Protein AF-A0A496RXS3-F1 (afdb_monomer_lite)

Radius of gyration: 27.85 Å; chains: 1; bounding box: 68×59×80 Å

Secondary structure (DSSP, 8-state):
---EEPP-EEEEEESSS--TTHHHHHHHHHHTT---EEEEES-HHHHHHHHHHHHHHT---EEEEE--PPTTTTS--TTS-HHHHHHHHHHHHHTSTTS-TT--TTTEEEE------S---SS---GGG--HHHHHHHHHHHHHHHHHHHT--EEEEEEPTT-S-GGGGGSHHHHHHHHHHHH-TTTEEEEEEEE-TTGGGT---GGGGTTTTS-THHHHHHHHHHTT--S--EEEEEEEES-SSGGGSPPHHHHHHHHHHHHHHHTT-TTEEEEEES-SSS-STTHHHHHGGGHHHHHHHHHH--EE--PPPS---TT--TT-PPPP------S-------S--------STT-EEEPP--TT---SEEETT----PPPTTPBPS---TTT-PPPB--S--------GGGS-TTTSTTSTT----SS---

pLDDT: mean 84.83, std 16.01, range [35.84, 98.81]

Structure (mmCIF, N/CA/C/O backbone):
data_AF-A0A496RXS3-F1
#
_entry.id   AF-A0A496RXS3-F1
#
loop_
_atom_site.group_PDB
_atom_site.id
_atom_site.type_symbol
_atom_site.label_atom_id
_atom_site.label_alt_id
_atom_site.label_comp_id
_atom_site.label_asym_id
_atom_site.label_entity_id
_atom_site.label_seq_id
_atom_site.pdbx_PDB_ins_code
_atom_site.Cartn_x
_atom_site.Cartn_y
_atom_site.Cartn_z
_atom_site.occupancy
_atom_site.B_iso_or_equiv
_atom_site.auth_seq_id
_atom_site.auth_comp_id
_atom_site.auth_asym_id
_atom_site.auth_atom_id
_atom_site.pdbx_PDB_model_num
ATOM 1 N N . MET A 1 1 ? -28.072 6.408 2.758 1.00 49.28 1 MET A N 1
ATOM 2 C CA . MET A 1 1 ? -26.792 5.966 3.341 1.00 49.28 1 MET A CA 1
ATOM 3 C C . MET A 1 1 ? -26.038 7.228 3.676 1.00 49.28 1 MET A C 1
ATOM 5 O O . MET A 1 1 ? -26.151 8.162 2.888 1.00 49.28 1 MET A O 1
ATOM 9 N N . ASP A 1 2 ? -25.392 7.298 4.837 1.00 53.09 2 ASP A N 1
ATOM 10 C CA . ASP A 1 2 ? -24.528 8.440 5.138 1.00 53.09 2 ASP A CA 1
ATOM 11 C C . ASP A 1 2 ? -23.474 8.538 4.035 1.00 53.09 2 ASP A C 1
ATOM 13 O O . ASP A 1 2 ? -22.791 7.561 3.740 1.00 53.09 2 ASP A O 1
ATOM 17 N N . MET A 1 3 ? -23.416 9.692 3.368 1.00 76.25 3 MET A N 1
ATOM 18 C CA . MET A 1 3 ? -22.476 9.950 2.270 1.00 76.25 3 MET A CA 1
ATOM 19 C C . MET A 1 3 ? -21.099 10.382 2.790 1.00 76.25 3 MET A C 1
ATOM 21 O O . MET A 1 3 ? -20.291 10.922 2.041 1.00 76.25 3 MET A O 1
ATOM 25 N N . ASN A 1 4 ? -20.845 10.152 4.078 1.00 88.19 4 ASN A N 1
ATOM 26 C CA . ASN A 1 4 ? -19.675 10.647 4.771 1.00 88.19 4 ASN A CA 1
ATOM 27 C C . ASN A 1 4 ? -18.678 9.510 5.011 1.00 88.19 4 ASN A C 1
ATOM 29 O O . ASN A 1 4 ? -19.021 8.487 5.606 1.00 88.19 4 ASN A O 1
ATOM 33 N N . ALA A 1 5 ? -17.433 9.713 4.597 1.00 92.38 5 ALA A N 1
ATOM 34 C CA . ALA A 1 5 ? -16.300 8.878 4.960 1.00 92.38 5 ALA A CA 1
ATOM 35 C C . ALA A 1 5 ? -15.636 9.385 6.249 1.00 92.38 5 ALA A C 1
ATOM 37 O O . ALA A 1 5 ? -15.671 10.573 6.578 1.00 92.38 5 ALA A O 1
ATOM 38 N N . LYS A 1 6 ? -14.989 8.469 6.971 1.00 95.75 6 LYS A N 1
ATOM 39 C CA . LYS A 1 6 ? -13.997 8.805 7.998 1.00 95.75 6 LYS A CA 1
ATOM 40 C C . LYS A 1 6 ? -12.613 8.905 7.360 1.00 95.75 6 LYS A C 1
ATOM 42 O O . LYS A 1 6 ? -12.419 8.467 6.227 1.00 95.75 6 LYS A O 1
ATOM 47 N N . SER A 1 7 ? -11.674 9.488 8.101 1.00 97.06 7 SER A N 1
ATOM 48 C CA . SER A 1 7 ? -10.267 9.539 7.699 1.00 97.06 7 SER A CA 1
ATOM 49 C C . SER A 1 7 ? -9.751 8.142 7.368 1.00 97.06 7 SER A C 1
ATOM 51 O O . SER A 1 7 ? -10.059 7.178 8.071 1.00 97.06 7 SER A O 1
ATOM 53 N N . LYS A 1 8 ? -8.958 8.047 6.304 1.00 96.69 8 LYS A N 1
ATOM 54 C CA . LYS A 1 8 ? -8.335 6.797 5.844 1.00 96.69 8 LYS A CA 1
ATOM 55 C C . LYS A 1 8 ? -6.870 6.705 6.256 1.00 96.69 8 LYS A C 1
ATOM 57 O O . LYS A 1 8 ? -6.216 5.691 6.017 1.00 96.69 8 LYS A O 1
ATOM 62 N N . ILE A 1 9 ? -6.349 7.758 6.875 1.00 98.38 9 ILE A N 1
ATOM 63 C CA . ILE A 1 9 ? -4.952 7.842 7.270 1.00 98.38 9 ILE A CA 1
ATOM 64 C C . ILE A 1 9 ? -4.706 6.995 8.519 1.00 98.38 9 ILE A C 1
ATOM 66 O O . ILE A 1 9 ? -5.440 7.018 9.503 1.00 98.38 9 ILE A O 1
ATOM 70 N N . GLY A 1 10 ? -3.633 6.234 8.467 1.00 98.56 10 GLY A N 1
ATOM 71 C CA . GLY A 1 10 ? -3.154 5.353 9.508 1.00 98.56 10 GLY A CA 1
ATOM 72 C C . GLY A 1 10 ? -1.657 5.505 9.702 1.00 98.56 10 GLY A C 1
ATOM 73 O O . GLY A 1 10 ? -1.052 6.466 9.228 1.00 98.56 10 GLY A O 1
ATOM 74 N N . PHE A 1 11 ? -1.040 4.525 10.353 1.00 98.69 11 PHE A N 1
ATOM 75 C CA . PHE A 1 11 ? 0.404 4.521 10.578 1.00 98.69 11 PHE A CA 1
ATOM 76 C C . PHE A 1 11 ? 1.065 3.285 9.990 1.00 98.69 11 PHE A C 1
ATOM 78 O O . PHE A 1 11 ? 0.548 2.170 10.085 1.00 98.69 11 PHE A O 1
ATOM 85 N N . HIS A 1 12 ? 2.250 3.495 9.426 1.00 98.44 12 HIS A N 1
ATOM 86 C CA . HIS A 1 12 ? 3.188 2.417 9.196 1.00 98.44 12 HIS A CA 1
ATOM 87 C C . HIS A 1 12 ? 3.977 2.149 10.479 1.00 98.44 12 HIS A C 1
ATOM 89 O O . HIS A 1 12 ? 4.556 3.066 11.070 1.00 98.44 12 HIS A O 1
ATOM 95 N N . ALA A 1 13 ? 4.067 0.889 10.885 1.00 97.19 13 ALA A N 1
ATOM 96 C CA . ALA A 1 13 ? 4.868 0.456 12.017 1.00 97.19 13 ALA A CA 1
ATOM 97 C C . ALA A 1 13 ? 5.723 -0.770 11.671 1.00 97.19 13 ALA A C 1
ATOM 99 O O . ALA A 1 13 ? 5.550 -1.425 10.648 1.00 97.19 13 ALA A O 1
ATOM 100 N N . ALA A 1 14 ? 6.697 -1.054 12.524 1.00 94.56 14 ALA A N 1
ATOM 101 C CA . ALA A 1 14 ? 7.502 -2.266 12.488 1.00 94.56 14 ALA A CA 1
ATOM 102 C C . ALA A 1 14 ? 8.325 -2.346 13.773 1.00 94.56 14 ALA A C 1
ATOM 104 O O . ALA A 1 14 ? 8.328 -1.406 14.581 1.00 94.56 14 ALA A O 1
ATOM 105 N N . SER A 1 15 ? 9.113 -3.418 13.886 1.00 91.00 15 SER A N 1
ATOM 106 C CA . SER A 1 15 ? 10.031 -3.641 15.002 1.00 91.00 15 SER A CA 1
ATOM 107 C C . SER A 1 15 ? 10.879 -2.401 15.347 1.00 91.00 15 SER A C 1
ATOM 109 O O . SER A 1 15 ? 11.486 -1.744 14.491 1.00 91.00 15 SER A O 1
ATOM 111 N N . GLY A 1 16 ? 10.952 -2.091 16.646 1.00 92.38 16 GLY A N 1
ATOM 112 C CA . GLY A 1 16 ? 11.659 -0.922 17.185 1.00 92.38 16 GLY A CA 1
ATOM 113 C C . GLY A 1 16 ? 10.954 0.418 16.919 1.00 92.38 16 GLY A C 1
ATOM 114 O O . GLY A 1 16 ? 9.739 0.473 16.766 1.00 92.38 16 GLY A O 1
ATOM 115 N N . GLY A 1 17 ? 11.718 1.512 16.907 1.00 94.69 17 GLY A N 1
ATOM 116 C CA . GLY A 1 17 ? 11.233 2.856 16.584 1.00 94.69 17 GLY A CA 1
ATOM 117 C C . GLY A 1 17 ? 10.509 3.526 17.748 1.00 94.69 17 GLY A C 1
ATOM 118 O O . GLY A 1 17 ? 10.679 3.132 18.904 1.00 94.69 17 GLY A O 1
ATOM 119 N N . ASN A 1 18 ? 9.717 4.553 17.450 1.00 97.38 18 ASN A N 1
ATOM 120 C CA . ASN A 1 18 ? 8.957 5.307 18.442 1.00 97.38 18 ASN A CA 1
ATOM 121 C C . ASN A 1 18 ? 7.458 5.227 18.141 1.00 97.38 18 ASN A C 1
ATOM 123 O O . ASN A 1 18 ? 6.937 5.963 17.314 1.00 97.38 18 ASN A O 1
ATOM 127 N N . LYS A 1 19 ? 6.769 4.336 18.855 1.00 97.25 19 LYS A N 1
ATOM 128 C CA . LYS A 1 19 ? 5.325 4.079 18.721 1.00 97.25 19 LYS A CA 1
ATOM 129 C C . LYS A 1 19 ? 4.509 4.647 19.887 1.00 97.25 19 LYS A C 1
ATOM 131 O O . LYS A 1 19 ? 3.379 4.231 20.131 1.00 97.25 19 LYS A O 1
ATOM 136 N N . ASN A 1 20 ? 5.092 5.555 20.670 1.00 98.19 20 ASN A N 1
ATOM 137 C CA . ASN A 1 20 ? 4.442 6.070 21.871 1.00 98.19 20 ASN A CA 1
ATOM 138 C C . ASN A 1 20 ? 3.112 6.750 21.524 1.00 98.19 20 ASN A C 1
ATOM 140 O O . ASN A 1 20 ? 3.078 7.697 20.744 1.00 98.19 20 ASN A O 1
ATOM 144 N N . GLY A 1 21 ? 2.028 6.285 22.144 1.00 98.06 21 GLY A N 1
ATOM 145 C CA . GLY A 1 21 ? 0.674 6.786 21.904 1.00 98.06 21 GLY A CA 1
ATOM 146 C C . GLY A 1 21 ? -0.122 6.021 20.844 1.00 98.06 21 GLY A C 1
ATOM 147 O O . GLY A 1 21 ? -1.319 6.272 20.748 1.00 98.06 21 GLY A O 1
ATOM 148 N N . LEU A 1 22 ? 0.482 5.075 20.110 1.00 98.44 22 LEU A N 1
ATOM 149 C CA . LEU A 1 22 ? -0.212 4.318 19.061 1.00 98.44 22 LEU A CA 1
ATOM 150 C C . LEU A 1 22 ? -1.402 3.516 19.619 1.00 98.44 22 LEU A C 1
ATOM 152 O O . LEU A 1 22 ? -2.521 3.737 19.179 1.00 98.44 22 LEU A O 1
ATOM 156 N N . GLY A 1 23 ? -1.213 2.706 20.667 1.00 98.31 23 GLY A N 1
ATOM 157 C CA . GLY A 1 23 ? -2.320 1.940 21.267 1.00 98.31 23 GLY A CA 1
ATOM 158 C C . GLY A 1 23 ? -3.445 2.811 21.854 1.00 98.31 23 GLY A C 1
ATOM 159 O O . GLY A 1 23 ? -4.614 2.442 21.814 1.00 98.31 23 GLY A O 1
ATOM 160 N N . GLU A 1 24 ? -3.135 4.019 22.343 1.00 98.62 24 GLU A N 1
ATOM 161 C CA . GLU A 1 24 ? -4.173 4.965 22.788 1.00 98.62 24 GLU A CA 1
ATOM 162 C C . GLU A 1 24 ? -4.938 5.570 21.602 1.00 98.62 24 GLU A C 1
ATOM 164 O O . GLU A 1 24 ? -6.149 5.772 21.697 1.00 98.62 24 GLU A O 1
ATOM 169 N N . TRP A 1 25 ? -4.260 5.833 20.481 1.00 98.75 25 TRP A N 1
ATOM 170 C CA . TRP A 1 25 ? -4.904 6.211 19.223 1.00 98.75 25 TRP A CA 1
ATOM 171 C C . TRP A 1 25 ? -5.839 5.096 18.731 1.00 98.75 25 TRP A C 1
ATOM 173 O O . TRP A 1 25 ? -7.020 5.369 18.514 1.00 98.75 25 TRP A O 1
ATOM 183 N N . GLU A 1 26 ? -5.375 3.842 18.688 1.00 98.75 26 GLU A N 1
ATOM 184 C CA . GLU A 1 26 ? -6.186 2.682 18.289 1.00 98.75 26 GLU A CA 1
ATOM 185 C C . GLU A 1 26 ? -7.440 2.531 19.161 1.00 98.75 26 GLU A C 1
ATOM 187 O O . GLU A 1 26 ? -8.568 2.408 18.670 1.00 98.75 26 GLU A O 1
ATOM 192 N N . ARG A 1 27 ? -7.258 2.573 20.484 1.00 98.75 27 ARG A N 1
ATOM 193 C CA . ARG A 1 27 ? -8.344 2.425 21.451 1.00 98.75 27 ARG A CA 1
ATOM 194 C C . ARG A 1 27 ? -9.394 3.521 21.291 1.00 98.75 27 ARG A C 1
ATOM 196 O O . ARG A 1 27 ? -10.584 3.218 21.294 1.00 98.75 27 ARG A O 1
ATOM 203 N N . ARG A 1 28 ? -8.970 4.785 21.171 1.00 98.81 28 ARG A N 1
ATOM 204 C CA . ARG A 1 28 ? -9.885 5.936 21.089 1.00 98.81 28 ARG A CA 1
ATOM 205 C C . ARG A 1 28 ? -10.706 5.941 19.806 1.00 98.81 28 ARG A C 1
ATOM 207 O O . ARG A 1 28 ? -11.883 6.287 19.866 1.00 98.81 28 ARG A O 1
ATOM 214 N N . LEU A 1 29 ? -10.112 5.574 18.671 1.00 98.81 29 LEU A N 1
ATOM 215 C CA . LEU A 1 29 ? -10.851 5.496 17.411 1.00 98.81 29 LEU A CA 1
ATOM 216 C C . LEU A 1 29 ? -11.874 4.358 17.429 1.00 98.81 29 LEU A C 1
ATOM 218 O O . LEU A 1 29 ? -13.045 4.606 17.143 1.00 98.81 29 LEU A O 1
ATOM 222 N N . ASN A 1 30 ? -11.486 3.155 17.870 1.00 98.75 30 ASN A N 1
ATOM 223 C CA . ASN A 1 30 ? -12.432 2.044 18.008 1.00 98.75 30 ASN A CA 1
ATOM 224 C C . ASN A 1 30 ? -13.555 2.359 19.015 1.00 98.75 30 ASN A C 1
ATOM 226 O O . ASN A 1 30 ? -14.716 2.082 18.734 1.00 98.75 30 ASN A O 1
ATOM 230 N N . GLU A 1 31 ? -13.247 2.986 20.160 1.00 98.69 31 GLU A N 1
ATOM 231 C CA . GLU A 1 31 ? -14.255 3.423 21.145 1.00 98.69 31 GLU A CA 1
ATOM 232 C C . GLU A 1 31 ? -15.271 4.408 20.539 1.00 98.69 31 GLU A C 1
ATOM 234 O O . GLU A 1 31 ? -16.445 4.402 20.913 1.00 98.69 31 GLU A O 1
ATOM 239 N N . ALA A 1 32 ? -14.841 5.218 19.567 1.00 98.44 32 ALA A N 1
ATOM 240 C CA . ALA A 1 32 ? -15.697 6.120 18.801 1.00 98.44 32 ALA A CA 1
ATOM 241 C C . ALA A 1 32 ? -16.397 5.453 17.598 1.00 98.4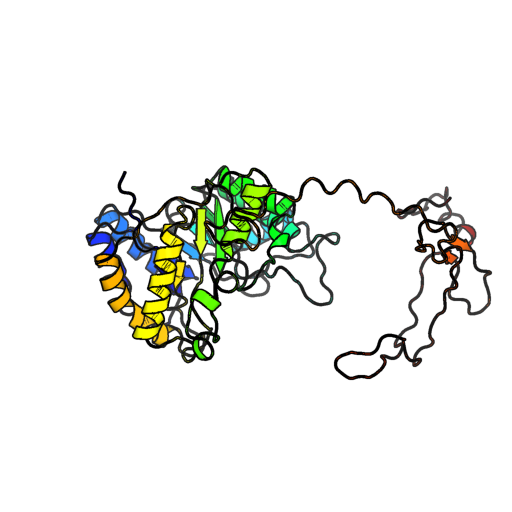4 32 ALA A C 1
ATOM 243 O O . ALA A 1 32 ? -17.127 6.131 16.874 1.00 98.44 32 ALA A O 1
ATOM 244 N N . GLY A 1 33 ? -16.192 4.153 17.365 1.00 98.00 33 GLY A N 1
ATOM 245 C CA . GLY A 1 33 ? -16.748 3.431 16.219 1.00 98.00 33 GLY A CA 1
ATOM 246 C C . GLY A 1 33 ? -16.063 3.750 14.885 1.00 98.00 33 GLY A C 1
ATOM 247 O O . GLY A 1 33 ? -16.663 3.542 13.833 1.00 98.00 33 GLY A O 1
ATOM 248 N N . ILE A 1 34 ? -14.847 4.304 14.912 1.00 98.19 34 ILE A N 1
ATOM 249 C CA . ILE A 1 34 ? -14.108 4.736 13.723 1.00 98.19 34 ILE A CA 1
ATOM 250 C C . ILE A 1 34 ? -13.057 3.673 13.378 1.00 98.19 34 ILE A C 1
ATOM 252 O O . ILE A 1 34 ? -12.137 3.472 14.175 1.00 98.19 34 ILE A O 1
ATOM 256 N N . PRO A 1 35 ? -13.155 3.011 12.210 1.00 97.94 35 PRO A N 1
ATOM 257 C CA . PRO A 1 35 ? -12.110 2.107 11.756 1.00 97.94 35 PRO A CA 1
ATOM 258 C C . PRO A 1 35 ? -10.861 2.899 11.367 1.00 97.94 35 PRO A C 1
ATOM 260 O O . PRO A 1 35 ? -10.954 4.030 10.887 1.00 97.94 35 PRO A O 1
ATOM 263 N N . PHE A 1 36 ? -9.692 2.290 11.523 1.00 98.38 36 PHE A N 1
ATOM 264 C CA . PHE A 1 36 ? -8.421 2.883 11.105 1.00 98.38 36 PHE A CA 1
ATOM 265 C C . PHE A 1 36 ? -7.591 1.925 10.262 1.00 98.38 36 PHE A C 1
ATOM 267 O O . PHE A 1 36 ? -7.950 0.762 10.073 1.00 98.38 36 PHE A O 1
ATOM 274 N N . HIS A 1 37 ? -6.454 2.420 9.776 1.00 98.56 37 HIS A N 1
ATOM 275 C CA . HIS A 1 37 ? -5.488 1.637 9.023 1.00 98.56 37 HIS A CA 1
ATOM 276 C C . HIS A 1 37 ? -4.153 1.487 9.765 1.00 98.56 37 HIS A C 1
ATOM 278 O O . HIS A 1 37 ? -3.633 2.450 10.322 1.00 98.56 37 HIS A O 1
ATOM 284 N N . ILE A 1 38 ? -3.576 0.286 9.757 1.00 98.56 38 ILE A N 1
ATOM 285 C CA . ILE A 1 38 ? -2.184 0.056 10.166 1.00 98.56 38 ILE A CA 1
ATOM 286 C C . ILE A 1 38 ? -1.556 -0.905 9.168 1.00 98.56 38 ILE A C 1
ATOM 288 O O . ILE A 1 38 ? -2.119 -1.969 8.903 1.00 98.56 38 ILE A O 1
ATOM 292 N N . LYS A 1 39 ? -0.359 -0.567 8.685 1.00 98.38 39 LYS A N 1
ATOM 293 C CA . LYS A 1 39 ? 0.540 -1.535 8.049 1.00 98.38 39 LYS A CA 1
ATOM 294 C C . LYS A 1 39 ? 1.713 -1.799 8.985 1.00 98.38 39 LYS A C 1
ATOM 296 O O . LYS A 1 39 ? 2.370 -0.858 9.424 1.00 98.38 39 LYS A O 1
ATOM 301 N N . SER A 1 40 ? 1.956 -3.064 9.323 1.00 97.56 40 SER A N 1
ATOM 302 C CA . SER A 1 40 ? 3.064 -3.470 10.192 1.00 97.56 40 SER A CA 1
ATOM 303 C C . SER A 1 40 ? 4.011 -4.428 9.481 1.00 97.56 40 SER A C 1
ATOM 305 O O . SER A 1 40 ? 3.566 -5.431 8.923 1.00 97.56 40 SER A O 1
ATOM 307 N N . SER A 1 41 ? 5.314 -4.152 9.538 1.00 95.25 41 SER A N 1
ATOM 308 C CA . SER A 1 41 ? 6.356 -5.039 9.004 1.00 95.25 41 SER A CA 1
ATOM 309 C C . SER A 1 41 ? 7.055 -5.811 10.131 1.00 95.25 41 SER A C 1
ATOM 311 O O . SER A 1 41 ? 7.572 -5.206 11.071 1.00 95.25 41 SER A O 1
ATOM 313 N N . ASP A 1 42 ? 7.069 -7.145 10.060 1.00 92.81 42 ASP A N 1
ATOM 314 C CA . ASP A 1 42 ? 7.687 -8.080 11.024 1.00 92.81 42 ASP A CA 1
ATOM 315 C C . ASP A 1 42 ? 7.240 -7.961 12.502 1.00 92.81 42 ASP A C 1
ATOM 317 O O . ASP A 1 42 ? 7.746 -8.682 13.361 1.00 92.81 42 ASP A O 1
ATOM 321 N N . GLU A 1 43 ? 6.291 -7.085 12.843 1.00 93.75 43 GLU A N 1
ATOM 322 C CA . GLU A 1 43 ? 5.788 -6.907 14.212 1.00 93.75 43 GLU A CA 1
ATOM 323 C C . GLU A 1 43 ? 4.266 -7.083 14.265 1.00 93.75 43 GLU A C 1
ATOM 325 O O . GLU A 1 43 ? 3.495 -6.121 14.250 1.00 93.75 43 GLU A O 1
ATOM 330 N N . TYR A 1 44 ? 3.816 -8.339 14.338 1.00 95.50 44 TYR A N 1
ATOM 331 C CA . TYR A 1 44 ? 2.383 -8.657 14.362 1.00 95.50 44 TYR A CA 1
ATOM 332 C C . TYR A 1 44 ? 1.675 -8.190 15.643 1.00 95.50 44 TYR A C 1
ATOM 334 O O . TYR A 1 44 ? 0.473 -7.948 15.623 1.00 95.50 44 TYR A O 1
ATOM 342 N N . GLY A 1 45 ? 2.405 -8.010 16.752 1.00 95.50 45 GLY A N 1
ATOM 343 C CA . GLY A 1 45 ? 1.823 -7.634 18.047 1.00 95.50 45 GLY A CA 1
ATOM 344 C C . GLY A 1 45 ? 0.983 -6.351 18.012 1.00 95.50 45 GLY A C 1
ATOM 345 O O . GLY A 1 45 ? -0.021 -6.270 18.709 1.00 95.50 45 GLY A O 1
ATOM 346 N N . ILE A 1 46 ? 1.345 -5.392 17.154 1.00 95.69 46 ILE A N 1
ATOM 347 C CA . ILE A 1 46 ? 0.587 -4.146 16.951 1.00 95.69 46 ILE A CA 1
ATOM 348 C C . ILE A 1 46 ? -0.767 -4.442 16.299 1.00 95.69 46 ILE A C 1
ATOM 350 O O . ILE A 1 46 ? -1.805 -3.963 16.740 1.00 95.69 46 ILE A O 1
ATOM 354 N N . LEU A 1 47 ? -0.776 -5.290 15.269 1.00 97.88 47 LEU A N 1
ATOM 355 C CA . LEU A 1 47 ? -2.014 -5.677 14.592 1.00 97.88 47 LEU A CA 1
ATOM 356 C C . LEU A 1 47 ? -2.893 -6.539 15.500 1.00 97.88 47 LEU A C 1
ATOM 358 O O . LEU A 1 47 ? -4.113 -6.428 15.457 1.00 97.88 47 LEU A O 1
ATOM 362 N N . TRP A 1 48 ? -2.284 -7.366 16.350 1.00 97.38 48 TRP A N 1
ATOM 363 C CA . TRP A 1 48 ? -3.002 -8.131 17.364 1.00 97.38 48 TRP A CA 1
ATOM 364 C C . TRP A 1 48 ? -3.721 -7.230 18.379 1.00 97.38 48 TRP A C 1
ATOM 366 O O . TRP A 1 48 ? -4.875 -7.491 18.718 1.00 97.38 48 TRP A O 1
ATOM 376 N N . GLU A 1 49 ? -3.078 -6.153 18.838 1.00 97.31 49 GLU A N 1
ATOM 377 C CA . GLU A 1 49 ? -3.711 -5.149 19.703 1.00 97.31 49 GLU A CA 1
ATOM 378 C C . GLU A 1 49 ? -4.877 -4.446 18.983 1.00 97.31 49 GLU A C 1
ATOM 380 O O . GLU A 1 49 ? -5.989 -4.385 19.520 1.00 97.31 49 GLU A O 1
ATOM 385 N N . ALA A 1 50 ? -4.680 -4.047 17.724 1.00 98.25 50 ALA A N 1
ATOM 386 C CA . ALA A 1 50 ? -5.728 -3.452 16.899 1.00 98.25 50 ALA A CA 1
ATOM 387 C C . ALA A 1 50 ? -6.931 -4.390 16.659 1.00 98.25 50 ALA A C 1
ATOM 389 O O . ALA A 1 50 ? -8.079 -3.936 16.670 1.00 98.25 50 ALA A O 1
ATOM 390 N N . LEU A 1 51 ? -6.694 -5.697 16.475 1.00 98.44 51 LEU A N 1
ATOM 391 C CA . LEU A 1 51 ? -7.750 -6.717 16.403 1.00 98.44 51 LEU A CA 1
ATOM 392 C C . LEU A 1 51 ? -8.511 -6.816 17.728 1.00 98.44 51 LEU A C 1
ATOM 394 O O . LEU A 1 51 ? -9.739 -6.850 17.724 1.00 98.44 51 LEU A O 1
ATOM 398 N N . ALA A 1 52 ? -7.801 -6.818 18.860 1.00 98.31 52 ALA A N 1
ATOM 399 C CA . ALA A 1 52 ? -8.420 -6.897 20.179 1.00 98.31 52 ALA A CA 1
ATOM 400 C C . ALA A 1 52 ? -9.314 -5.680 20.472 1.00 98.31 52 ALA A C 1
ATOM 402 O O . ALA A 1 52 ? -10.418 -5.843 20.998 1.00 98.31 52 ALA A O 1
ATOM 403 N N . PHE A 1 53 ? -8.886 -4.469 20.098 1.00 98.50 53 PHE A N 1
ATOM 404 C CA . PHE A 1 53 ? -9.741 -3.285 20.194 1.00 98.50 53 PHE A CA 1
ATOM 405 C C . PHE A 1 53 ? -10.925 -3.346 19.224 1.00 98.50 53 PHE A C 1
ATOM 407 O O . PHE A 1 53 ? -12.046 -3.036 19.630 1.00 98.50 53 PHE A O 1
ATOM 414 N N . GLY A 1 54 ? -10.711 -3.797 17.986 1.00 98.44 54 GLY A N 1
ATOM 415 C CA . GLY A 1 54 ? -11.794 -4.016 17.027 1.00 98.44 54 GLY A CA 1
ATOM 416 C C . GLY A 1 54 ? -12.870 -4.961 17.571 1.00 98.44 54 GLY A C 1
ATOM 417 O O . GLY A 1 54 ? -14.052 -4.622 17.568 1.00 98.44 54 GLY A O 1
ATOM 418 N N . ASP A 1 55 ? -12.466 -6.092 18.156 1.00 98.44 55 ASP A N 1
ATOM 419 C CA . ASP A 1 55 ? -13.373 -7.057 18.791 1.00 98.44 55 ASP A CA 1
ATOM 420 C C . ASP A 1 55 ? -14.093 -6.474 20.013 1.00 98.44 55 ASP A C 1
ATOM 422 O O . ASP A 1 55 ? -15.285 -6.716 20.216 1.00 98.44 55 ASP A O 1
ATOM 426 N N . GLN A 1 56 ? -13.388 -5.686 20.829 1.00 98.56 56 GLN A N 1
ATOM 427 C CA . GLN A 1 56 ? -13.958 -5.062 22.020 1.00 98.56 56 GLN A CA 1
ATOM 428 C C . GLN A 1 56 ? -15.073 -4.061 21.682 1.00 98.56 56 GLN A C 1
ATOM 430 O O . GLN A 1 56 ? -16.065 -3.993 22.413 1.00 98.56 56 GLN A O 1
ATOM 435 N N . TYR A 1 57 ? -14.907 -3.276 20.616 1.00 98.44 57 TYR A N 1
ATOM 436 C CA . TYR A 1 57 ? -15.829 -2.190 20.262 1.00 98.44 57 TYR A CA 1
ATOM 437 C C . TYR A 1 57 ? -16.710 -2.491 19.039 1.00 98.44 57 TYR A C 1
ATOM 439 O O . TYR A 1 57 ? -17.588 -1.694 18.714 1.00 98.44 57 TYR A O 1
ATOM 447 N N . GLY A 1 58 ? -16.538 -3.650 18.398 1.00 98.19 58 GLY A N 1
ATOM 448 C CA . GLY A 1 58 ? -17.314 -4.065 17.228 1.00 98.19 58 GLY A CA 1
ATOM 449 C C . GLY A 1 58 ? -16.962 -3.288 15.958 1.00 98.19 58 GLY A C 1
ATOM 450 O O . GLY A 1 58 ? -17.856 -2.963 15.179 1.00 98.19 58 GLY A O 1
ATOM 451 N N . VAL A 1 59 ? -15.681 -2.969 15.768 1.00 98.38 59 VAL A N 1
ATOM 452 C CA . VAL A 1 59 ? -15.164 -2.179 14.642 1.00 98.38 59 VAL A CA 1
ATOM 453 C C . VAL A 1 59 ? -14.189 -3.027 13.826 1.00 98.38 59 VAL A C 1
ATOM 455 O O . VAL A 1 59 ? -13.261 -3.626 14.365 1.00 98.38 59 VAL A O 1
ATOM 458 N N . GLU A 1 60 ? -14.393 -3.075 12.511 1.00 97.75 60 GLU A N 1
ATOM 459 C CA . GLU A 1 60 ? -13.492 -3.762 11.584 1.00 97.75 60 GLU A CA 1
ATOM 460 C C . GLU A 1 60 ? -12.400 -2.799 11.101 1.00 97.75 60 GLU A C 1
ATOM 462 O O . GLU A 1 60 ? -12.674 -1.852 10.366 1.00 97.75 60 GLU A O 1
ATOM 467 N N . ASN A 1 61 ? -11.160 -3.033 11.537 1.00 98.38 61 ASN A N 1
ATOM 468 C CA . ASN A 1 61 ? -10.002 -2.215 11.172 1.00 98.38 61 ASN A CA 1
ATOM 469 C C . ASN A 1 61 ? -9.328 -2.719 9.887 1.00 98.38 61 ASN A C 1
ATOM 471 O O . ASN A 1 61 ? -9.335 -3.909 9.580 1.00 98.38 61 ASN A O 1
ATOM 475 N N . ASN A 1 62 ? -8.679 -1.809 9.163 1.00 98.31 62 ASN A N 1
ATOM 476 C CA . ASN A 1 62 ? -7.950 -2.095 7.931 1.00 98.31 62 ASN A CA 1
ATOM 477 C C . ASN A 1 62 ? -6.491 -2.448 8.250 1.00 98.31 62 ASN A C 1
ATOM 479 O O . ASN A 1 62 ? -5.635 -1.566 8.318 1.00 98.31 62 ASN A O 1
ATOM 483 N N . LEU A 1 63 ? -6.198 -3.728 8.463 1.00 98.75 63 LEU A N 1
ATOM 484 C CA . LEU A 1 63 ? -4.893 -4.179 8.954 1.00 98.75 63 LEU A CA 1
ATOM 485 C C . LEU A 1 63 ? -4.092 -4.887 7.861 1.00 98.75 63 LEU A C 1
ATOM 487 O O . LEU A 1 63 ? -4.585 -5.829 7.239 1.00 98.75 63 LEU A O 1
ATOM 491 N N . VAL A 1 64 ? -2.848 -4.457 7.666 1.00 98.69 64 VAL A N 1
ATOM 492 C CA . VAL A 1 64 ? -1.911 -5.033 6.697 1.00 98.69 64 VAL A CA 1
ATOM 493 C C . VAL A 1 64 ? -0.650 -5.494 7.422 1.00 98.69 64 VAL A C 1
ATOM 495 O O . VAL A 1 64 ? -0.048 -4.746 8.192 1.00 98.69 64 VAL A O 1
ATOM 498 N N . PHE A 1 65 ? -0.230 -6.727 7.173 1.00 97.81 65 PHE A N 1
ATOM 499 C CA . PHE A 1 65 ? 1.002 -7.299 7.694 1.00 97.81 65 PHE A CA 1
ATOM 500 C C . PHE A 1 65 ? 1.966 -7.604 6.559 1.00 97.81 65 PHE A C 1
ATOM 502 O O . PHE A 1 65 ? 1.567 -8.175 5.549 1.00 97.81 65 PHE A O 1
ATOM 509 N N . ARG A 1 66 ? 3.244 -7.296 6.758 1.00 95.50 66 ARG A N 1
ATOM 510 C CA . ARG A 1 66 ? 4.323 -7.697 5.861 1.00 95.50 66 ARG A CA 1
ATOM 511 C C . ARG A 1 66 ? 5.366 -8.507 6.620 1.00 95.50 66 ARG A C 1
ATOM 513 O O . ARG A 1 66 ? 5.766 -8.129 7.720 1.00 95.50 66 ARG A O 1
ATOM 520 N N . ILE A 1 67 ? 5.872 -9.564 5.992 1.00 93.44 67 ILE A N 1
ATOM 521 C CA . ILE A 1 67 ? 7.124 -10.211 6.398 1.00 93.44 67 ILE A CA 1
ATOM 522 C C . ILE A 1 67 ? 8.259 -9.626 5.561 1.00 93.44 67 ILE A C 1
ATOM 524 O O . ILE A 1 67 ? 8.172 -9.617 4.335 1.00 93.44 67 ILE A O 1
ATOM 528 N N . VAL A 1 68 ? 9.324 -9.151 6.210 1.00 91.06 68 VAL A N 1
ATOM 529 C CA . VAL A 1 68 ? 10.523 -8.682 5.498 1.00 91.06 68 VAL A CA 1
ATOM 530 C C . VAL A 1 68 ? 11.468 -9.859 5.301 1.00 91.06 68 VAL A C 1
ATOM 532 O O . VAL A 1 68 ? 11.985 -10.426 6.270 1.00 91.06 68 VAL A O 1
ATOM 535 N N . LEU A 1 69 ? 11.704 -10.239 4.049 1.00 87.38 69 LEU A N 1
ATOM 536 C CA . LEU A 1 69 ? 12.606 -11.335 3.730 1.00 87.38 69 LEU A CA 1
ATOM 537 C C . LEU A 1 69 ? 14.056 -10.842 3.753 1.00 87.38 69 LEU A C 1
ATOM 539 O O . LEU A 1 69 ? 14.366 -9.686 3.465 1.00 87.38 69 LEU A O 1
ATOM 543 N N . GLU A 1 70 ? 14.986 -11.723 4.114 1.00 84.12 70 GLU A N 1
ATOM 544 C CA . GLU A 1 70 ? 16.406 -11.405 3.977 1.00 84.12 70 GLU A CA 1
ATOM 545 C C . GLU A 1 70 ? 16.805 -11.447 2.500 1.00 84.12 70 GLU A C 1
ATOM 547 O O . GLU A 1 70 ? 16.378 -12.326 1.749 1.00 84.12 70 GLU A O 1
ATOM 552 N N . LYS A 1 71 ? 17.671 -10.524 2.067 1.00 78.19 71 LYS A N 1
ATOM 553 C CA . LYS A 1 71 ? 18.234 -10.579 0.711 1.00 78.19 71 LYS A CA 1
ATOM 554 C C . LYS A 1 71 ? 18.992 -11.903 0.506 1.00 78.19 71 LYS A C 1
ATOM 556 O O . LYS A 1 71 ? 19.727 -12.313 1.405 1.00 78.19 71 LYS A O 1
ATOM 561 N N . PRO A 1 72 ? 18.877 -12.544 -0.672 1.00 75.56 72 PRO A N 1
ATOM 562 C CA . PRO A 1 72 ? 18.289 -12.024 -1.913 1.00 75.56 72 PRO A CA 1
ATOM 563 C C . PRO A 1 72 ? 16.767 -12.206 -2.052 1.00 75.56 72 PRO A C 1
ATOM 565 O O . PRO A 1 72 ? 16.216 -11.739 -3.037 1.00 75.56 72 PRO A O 1
ATOM 568 N N . TYR A 1 73 ? 16.088 -12.832 -1.089 1.00 78.31 73 TYR A N 1
ATOM 569 C CA . TYR A 1 73 ? 14.696 -13.271 -1.239 1.00 78.31 73 TYR A CA 1
ATOM 570 C C . TYR A 1 73 ? 13.653 -12.154 -1.178 1.00 78.31 73 TYR A C 1
ATOM 572 O O . TYR A 1 73 ? 12.510 -12.416 -1.503 1.00 78.31 73 TYR A O 1
ATOM 580 N N . ASP A 1 74 ? 14.010 -10.931 -0.773 1.00 82.25 74 ASP A N 1
ATOM 581 C CA . ASP A 1 74 ? 13.070 -9.793 -0.705 1.00 82.25 74 ASP A CA 1
ATOM 582 C C . ASP A 1 74 ? 12.718 -9.201 -2.085 1.00 82.25 74 ASP A C 1
ATOM 584 O O . ASP A 1 74 ? 11.986 -8.220 -2.181 1.00 82.25 74 ASP A O 1
ATOM 588 N N . VAL A 1 75 ? 13.262 -9.784 -3.159 1.00 86.81 75 VAL A N 1
ATOM 589 C CA . VAL A 1 75 ? 12.937 -9.480 -4.554 1.00 86.81 75 VAL A CA 1
ATOM 590 C C . VAL A 1 75 ? 12.702 -10.814 -5.277 1.00 86.81 75 VAL A C 1
ATOM 592 O O . VAL A 1 75 ? 13.566 -11.688 -5.192 1.00 86.81 75 VAL A O 1
ATOM 595 N N . PRO A 1 76 ? 11.569 -11.001 -5.980 1.00 90.06 76 PRO A N 1
ATOM 596 C CA . PRO A 1 76 ? 11.327 -12.189 -6.791 1.00 90.06 76 PRO A CA 1
ATOM 597 C C . PRO A 1 76 ? 12.388 -12.378 -7.882 1.00 90.06 76 PRO A C 1
ATOM 599 O O . PRO A 1 76 ? 12.994 -11.410 -8.344 1.00 90.06 76 PRO A O 1
ATOM 602 N N . ASP A 1 77 ? 12.595 -13.617 -8.324 1.00 90.06 77 ASP A N 1
ATOM 603 C CA . ASP A 1 77 ? 13.535 -13.921 -9.404 1.00 90.06 77 ASP A CA 1
ATOM 604 C C . ASP A 1 77 ? 12.908 -13.639 -10.784 1.00 90.06 77 ASP A C 1
ATOM 606 O O . ASP A 1 77 ? 12.144 -14.442 -11.316 1.00 90.06 77 ASP A O 1
ATOM 610 N N . TYR A 1 78 ? 13.249 -12.493 -11.379 1.00 90.38 78 TYR A N 1
ATOM 611 C CA . TYR A 1 78 ? 12.758 -12.081 -12.703 1.00 90.38 78 TYR A CA 1
ATOM 612 C C . TYR A 1 78 ? 13.336 -12.912 -13.865 1.00 90.38 78 TYR A C 1
ATOM 614 O O . TYR A 1 78 ? 12.836 -12.810 -14.988 1.00 90.38 78 TYR A O 1
ATOM 622 N N . TYR A 1 79 ? 14.360 -13.746 -13.633 1.00 89.94 79 TYR A N 1
ATOM 623 C CA . TYR A 1 79 ? 14.979 -14.572 -14.677 1.00 89.94 79 TYR A CA 1
ATOM 624 C C . TYR A 1 79 ? 14.148 -15.812 -15.026 1.00 89.94 79 TYR A C 1
ATOM 626 O O . TYR A 1 79 ? 14.366 -16.430 -16.074 1.00 89.94 79 TYR A O 1
ATOM 634 N N . ILE A 1 80 ? 13.206 -16.194 -14.164 1.00 93.50 80 ILE A N 1
ATOM 635 C CA . ILE A 1 80 ? 12.373 -17.383 -14.346 1.00 93.50 80 ILE A CA 1
ATOM 636 C C . ILE A 1 80 ? 10.920 -17.009 -14.637 1.00 93.50 80 ILE A C 1
ATOM 638 O O . ILE A 1 80 ? 10.506 -15.849 -14.547 1.00 93.50 80 ILE A O 1
ATOM 642 N N . ASN A 1 81 ? 10.136 -18.015 -15.025 1.00 95.56 81 ASN A N 1
ATOM 643 C CA . ASN A 1 81 ? 8.727 -17.822 -15.320 1.00 95.56 81 ASN A CA 1
ATOM 644 C C . ASN A 1 81 ? 8.024 -17.168 -14.112 1.00 95.56 81 ASN A C 1
ATOM 646 O O . ASN A 1 81 ? 8.207 -17.641 -12.989 1.00 95.56 81 ASN A O 1
ATOM 650 N N . PRO A 1 82 ? 7.191 -16.129 -14.311 1.00 95.88 82 PRO A N 1
ATOM 651 C CA . PRO A 1 82 ? 6.568 -15.397 -13.206 1.00 95.88 82 PRO A CA 1
ATOM 652 C C . PRO A 1 82 ? 5.712 -16.276 -12.290 1.00 95.88 82 PRO A C 1
ATOM 654 O O . PRO A 1 82 ? 5.587 -15.991 -11.100 1.00 95.88 82 PRO A O 1
ATOM 657 N N . ARG A 1 83 ? 5.137 -17.369 -12.810 1.00 97.50 83 ARG A N 1
ATOM 658 C CA . ARG A 1 83 ? 4.352 -18.309 -12.002 1.00 97.50 83 ARG A CA 1
ATOM 659 C C . ARG A 1 83 ? 5.244 -19.191 -11.131 1.00 97.50 83 ARG A C 1
ATOM 661 O O . ARG A 1 83 ? 4.903 -19.417 -9.974 1.00 97.50 83 ARG A O 1
ATOM 668 N N . ASP A 1 84 ? 6.380 -19.638 -11.664 1.00 97.81 84 ASP A N 1
ATOM 669 C CA . ASP A 1 84 ? 7.369 -20.408 -10.903 1.00 97.81 84 ASP A CA 1
ATOM 670 C C . ASP A 1 84 ? 8.004 -19.527 -9.814 1.00 97.81 84 ASP A C 1
ATOM 672 O O . ASP A 1 84 ? 8.058 -19.927 -8.652 1.00 97.81 84 ASP A O 1
ATOM 676 N N . ALA A 1 85 ? 8.361 -18.279 -10.146 1.00 95.69 85 ALA A N 1
ATOM 677 C CA . ALA A 1 85 ? 8.846 -17.303 -9.170 1.00 95.69 85 ALA A CA 1
ATOM 678 C C . ALA A 1 85 ? 7.819 -17.008 -8.071 1.00 95.69 85 ALA A C 1
ATOM 680 O O . ALA A 1 85 ? 8.188 -16.900 -6.905 1.00 95.69 85 ALA A O 1
ATOM 681 N N . ALA A 1 86 ? 6.532 -16.893 -8.413 1.00 97.44 86 ALA A N 1
ATOM 682 C CA . ALA A 1 86 ? 5.468 -16.721 -7.427 1.00 97.44 86 ALA A CA 1
ATOM 683 C C . ALA A 1 86 ? 5.335 -17.932 -6.497 1.00 97.44 86 ALA A C 1
ATOM 685 O O . ALA A 1 86 ? 5.185 -17.752 -5.289 1.00 97.44 86 ALA A O 1
ATOM 686 N N . ASP A 1 87 ? 5.428 -19.154 -7.030 1.00 97.50 87 ASP A N 1
ATOM 687 C CA . ASP A 1 87 ? 5.405 -20.372 -6.219 1.00 97.50 87 ASP A CA 1
ATOM 688 C C . ASP A 1 87 ? 6.605 -20.411 -5.252 1.00 97.50 87 ASP A C 1
ATOM 690 O O . ASP A 1 87 ? 6.410 -20.632 -4.054 1.00 97.50 87 ASP A O 1
ATOM 694 N N . GLU A 1 88 ? 7.823 -20.136 -5.731 1.00 95.81 88 GLU A N 1
ATOM 695 C CA . GLU A 1 88 ? 9.040 -20.087 -4.905 1.00 95.81 88 GLU A CA 1
ATOM 696 C C . GLU A 1 88 ? 8.967 -18.994 -3.831 1.00 95.81 88 GLU A C 1
ATOM 698 O O . GLU A 1 88 ? 9.167 -19.257 -2.641 1.00 95.81 88 GLU A O 1
ATOM 703 N N . TYR A 1 89 ? 8.617 -17.773 -4.233 1.00 94.88 89 TYR A N 1
ATOM 704 C CA . TYR A 1 89 ? 8.524 -16.618 -3.346 1.00 94.88 89 TYR A CA 1
ATOM 705 C C . TYR A 1 89 ? 7.447 -16.817 -2.272 1.00 94.88 89 TYR A C 1
ATOM 707 O O . TYR A 1 89 ? 7.682 -16.548 -1.092 1.00 94.88 89 TYR A O 1
ATOM 715 N N . TRP A 1 90 ? 6.291 -17.380 -2.638 1.00 95.88 90 TRP A N 1
ATOM 716 C CA . TRP A 1 90 ? 5.255 -17.725 -1.669 1.00 95.88 90 TRP A CA 1
ATOM 717 C C . TRP A 1 90 ? 5.760 -18.732 -0.637 1.00 95.88 90 TRP A C 1
ATOM 719 O O . TRP A 1 90 ? 5.574 -18.501 0.557 1.00 95.88 90 TRP A O 1
ATOM 729 N N . GLN A 1 91 ? 6.442 -19.809 -1.060 1.00 93.69 91 GLN A N 1
ATOM 730 C CA . GLN A 1 91 ? 7.021 -20.785 -0.125 1.00 93.69 91 GLN A CA 1
ATOM 731 C C . GLN A 1 91 ? 8.006 -20.139 0.850 1.00 93.69 91 GLN A C 1
ATOM 733 O O . GLN A 1 91 ? 8.034 -20.524 2.020 1.00 93.69 91 GLN A O 1
ATOM 738 N N . HIS A 1 92 ? 8.778 -19.145 0.405 1.00 92.12 92 HIS A N 1
ATOM 739 C CA . HIS A 1 92 ? 9.640 -18.384 1.301 1.00 92.12 92 HIS A CA 1
ATOM 740 C C . HIS A 1 92 ? 8.839 -17.607 2.342 1.00 92.12 92 HIS A C 1
ATOM 742 O O . HIS A 1 92 ? 9.171 -17.696 3.517 1.00 92.12 92 HIS A O 1
ATOM 748 N N . ILE A 1 93 ? 7.761 -16.918 1.964 1.00 91.94 93 ILE A N 1
ATOM 749 C CA . ILE A 1 93 ? 6.926 -16.187 2.927 1.00 91.94 93 ILE A CA 1
ATOM 750 C C . ILE A 1 93 ? 6.275 -17.141 3.931 1.00 91.94 93 ILE A C 1
ATOM 752 O O . ILE A 1 93 ? 6.443 -16.979 5.139 1.00 91.94 93 ILE A O 1
ATOM 756 N N . ILE A 1 94 ? 5.529 -18.142 3.449 1.00 90.25 94 ILE A N 1
ATOM 757 C CA . ILE A 1 94 ? 4.730 -19.013 4.326 1.00 90.25 94 ILE A CA 1
ATOM 758 C C . ILE A 1 94 ? 5.569 -20.036 5.095 1.00 90.25 94 ILE A C 1
ATOM 760 O O . ILE A 1 94 ? 5.113 -20.559 6.110 1.00 90.25 94 ILE A O 1
ATOM 764 N N . GLY A 1 95 ? 6.780 -20.339 4.622 1.00 84.19 95 GLY A N 1
ATOM 765 C CA . GLY A 1 95 ? 7.707 -21.267 5.265 1.00 84.19 95 GLY A CA 1
ATOM 766 C C . GLY A 1 95 ? 8.479 -20.664 6.439 1.00 84.19 95 GLY A C 1
ATOM 767 O O . GLY A 1 95 ? 9.186 -21.395 7.136 1.00 84.19 95 GLY A O 1
ATOM 768 N N . ILE A 1 96 ? 8.369 -19.353 6.670 1.00 77.25 96 ILE A N 1
ATOM 769 C CA . ILE A 1 96 ? 9.051 -18.673 7.770 1.00 77.25 96 ILE A CA 1
ATOM 770 C C . ILE A 1 96 ? 8.230 -18.780 9.060 1.00 77.25 96 ILE A C 1
ATOM 772 O O . ILE A 1 96 ? 7.049 -18.443 9.108 1.00 77.25 96 ILE A O 1
ATOM 776 N N . ASP A 1 97 ? 8.907 -19.143 10.151 1.00 77.62 97 ASP A N 1
ATOM 777 C CA . ASP A 1 97 ? 8.375 -19.191 11.524 1.00 77.62 97 ASP A CA 1
ATOM 778 C C . ASP A 1 97 ? 8.207 -17.781 12.143 1.00 77.62 97 ASP A C 1
ATOM 780 O O . ASP A 1 97 ? 8.621 -17.509 13.268 1.00 77.62 97 ASP A O 1
ATOM 784 N N . ARG A 1 98 ? 7.677 -16.831 11.360 1.00 80.06 98 ARG A N 1
ATOM 785 C CA . ARG A 1 98 ? 7.364 -15.448 11.773 1.00 80.06 98 ARG A CA 1
ATOM 786 C C . ARG A 1 98 ? 5.869 -15.175 11.804 1.00 80.06 98 ARG A C 1
ATOM 788 O O . ARG A 1 98 ? 5.463 -14.190 12.413 1.00 80.06 98 ARG A O 1
ATOM 795 N N . PHE A 1 99 ? 5.055 -16.025 11.179 1.00 89.94 99 PHE A N 1
ATOM 796 C CA . PHE A 1 99 ? 3.617 -15.983 11.402 1.00 89.94 99 PHE A CA 1
ATOM 797 C C . PHE A 1 99 ? 3.322 -16.539 12.792 1.00 89.94 99 PHE A C 1
ATOM 799 O O . PHE A 1 99 ? 3.576 -17.721 13.039 1.00 89.94 99 PHE A O 1
ATOM 806 N N . PRO A 1 100 ? 2.791 -15.724 13.711 1.00 87.75 100 PRO A N 1
ATOM 807 C CA . PRO A 1 100 ? 2.403 -16.248 15.001 1.00 87.75 100 PRO A CA 1
ATOM 808 C C . PRO A 1 100 ? 1.178 -17.171 14.848 1.00 87.75 100 PRO A C 1
ATOM 810 O O . PRO A 1 100 ? 0.394 -16.999 13.908 1.00 87.75 100 PRO A O 1
ATOM 813 N N . PRO A 1 101 ? 0.969 -18.143 15.755 1.00 88.12 101 PRO A N 1
ATOM 814 C CA . PRO A 1 101 ? -0.195 -19.034 15.711 1.00 88.12 101 PRO A CA 1
ATOM 815 C C . PRO A 1 101 ? -1.542 -18.297 15.690 1.00 88.12 101 PRO A C 1
ATOM 817 O O . PRO A 1 101 ? -2.527 -18.827 15.181 1.00 88.12 101 PRO A O 1
ATOM 820 N N . GLU A 1 102 ? -1.583 -17.088 16.248 1.00 89.06 102 GLU A N 1
ATOM 821 C CA . GLU A 1 102 ? -2.732 -16.186 16.279 1.00 89.06 102 GLU A CA 1
ATOM 822 C C . GLU A 1 102 ? -2.902 -15.305 15.025 1.00 89.06 102 GLU A C 1
ATOM 824 O O . GLU A 1 102 ? -3.753 -14.412 15.022 1.00 89.06 102 GLU A O 1
ATOM 829 N N . PHE A 1 103 ? -2.113 -15.515 13.963 1.00 94.94 103 PHE A N 1
ATOM 830 C CA . PHE A 1 103 ? -2.284 -14.769 12.717 1.00 94.94 103 PHE A CA 1
ATOM 831 C C . PHE A 1 103 ? -3.683 -14.992 12.120 1.00 94.94 103 PHE A C 1
ATOM 833 O O . PHE A 1 103 ? -4.077 -16.125 11.829 1.00 94.94 103 PHE A O 1
ATOM 840 N N . ASP A 1 104 ? -4.422 -13.906 11.893 1.00 96.56 104 ASP A N 1
ATOM 841 C CA . ASP A 1 104 ? -5.803 -13.950 11.421 1.00 96.56 104 ASP A CA 1
ATOM 842 C C . ASP A 1 104 ? -5.898 -13.650 9.921 1.00 96.56 104 ASP A C 1
ATOM 844 O O . ASP A 1 104 ? -5.994 -12.499 9.494 1.00 96.56 104 ASP A O 1
ATOM 848 N N . LYS A 1 105 ? -5.911 -14.713 9.112 1.00 95.94 105 LYS A N 1
ATOM 849 C CA . LYS A 1 105 ? -5.974 -14.623 7.642 1.00 95.94 105 LYS A CA 1
ATOM 850 C C . LYS A 1 105 ? -7.272 -14.022 7.101 1.00 95.94 105 LYS A C 1
ATOM 852 O O . LYS A 1 105 ? -7.311 -13.613 5.944 1.00 95.94 105 LYS A O 1
ATOM 857 N N . GLU A 1 106 ? -8.334 -14.002 7.904 1.00 96.94 106 GLU A N 1
ATOM 858 C CA . GLU A 1 106 ? -9.639 -13.481 7.496 1.00 96.94 106 GLU A CA 1
ATOM 859 C C . GLU A 1 106 ? -9.767 -11.984 7.772 1.00 96.94 106 GLU A C 1
ATOM 861 O O . GLU A 1 106 ? -10.588 -11.321 7.140 1.00 96.94 106 GLU A O 1
ATOM 866 N N . ARG A 1 107 ? -8.966 -11.426 8.685 1.00 97.31 107 ARG A N 1
ATOM 867 C CA . ARG A 1 107 ? -9.036 -10.004 9.065 1.00 97.31 107 ARG A CA 1
ATOM 868 C C . ARG A 1 107 ? -7.783 -9.204 8.721 1.00 97.31 107 ARG A C 1
ATOM 870 O O . ARG A 1 107 ? -7.880 -7.990 8.578 1.00 97.31 107 ARG A O 1
ATOM 877 N N . VAL A 1 108 ? -6.636 -9.858 8.542 1.00 98.38 108 VAL A N 1
ATOM 878 C CA . VAL A 1 108 ? -5.362 -9.200 8.229 1.00 98.38 108 VAL A CA 1
ATOM 879 C C . VAL A 1 108 ? -4.936 -9.524 6.803 1.00 98.38 108 VAL A C 1
ATOM 881 O O . VAL A 1 108 ? -4.837 -10.686 6.413 1.00 98.38 108 VAL A O 1
ATOM 884 N N . TRP A 1 109 ? -4.662 -8.477 6.031 1.00 98.69 109 TRP A N 1
ATOM 885 C CA . TRP A 1 109 ? -4.126 -8.576 4.679 1.00 98.69 109 TRP A CA 1
ATOM 886 C C . TRP A 1 109 ? -2.620 -8.817 4.726 1.00 98.69 109 TRP A C 1
ATOM 888 O O . TRP A 1 109 ? -1.910 -8.155 5.479 1.00 98.69 109 TRP A O 1
ATOM 898 N N . LEU A 1 110 ? -2.122 -9.746 3.918 1.00 98.06 110 LEU A N 1
ATOM 899 C CA . LEU A 1 110 ? -0.693 -9.975 3.746 1.00 98.06 110 LEU A CA 1
ATOM 900 C C . LEU A 1 110 ? -0.172 -9.142 2.567 1.00 98.06 110 LEU A C 1
ATOM 902 O O . LEU A 1 110 ? -0.544 -9.392 1.423 1.00 98.06 110 LEU A O 1
ATOM 906 N N . ASP A 1 111 ? 0.694 -8.174 2.850 1.00 97.69 111 ASP A N 1
ATOM 907 C CA . ASP A 1 111 ? 1.453 -7.431 1.844 1.00 97.69 111 ASP A CA 1
ATOM 908 C C . ASP A 1 111 ? 2.641 -8.279 1.385 1.00 97.69 111 ASP A C 1
ATOM 910 O O . ASP A 1 111 ? 3.575 -8.542 2.149 1.00 97.69 111 ASP A O 1
ATOM 914 N N . VAL A 1 112 ? 2.543 -8.801 0.163 1.00 96.25 112 VAL A N 1
ATOM 915 C CA . VAL A 1 112 ? 3.406 -9.889 -0.318 1.00 96.25 112 VAL A CA 1
ATOM 916 C C . VAL A 1 112 ? 4.760 -9.369 -0.789 1.00 96.25 112 VAL A C 1
ATOM 918 O O . VAL A 1 112 ? 5.794 -9.991 -0.545 1.00 96.25 112 VAL A O 1
ATOM 921 N N . LEU A 1 113 ? 4.770 -8.234 -1.476 1.00 92.56 113 LEU A N 1
ATOM 922 C CA . LEU A 1 113 ? 5.931 -7.721 -2.191 1.00 92.56 113 LEU A CA 1
ATOM 923 C C . LEU A 1 113 ? 6.090 -6.236 -1.877 1.00 92.56 113 LEU A C 1
ATOM 925 O O . LEU A 1 113 ? 5.093 -5.557 -1.698 1.00 92.56 113 LEU A O 1
ATOM 929 N N . ASN A 1 114 ? 7.328 -5.750 -1.777 1.00 93.06 114 ASN A N 1
ATOM 930 C CA . ASN A 1 114 ? 7.623 -4.377 -1.377 1.00 93.06 114 ASN A CA 1
ATOM 931 C C . ASN A 1 114 ? 8.572 -3.706 -2.356 1.00 93.06 114 ASN A C 1
ATOM 933 O O . ASN A 1 114 ? 9.687 -4.175 -2.576 1.00 93.06 114 ASN A O 1
ATOM 937 N N . GLU A 1 115 ? 8.147 -2.562 -2.865 1.00 91.56 115 GLU A N 1
ATOM 938 C CA . GLU A 1 115 ? 8.907 -1.683 -3.744 1.00 91.56 115 GLU A CA 1
ATOM 939 C C . GLU A 1 115 ? 9.563 -2.353 -4.963 1.00 91.56 115 GLU A C 1
ATOM 941 O O . GLU A 1 115 ? 10.710 -2.021 -5.300 1.00 91.56 115 GLU A O 1
ATOM 946 N N . PRO A 1 116 ? 8.872 -3.254 -5.695 1.00 90.44 116 PRO A N 1
ATOM 947 C CA . PRO A 1 116 ? 9.344 -3.606 -7.019 1.00 90.44 116 PRO A CA 1
ATOM 948 C C . PRO A 1 116 ? 9.352 -2.348 -7.894 1.00 90.44 116 PRO A C 1
ATOM 950 O O . PRO A 1 116 ? 8.602 -1.389 -7.676 1.00 90.44 116 PRO A O 1
ATOM 953 N N . ARG A 1 117 ? 10.238 -2.344 -8.886 1.00 84.88 117 ARG A N 1
ATOM 954 C CA . ARG A 1 117 ? 10.412 -1.237 -9.831 1.00 84.88 117 ARG A CA 1
ATOM 955 C C . ARG A 1 117 ? 9.917 -1.671 -11.203 1.00 84.88 117 ARG A C 1
ATOM 957 O O . ARG A 1 117 ? 10.116 -2.825 -11.573 1.00 84.88 117 ARG A O 1
ATOM 964 N N . ALA A 1 118 ? 9.326 -0.749 -11.963 1.00 78.19 118 ALA A N 1
ATOM 965 C CA . ALA A 1 118 ? 8.927 -1.015 -13.346 1.00 78.19 118 ALA A CA 1
ATOM 966 C C . ALA A 1 118 ? 10.135 -1.155 -14.277 1.00 78.19 118 ALA A C 1
ATOM 968 O O . ALA A 1 118 ? 10.060 -1.837 -15.292 1.00 78.19 118 ALA A O 1
ATOM 969 N N . GLN A 1 119 ? 11.259 -0.529 -13.920 1.00 69.81 119 GLN A N 1
ATOM 970 C CA . GLN A 1 119 ? 12.520 -0.643 -14.638 1.00 69.81 119 GLN A CA 1
ATOM 971 C C . GLN A 1 119 ? 13.521 -1.452 -13.815 1.00 69.81 119 GLN A C 1
ATOM 973 O O . GLN A 1 119 ? 13.960 -1.031 -12.743 1.00 69.81 119 GLN A O 1
ATOM 978 N N . ILE A 1 120 ? 13.954 -2.587 -14.353 1.00 61.34 120 ILE A N 1
ATOM 979 C CA . ILE A 1 120 ? 15.261 -3.147 -14.002 1.00 61.34 120 ILE A CA 1
ATOM 980 C C . ILE A 1 120 ? 16.256 -2.389 -14.890 1.00 61.34 120 ILE A C 1
ATOM 982 O O . ILE A 1 120 ? 15.982 -2.235 -16.081 1.00 61.34 120 ILE A O 1
ATOM 986 N N . VAL A 1 121 ? 17.361 -1.852 -14.363 1.00 56.53 121 VAL A N 1
ATOM 987 C CA . VAL A 1 121 ? 18.307 -1.035 -15.157 1.00 56.53 121 VAL A CA 1
ATOM 988 C C . VAL A 1 121 ? 19.635 -1.763 -15.387 1.00 56.53 121 VAL A C 1
ATOM 990 O O . VAL A 1 121 ? 20.235 -2.233 -14.425 1.00 56.53 121 VAL A O 1
ATOM 993 N N . PHE A 1 122 ? 20.053 -1.741 -16.665 1.00 41.97 122 PHE A N 1
ATOM 994 C CA . PHE A 1 122 ? 21.282 -2.200 -17.346 1.00 41.97 122 PHE A CA 1
ATOM 995 C C . PHE A 1 122 ? 21.759 -3.632 -17.023 1.00 41.97 122 PHE A C 1
ATOM 997 O O . PHE A 1 122 ? 22.244 -3.896 -15.930 1.00 41.97 122 PHE A O 1
ATOM 1004 N N . ASP A 1 123 ? 21.654 -4.503 -18.041 1.00 45.38 123 ASP A N 1
ATOM 1005 C CA . ASP A 1 123 ? 21.635 -5.989 -18.060 1.00 45.38 123 ASP A CA 1
ATOM 1006 C C . ASP A 1 123 ? 20.280 -6.661 -17.767 1.00 45.38 123 ASP A C 1
ATOM 1008 O O . ASP A 1 123 ? 20.224 -7.881 -17.704 1.00 45.38 123 ASP A O 1
ATOM 1012 N N . SER A 1 124 ? 19.202 -5.871 -17.682 1.00 54.66 124 SER A N 1
ATOM 1013 C CA . SER A 1 124 ? 17.797 -6.189 -17.360 1.00 54.66 124 SER A CA 1
ATOM 1014 C C . SER A 1 124 ? 17.214 -7.449 -18.022 1.00 54.66 124 SER A C 1
ATOM 1016 O O . SER A 1 124 ? 16.544 -7.361 -19.052 1.00 54.66 124 SER A O 1
ATOM 1018 N N . PRO A 1 125 ? 17.400 -8.623 -17.415 1.00 56.84 125 PRO A N 1
ATOM 1019 C CA . PRO A 1 125 ? 16.866 -9.873 -17.906 1.00 56.84 125 PRO A CA 1
ATOM 1020 C C . PRO A 1 125 ? 15.494 -10.062 -17.270 1.00 56.84 125 PRO A C 1
ATOM 1022 O O . PRO A 1 125 ? 15.363 -10.218 -16.057 1.00 56.84 125 PRO A O 1
ATOM 1025 N N . ASN A 1 126 ? 14.465 -10.056 -18.095 1.00 73.50 126 ASN A N 1
ATOM 1026 C CA . ASN A 1 126 ? 13.197 -10.641 -17.705 1.00 73.50 126 ASN A CA 1
ATOM 1027 C C . ASN A 1 126 ? 13.059 -11.946 -18.460 1.00 73.50 126 ASN A C 1
ATOM 1029 O O . ASN A 1 126 ? 13.525 -12.071 -19.596 1.00 73.50 126 ASN A O 1
ATOM 1033 N N . TRP A 1 127 ? 12.424 -12.918 -17.824 1.00 85.31 127 TRP A N 1
ATOM 1034 C CA . TRP A 1 127 ? 12.102 -14.187 -18.446 1.00 85.31 127 TRP A CA 1
ATOM 1035 C C . TRP A 1 127 ? 11.509 -13.969 -19.842 1.00 85.31 127 TRP A C 1
ATOM 1037 O O . TRP A 1 127 ? 10.433 -13.392 -19.987 1.00 85.31 127 TRP A O 1
ATOM 1047 N N . ASN A 1 128 ? 12.243 -14.420 -20.863 1.00 88.75 128 ASN A N 1
ATOM 1048 C CA . ASN A 1 128 ? 11.843 -14.334 -22.266 1.00 88.75 128 ASN A CA 1
ATOM 1049 C C . ASN A 1 128 ? 11.528 -12.898 -22.754 1.00 88.75 128 ASN A C 1
ATOM 1051 O O . ASN A 1 128 ? 10.514 -12.688 -23.417 1.00 88.75 128 ASN A O 1
ATOM 1055 N N . ASP A 1 129 ? 12.363 -11.918 -22.383 1.00 85.81 129 ASP A N 1
ATOM 1056 C CA . ASP A 1 129 ? 12.256 -10.497 -22.773 1.00 85.81 129 ASP A CA 1
ATOM 1057 C C . ASP A 1 129 ? 10.927 -9.817 -22.375 1.00 85.81 129 ASP A C 1
ATOM 1059 O O . ASP A 1 129 ? 10.550 -8.772 -22.908 1.00 85.81 129 ASP A O 1
ATOM 1063 N N . MET A 1 130 ? 10.200 -10.395 -21.413 1.00 89.19 130 MET A N 1
ATOM 1064 C CA . MET A 1 130 ? 8.928 -9.862 -20.923 1.00 89.19 130 MET A CA 1
ATOM 1065 C C . MET A 1 130 ? 9.112 -8.484 -20.268 1.00 89.19 130 MET A C 1
ATOM 1067 O O . MET A 1 130 ? 10.100 -8.240 -19.586 1.00 89.19 130 MET A O 1
ATOM 1071 N N . HIS A 1 131 ? 8.162 -7.559 -20.414 1.00 90.12 131 HIS A N 1
ATOM 1072 C CA . HIS A 1 131 ? 8.243 -6.282 -19.690 1.00 90.12 131 HIS A CA 1
ATOM 1073 C C . HIS A 1 131 ? 8.130 -6.515 -18.164 1.00 90.12 131 HIS A C 1
ATOM 1075 O O . HIS A 1 131 ? 7.279 -7.316 -17.767 1.00 90.12 131 HIS A O 1
ATOM 1081 N N . PRO A 1 132 ? 8.902 -5.841 -17.280 1.00 90.38 132 PRO A N 1
ATOM 1082 C CA . PRO A 1 132 ? 8.856 -6.108 -15.835 1.00 90.38 132 PRO A CA 1
ATOM 1083 C C . PRO A 1 132 ? 7.463 -5.963 -15.220 1.00 90.38 132 PRO A C 1
ATOM 1085 O O . PRO A 1 132 ? 7.083 -6.749 -14.357 1.00 90.38 132 PRO A O 1
ATOM 1088 N N . VAL A 1 133 ? 6.673 -4.986 -15.675 1.00 91.19 133 VAL A N 1
ATOM 1089 C CA . VAL A 1 133 ? 5.309 -4.782 -15.160 1.00 91.19 133 VAL A CA 1
ATOM 1090 C C . VAL A 1 133 ? 4.357 -5.876 -15.643 1.00 91.19 133 VAL A C 1
ATOM 1092 O O . VAL A 1 133 ? 3.532 -6.351 -14.866 1.00 91.19 133 VAL A O 1
ATOM 1095 N N . ALA A 1 134 ? 4.522 -6.352 -16.880 1.00 92.94 134 ALA A N 1
ATOM 1096 C CA . ALA A 1 134 ? 3.790 -7.515 -17.379 1.00 92.94 134 ALA A CA 1
ATOM 1097 C C . ALA A 1 134 ? 4.163 -8.781 -16.583 1.00 92.94 134 ALA A C 1
ATOM 1099 O O . ALA A 1 134 ? 3.289 -9.538 -16.156 1.00 92.94 134 ALA A O 1
ATOM 1100 N N . TRP A 1 135 ? 5.458 -8.979 -16.310 1.00 94.56 135 TRP A N 1
ATOM 1101 C CA . TRP A 1 135 ? 5.956 -10.073 -15.474 1.00 94.56 135 TRP A CA 1
ATOM 1102 C C . TRP A 1 135 ? 5.349 -10.011 -14.069 1.00 94.56 135 TRP A C 1
ATOM 1104 O O . TRP A 1 135 ? 4.825 -11.008 -13.572 1.00 94.56 135 TRP A O 1
ATOM 1114 N N . LEU A 1 136 ? 5.335 -8.822 -13.458 1.00 94.50 136 LEU A N 1
ATOM 1115 C CA . LEU A 1 136 ? 4.719 -8.588 -12.155 1.00 94.50 136 LEU A CA 1
ATOM 1116 C C . LEU A 1 136 ? 3.214 -8.836 -12.178 1.00 94.50 136 LEU A C 1
ATOM 1118 O O . LEU A 1 136 ? 2.709 -9.405 -11.219 1.00 94.50 136 LEU A O 1
ATOM 1122 N N . GLY A 1 137 ? 2.500 -8.482 -13.248 1.00 95.44 137 GLY A N 1
ATOM 1123 C CA . GLY A 1 137 ? 1.084 -8.825 -13.415 1.00 95.44 137 GLY A CA 1
ATOM 1124 C C . GLY A 1 137 ? 0.857 -10.338 -13.378 1.00 95.44 137 GLY A C 1
ATOM 1125 O O . GLY A 1 137 ? 0.064 -10.836 -12.578 1.00 95.44 137 GLY A O 1
ATOM 1126 N N . ALA A 1 138 ? 1.637 -11.099 -14.150 1.00 96.94 138 ALA A N 1
ATOM 1127 C CA . ALA A 1 138 ? 1.555 -12.560 -14.173 1.00 96.94 138 ALA A CA 1
ATOM 1128 C C . ALA A 1 138 ? 1.948 -13.212 -12.831 1.00 96.94 138 ALA A C 1
ATOM 1130 O O . ALA A 1 138 ? 1.300 -14.166 -12.387 1.00 96.94 138 ALA A O 1
ATOM 1131 N N . PHE A 1 139 ? 2.976 -12.685 -12.162 1.00 97.38 139 PHE A N 1
ATOM 1132 C CA . PHE A 1 139 ? 3.377 -13.088 -10.811 1.00 97.38 139 PHE A CA 1
ATOM 1133 C C . PHE A 1 139 ? 2.241 -12.832 -9.811 1.00 97.38 139 PHE A C 1
ATOM 1135 O O . PHE A 1 139 ? 1.878 -13.708 -9.026 1.00 97.38 139 PHE A O 1
ATOM 1142 N N . SER A 1 140 ? 1.629 -11.652 -9.896 1.00 97.81 140 SER A N 1
ATOM 1143 C CA . SER A 1 140 ? 0.545 -11.192 -9.026 1.00 97.81 140 SER A CA 1
ATOM 1144 C C . SER A 1 140 ? -0.699 -12.071 -9.140 1.00 97.81 140 SER A C 1
ATOM 1146 O O . SER A 1 140 ? -1.255 -12.489 -8.124 1.00 97.81 140 SER A O 1
ATOM 1148 N N . ILE A 1 141 ? -1.079 -12.443 -10.367 1.00 98.50 141 ILE A N 1
ATOM 1149 C CA . ILE A 1 141 ? -2.150 -13.416 -10.633 1.00 98.50 141 ILE A CA 1
ATOM 1150 C C . ILE A 1 141 ? -1.854 -14.736 -9.927 1.00 98.50 141 ILE A C 1
ATOM 1152 O O . ILE A 1 141 ? -2.723 -15.287 -9.251 1.00 98.50 141 ILE A O 1
ATOM 1156 N N . ARG A 1 142 ? -0.625 -15.253 -10.053 1.00 98.56 142 ARG A N 1
ATOM 1157 C CA . ARG A 1 142 ? -0.270 -16.538 -9.449 1.00 98.56 142 ARG A CA 1
ATOM 1158 C C . ARG A 1 142 ? -0.297 -16.486 -7.921 1.00 98.56 142 ARG A C 1
ATOM 1160 O O . ARG A 1 142 ? -0.846 -17.398 -7.304 1.00 98.56 142 ARG A O 1
ATOM 1167 N N . ILE A 1 143 ? 0.225 -15.426 -7.309 1.00 98.69 143 ILE A N 1
ATOM 1168 C CA . ILE A 1 143 ? 0.091 -15.203 -5.863 1.00 98.69 143 ILE A CA 1
ATOM 1169 C C . ILE A 1 143 ? -1.389 -15.162 -5.458 1.00 98.69 143 ILE A C 1
ATOM 1171 O O . ILE A 1 143 ? -1.771 -15.822 -4.492 1.00 98.69 143 ILE A O 1
ATOM 1175 N N . GLY A 1 144 ? -2.232 -14.456 -6.216 1.00 98.50 144 GLY A N 1
ATOM 1176 C CA . GLY A 1 144 ? -3.671 -14.385 -5.965 1.00 98.50 144 GLY A CA 1
ATOM 1177 C C . GLY A 1 144 ? -4.364 -15.750 -6.029 1.00 98.50 144 GLY A C 1
ATOM 1178 O O . GLY A 1 144 ? -5.107 -16.105 -5.116 1.00 98.50 144 GLY A O 1
ATOM 1179 N N . GLU A 1 145 ? -4.066 -16.573 -7.040 1.00 98.75 145 GLU A N 1
ATOM 1180 C CA . GLU A 1 145 ? -4.572 -17.952 -7.142 1.00 98.75 145 GLU A CA 1
ATOM 1181 C C . GLU A 1 145 ? -4.212 -18.794 -5.905 1.00 98.75 145 GLU A C 1
ATOM 1183 O O . GLU A 1 145 ? -5.048 -19.537 -5.380 1.00 98.75 145 GLU A O 1
ATOM 1188 N N . ILE A 1 146 ? -2.963 -18.693 -5.438 1.00 98.56 146 ILE A N 1
ATOM 1189 C CA . ILE A 1 146 ? -2.480 -19.412 -4.256 1.00 98.56 146 ILE A CA 1
ATOM 1190 C C . ILE A 1 146 ? -3.193 -18.908 -2.997 1.00 98.56 146 ILE A C 1
ATOM 1192 O O . ILE A 1 146 ? -3.674 -19.717 -2.202 1.00 98.56 146 ILE A O 1
ATOM 1196 N N . ALA A 1 147 ? -3.299 -17.588 -2.834 1.00 98.25 147 ALA A N 1
ATOM 1197 C CA . ALA A 1 147 ? -3.964 -16.960 -1.701 1.00 98.25 147 ALA A CA 1
ATOM 1198 C C . ALA A 1 147 ? -5.438 -17.377 -1.611 1.00 98.25 147 ALA A C 1
ATOM 1200 O O . A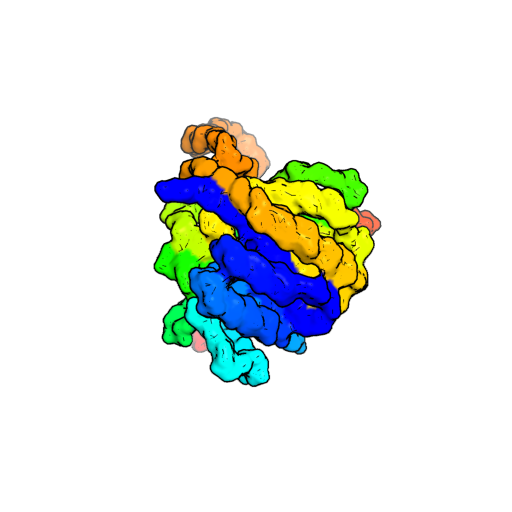LA A 1 147 ? -5.887 -17.803 -0.546 1.00 98.25 147 ALA A O 1
ATOM 1201 N N . LEU A 1 148 ? -6.170 -17.356 -2.730 1.00 98.56 148 LEU A N 1
ATOM 1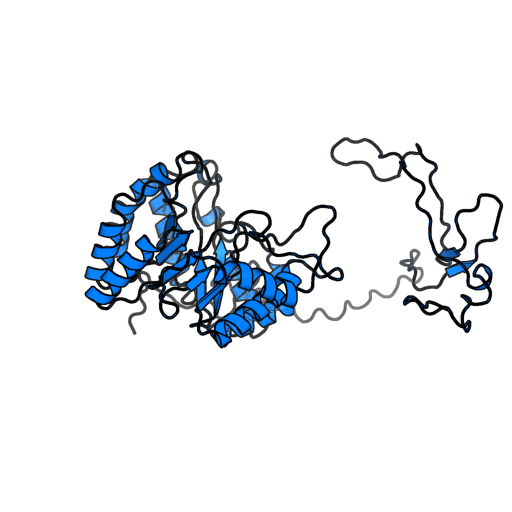202 C CA . LEU A 1 148 ? -7.564 -17.802 -2.799 1.00 98.56 148 LEU A CA 1
ATOM 1203 C C . LEU A 1 148 ? -7.711 -19.284 -2.440 1.00 98.56 148 LEU A C 1
ATOM 1205 O O . LEU A 1 148 ? -8.597 -19.642 -1.662 1.00 98.56 148 LEU A O 1
ATOM 1209 N N . ARG A 1 149 ? -6.829 -20.146 -2.967 1.00 98.06 149 ARG A N 1
ATOM 1210 C CA . ARG A 1 149 ? -6.809 -21.583 -2.646 1.00 98.06 149 ARG A CA 1
ATOM 1211 C C . ARG A 1 149 ? -6.600 -21.827 -1.149 1.00 98.06 149 ARG A C 1
ATOM 1213 O O . ARG A 1 149 ? -7.250 -22.703 -0.581 1.00 98.06 149 ARG A O 1
ATOM 1220 N N . ASP A 1 150 ? -5.699 -21.066 -0.533 1.00 96.44 150 ASP A N 1
ATOM 1221 C CA . ASP A 1 150 ? -5.230 -21.288 0.839 1.00 96.44 150 ASP A CA 1
ATOM 1222 C C . ASP A 1 150 ? -5.953 -20.420 1.889 1.00 96.44 150 ASP A C 1
ATOM 1224 O O . ASP A 1 150 ? -5.622 -20.489 3.078 1.00 96.44 150 ASP A O 1
ATOM 1228 N N . GLY A 1 151 ? -6.947 -19.627 1.470 1.00 96.88 151 GLY A N 1
ATOM 1229 C CA . GLY A 1 151 ? -7.781 -18.804 2.349 1.00 96.88 151 GLY A CA 1
ATOM 1230 C C . GLY A 1 151 ? -7.068 -17.580 2.928 1.00 96.88 151 GLY A C 1
ATOM 1231 O O . GLY A 1 151 ? -7.281 -17.249 4.090 1.00 96.88 151 GLY A O 1
ATOM 1232 N N . TRP A 1 152 ? -6.196 -16.934 2.153 1.00 97.75 152 TRP A N 1
ATOM 1233 C CA . TRP A 1 152 ? -5.512 -15.701 2.546 1.00 97.75 152 TRP A CA 1
ATOM 1234 C C . TRP A 1 152 ? -6.154 -14.463 1.922 1.00 97.75 152 TRP A C 1
ATOM 1236 O O . TRP A 1 152 ? -6.648 -14.502 0.794 1.00 97.75 152 TRP A O 1
ATOM 1246 N N . LYS A 1 153 ? -6.069 -13.347 2.650 1.00 98.44 153 LYS A N 1
ATOM 1247 C CA . LYS A 1 153 ? -6.177 -11.995 2.100 1.00 98.44 153 LYS A CA 1
ATOM 1248 C C . LYS A 1 153 ? -4.781 -11.497 1.723 1.00 98.44 153 LYS A C 1
ATOM 1250 O O . LYS A 1 153 ? -3.887 -11.543 2.567 1.00 98.44 153 LYS A O 1
ATOM 1255 N N . VAL A 1 154 ? -4.579 -11.021 0.496 1.00 98.62 154 VAL A N 1
ATOM 1256 C CA . VAL A 1 154 ? -3.284 -10.488 0.029 1.00 98.62 154 VAL A CA 1
ATOM 1257 C C . VAL A 1 154 ? -3.434 -9.128 -0.642 1.00 98.62 154 VAL A C 1
ATOM 1259 O O . VAL A 1 154 ? -4.415 -8.882 -1.344 1.00 98.62 154 VAL A O 1
ATOM 1262 N N . CYS A 1 155 ? -2.446 -8.258 -0.445 1.00 98.19 155 CYS A N 1
ATOM 1263 C CA . CYS A 1 155 ? -2.265 -7.046 -1.234 1.00 98.19 155 CYS A CA 1
ATOM 1264 C C . CYS A 1 155 ? -0.874 -7.025 -1.871 1.00 98.19 155 CYS A C 1
ATOM 1266 O O . CYS A 1 155 ? 0.095 -7.532 -1.300 1.00 98.19 155 CYS A O 1
ATOM 1268 N N . LEU A 1 156 ? -0.803 -6.526 -3.100 1.00 95.50 156 LEU A N 1
ATOM 1269 C CA . LEU A 1 156 ? 0.416 -6.528 -3.898 1.00 95.50 156 LEU A CA 1
ATOM 1270 C C . LEU A 1 156 ? 0.309 -5.526 -5.064 1.00 95.50 156 LEU A C 1
ATOM 1272 O O . LEU A 1 156 ? -0.798 -5.115 -5.424 1.00 95.50 156 LEU A O 1
ATOM 1276 N N . PRO A 1 157 ? 1.433 -5.149 -5.697 1.00 90.69 157 PRO A N 1
ATOM 1277 C CA . PRO A 1 157 ? 2.811 -5.504 -5.371 1.00 90.69 157 PRO A CA 1
ATOM 1278 C C . PRO A 1 157 ? 3.546 -4.412 -4.579 1.00 90.69 157 PRO A C 1
ATOM 1280 O O . PRO A 1 157 ? 4.762 -4.503 -4.444 1.00 90.69 157 PRO A O 1
ATOM 1283 N N . SER A 1 158 ? 2.837 -3.382 -4.101 1.00 92.50 158 SER A N 1
ATOM 1284 C CA . SER A 1 158 ? 3.402 -2.249 -3.356 1.00 92.50 158 SER A CA 1
ATOM 1285 C C . SER A 1 158 ? 4.561 -1.587 -4.102 1.00 92.50 158 SER A C 1
ATOM 1287 O O . SER A 1 158 ? 5.673 -1.501 -3.586 1.00 92.50 158 SER A O 1
ATOM 1289 N N . PHE A 1 159 ? 4.321 -1.169 -5.352 1.00 89.56 159 PHE A N 1
ATOM 1290 C CA . PHE A 1 159 ? 5.344 -0.532 -6.189 1.00 89.56 159 PHE A CA 1
ATOM 1291 C C . PHE A 1 159 ? 6.060 0.604 -5.467 1.00 89.56 159 PHE A C 1
ATOM 1293 O O . PHE A 1 159 ? 5.447 1.364 -4.715 1.00 89.56 159 PHE A O 1
ATOM 1300 N N . ASN A 1 160 ? 7.352 0.738 -5.770 1.00 87.56 160 ASN A N 1
ATOM 1301 C CA . ASN A 1 160 ? 8.166 1.836 -5.272 1.00 87.56 160 ASN A CA 1
ATOM 1302 C C . ASN A 1 160 ? 7.506 3.191 -5.585 1.00 87.56 160 ASN A C 1
ATOM 1304 O O . ASN A 1 160 ? 6.830 3.355 -6.605 1.00 87.56 160 ASN A O 1
ATOM 1308 N N . GLY A 1 161 ? 7.736 4.188 -4.730 1.00 85.75 161 GLY A N 1
ATOM 1309 C CA . GLY A 1 161 ? 7.278 5.550 -4.983 1.00 85.75 161 GLY A CA 1
ATOM 1310 C C . GLY A 1 161 ? 7.730 6.046 -6.364 1.00 85.75 161 GLY A C 1
ATOM 1311 O O . GLY A 1 161 ? 8.898 5.919 -6.729 1.00 85.75 161 GLY A O 1
ATOM 1312 N N . GLY A 1 162 ? 6.790 6.605 -7.125 1.00 82.38 162 GLY A N 1
ATOM 1313 C CA . GLY A 1 162 ? 6.971 7.052 -8.509 1.00 82.38 162 GLY A CA 1
ATOM 1314 C C . GLY A 1 162 ? 6.760 5.982 -9.588 1.00 82.38 162 GLY A C 1
ATOM 1315 O O . GLY A 1 162 ? 6.786 6.334 -10.759 1.00 82.38 162 GLY A O 1
ATOM 1316 N N . GLU A 1 163 ? 6.529 4.718 -9.225 1.00 85.81 163 GLU A N 1
ATOM 1317 C CA . GLU A 1 163 ? 6.410 3.594 -10.167 1.00 85.81 163 GLU A CA 1
ATOM 1318 C C . GLU A 1 163 ? 5.033 2.904 -10.072 1.00 85.81 163 GLU A C 1
ATOM 1320 O O . GLU A 1 163 ? 4.353 3.027 -9.039 1.00 85.81 163 GLU A O 1
ATOM 1325 N N . PRO A 1 164 ? 4.634 2.139 -11.104 1.00 82.69 164 PRO A N 1
ATOM 1326 C CA . PRO A 1 164 ? 5.146 2.168 -12.474 1.00 82.69 164 PRO A CA 1
ATOM 1327 C C . PRO A 1 164 ? 4.655 3.425 -13.220 1.00 82.69 164 PRO A C 1
ATOM 1329 O O . PRO A 1 164 ? 3.943 4.255 -12.644 1.00 82.69 164 PRO A O 1
ATOM 1332 N N . ASN A 1 165 ? 5.026 3.588 -14.492 1.00 83.38 165 ASN A N 1
ATOM 1333 C CA . ASN A 1 165 ? 4.509 4.688 -15.305 1.00 83.38 165 ASN A CA 1
ATOM 1334 C C . ASN A 1 165 ? 3.030 4.476 -15.633 1.00 83.38 165 ASN A C 1
ATOM 1336 O O . ASN A 1 165 ? 2.497 3.372 -15.577 1.00 83.38 165 ASN A O 1
ATOM 1340 N N . GLU A 1 166 ? 2.367 5.558 -16.024 1.00 82.00 166 GLU A N 1
ATOM 1341 C CA . GLU A 1 166 ? 0.923 5.595 -16.256 1.00 82.00 166 GLU A CA 1
ATOM 1342 C C . GLU A 1 166 ? 0.438 4.549 -17.286 1.00 82.00 166 GLU A C 1
ATOM 1344 O O . GLU A 1 166 ? -0.551 3.863 -17.037 1.00 82.00 166 GLU A O 1
ATOM 1349 N N . ASN A 1 167 ? 1.196 4.333 -18.367 1.00 82.81 167 ASN A N 1
ATOM 1350 C CA . ASN A 1 167 ? 0.860 3.365 -19.421 1.00 82.81 167 ASN A CA 1
ATOM 1351 C C . ASN A 1 167 ? 1.208 1.913 -19.058 1.00 82.81 167 ASN A C 1
ATOM 1353 O O . ASN A 1 167 ? 0.717 0.983 -19.695 1.00 82.81 167 ASN A O 1
ATOM 1357 N N . ASP A 1 168 ? 2.044 1.690 -18.041 1.00 87.12 168 ASP A N 1
ATOM 1358 C CA . ASP A 1 168 ? 2.474 0.338 -17.674 1.00 87.12 168 ASP A CA 1
ATOM 1359 C C . ASP A 1 168 ? 1.307 -0.489 -17.097 1.00 87.12 168 ASP A C 1
ATOM 1361 O O . ASP A 1 168 ? 1.318 -1.720 -17.133 1.00 87.12 168 ASP A O 1
ATOM 1365 N N . TYR A 1 169 ? 0.258 0.174 -16.602 1.00 86.88 169 TYR A N 1
ATOM 1366 C CA . TYR A 1 169 ? -0.952 -0.486 -16.115 1.00 86.88 169 TYR A CA 1
ATOM 1367 C C . TYR A 1 169 ? -1.821 -1.097 -17.229 1.00 86.88 169 TYR A C 1
ATOM 1369 O O . TYR A 1 169 ? -2.744 -1.855 -16.933 1.00 86.88 169 TYR A O 1
ATOM 1377 N N . GLU A 1 170 ? -1.544 -0.804 -18.501 1.00 89.62 170 GLU A N 1
ATOM 1378 C CA . GLU A 1 170 ? -2.308 -1.339 -19.636 1.00 89.62 170 GLU A CA 1
ATOM 1379 C C . GLU A 1 170 ? -1.751 -2.659 -20.184 1.00 89.62 170 GLU A C 1
ATOM 1381 O O . GLU A 1 170 ? -2.327 -3.242 -21.106 1.00 89.62 170 GLU A O 1
ATOM 1386 N N . HIS A 1 171 ? -0.653 -3.177 -19.621 1.00 92.00 171 HIS A N 1
ATOM 1387 C CA . HIS A 1 171 ? -0.159 -4.496 -20.008 1.00 92.00 171 HIS A CA 1
ATOM 1388 C C . HIS A 1 171 ? -1.237 -5.577 -19.793 1.00 92.00 171 HIS A C 1
ATOM 1390 O O . HIS A 1 171 ? -1.875 -5.586 -18.737 1.00 92.00 171 HIS A O 1
ATOM 1396 N N . PRO A 1 172 ? -1.437 -6.519 -20.739 1.00 94.50 172 PRO A N 1
ATOM 1397 C CA . PRO A 1 172 ? -2.497 -7.525 -20.643 1.00 94.50 172 PRO A CA 1
ATOM 1398 C C . PRO A 1 172 ? -2.481 -8.327 -19.337 1.00 94.50 172 PRO A C 1
ATOM 1400 O O . PRO A 1 172 ? -3.523 -8.507 -18.712 1.00 94.50 172 PRO A O 1
ATOM 1403 N N . GLU A 1 173 ? -1.300 -8.750 -18.889 1.00 95.06 173 GLU A N 1
ATOM 1404 C CA . GLU A 1 173 ? -1.104 -9.508 -17.652 1.00 95.06 173 GLU A CA 1
ATOM 1405 C C . GLU A 1 173 ? -1.424 -8.675 -16.412 1.00 95.06 173 GLU A C 1
ATOM 1407 O O . GLU A 1 173 ? -1.904 -9.197 -15.407 1.00 95.06 173 GLU A O 1
ATOM 1412 N N . TRP A 1 174 ? -1.177 -7.367 -16.482 1.00 93.88 174 TRP A N 1
ATOM 1413 C CA . TRP A 1 174 ? -1.569 -6.457 -15.422 1.00 93.88 174 TRP A CA 1
ATOM 1414 C C . TRP A 1 174 ? -3.086 -6.282 -15.396 1.00 93.88 174 TRP A C 1
ATOM 1416 O O . TRP A 1 174 ? -3.700 -6.468 -14.351 1.00 93.88 174 TRP A O 1
ATOM 1426 N N . LEU A 1 175 ? -3.719 -6.025 -16.544 1.00 94.94 175 LEU A N 1
ATOM 1427 C CA . LEU A 1 175 ? -5.177 -5.921 -16.656 1.00 94.94 175 LEU A CA 1
ATOM 1428 C C . LEU A 1 175 ? -5.890 -7.189 -16.160 1.00 94.94 175 LEU A C 1
ATOM 1430 O O . LEU A 1 175 ? -6.934 -7.090 -15.518 1.00 94.94 175 LEU A O 1
ATOM 1434 N N . ASP A 1 176 ? -5.329 -8.374 -16.407 1.00 97.25 176 ASP A N 1
ATOM 1435 C CA . ASP A 1 176 ? -5.842 -9.634 -15.857 1.00 97.25 176 ASP A CA 1
ATOM 1436 C C . ASP A 1 176 ? -5.742 -9.689 -14.326 1.00 97.25 176 ASP A C 1
ATOM 1438 O O . ASP A 1 176 ? -6.690 -10.119 -13.662 1.00 97.25 176 ASP A O 1
ATOM 1442 N N . PHE A 1 177 ? -4.650 -9.188 -13.741 1.00 97.12 177 PHE A N 1
ATOM 1443 C CA . PHE A 1 177 ? -4.551 -9.031 -12.291 1.00 97.12 177 PHE A CA 1
ATOM 1444 C C . PHE A 1 177 ? -5.597 -8.041 -11.751 1.00 97.12 177 PHE A C 1
ATOM 1446 O O . PHE A 1 177 ? -6.267 -8.327 -10.759 1.00 97.12 177 PHE A O 1
ATOM 1453 N N . LEU A 1 178 ? -5.821 -6.916 -12.435 1.00 95.00 178 LEU A N 1
ATOM 1454 C CA . LEU A 1 178 ? -6.839 -5.937 -12.040 1.00 95.00 178 LEU A CA 1
ATOM 1455 C C . LEU A 1 178 ? -8.257 -6.518 -12.088 1.00 95.00 178 LEU A C 1
ATOM 1457 O O . LEU A 1 178 ? -9.061 -6.268 -11.188 1.00 95.00 178 LEU A O 1
ATOM 1461 N N . ARG A 1 179 ? -8.557 -7.350 -13.094 1.00 96.88 179 ARG A N 1
ATOM 1462 C CA . ARG A 1 179 ? -9.814 -8.112 -13.157 1.00 96.88 179 ARG A CA 1
ATOM 1463 C C . ARG A 1 179 ? -9.956 -9.053 -11.965 1.00 96.88 179 ARG A C 1
ATOM 1465 O O . ARG A 1 179 ? -11.038 -9.109 -11.391 1.00 96.88 179 ARG A O 1
ATOM 1472 N N . MET A 1 180 ? -8.883 -9.733 -11.555 1.00 97.81 180 MET A N 1
ATOM 1473 C CA . MET A 1 180 ? -8.894 -10.584 -10.360 1.00 97.81 180 MET A CA 1
ATOM 1474 C C . MET A 1 180 ? -9.177 -9.779 -9.083 1.00 97.81 180 MET A C 1
ATOM 1476 O O . MET A 1 180 ? -9.988 -10.218 -8.269 1.00 97.81 180 MET A O 1
ATOM 1480 N N . CYS A 1 181 ? -8.577 -8.596 -8.914 1.00 97.25 181 CYS A N 1
ATOM 1481 C CA . CYS A 1 181 ? -8.901 -7.696 -7.799 1.00 97.25 181 CYS A CA 1
ATOM 1482 C C . CYS A 1 181 ? -10.389 -7.308 -7.793 1.00 97.25 181 CYS A C 1
ATOM 1484 O O . CYS A 1 181 ? -11.004 -7.274 -6.731 1.00 97.25 181 CYS A O 1
ATOM 1486 N N . GLY A 1 182 ? -10.968 -7.052 -8.972 1.00 95.31 182 GLY A N 1
ATOM 1487 C CA . GLY A 1 182 ? -12.393 -6.746 -9.137 1.00 95.31 182 GLY A CA 1
ATOM 1488 C C . GLY A 1 182 ? -13.334 -7.936 -8.897 1.00 95.31 182 GLY A C 1
ATOM 1489 O O . GLY A 1 182 ? -14.463 -7.766 -8.445 1.00 95.31 182 GLY A O 1
ATOM 1490 N N . GLU A 1 183 ? -12.888 -9.158 -9.194 1.00 97.12 183 GLU A N 1
ATOM 1491 C CA . GLU A 1 183 ? -13.654 -10.389 -8.956 1.00 97.12 183 GLU A CA 1
ATOM 1492 C C . GLU A 1 183 ? -13.616 -10.812 -7.478 1.00 97.12 183 GLU A C 1
ATOM 1494 O O . GLU A 1 183 ? -14.592 -11.355 -6.955 1.00 97.12 183 GLU A O 1
ATOM 1499 N N . TYR A 1 184 ? -12.507 -10.524 -6.788 1.00 97.88 184 TYR A N 1
ATOM 1500 C CA . TYR A 1 184 ? -12.263 -10.918 -5.400 1.00 97.88 184 TYR A CA 1
ATOM 1501 C C . TYR A 1 184 ? -11.871 -9.734 -4.485 1.00 97.88 184 TYR A C 1
ATOM 1503 O O . TYR A 1 184 ? -10.872 -9.843 -3.767 1.00 97.88 184 TYR A O 1
ATOM 1511 N N . PRO A 1 185 ? -12.660 -8.639 -4.409 1.00 96.88 185 PRO A N 1
ATOM 1512 C CA . PRO A 1 185 ? -12.289 -7.400 -3.700 1.00 96.88 185 PRO A CA 1
ATOM 1513 C C . PRO A 1 185 ? -12.006 -7.550 -2.207 1.00 96.88 185 PRO A C 1
ATOM 1515 O O . PRO A 1 185 ? -11.329 -6.716 -1.609 1.00 96.88 185 PRO A O 1
ATOM 1518 N N . GLU A 1 186 ? -12.549 -8.602 -1.597 1.00 97.44 186 GLU A N 1
ATOM 1519 C CA . GLU A 1 186 ? -12.418 -8.909 -0.171 1.00 97.44 186 GLU A CA 1
ATOM 1520 C C . GLU A 1 186 ? -11.293 -9.918 0.115 1.00 97.44 186 GLU A C 1
ATOM 1522 O O . GLU A 1 186 ? -11.143 -10.383 1.246 1.00 97.44 186 GLU A O 1
ATOM 1527 N N . ARG A 1 187 ? -10.527 -10.319 -0.908 1.00 98.12 187 ARG A N 1
ATOM 1528 C CA . ARG A 1 187 ? -9.428 -11.293 -0.796 1.00 98.12 187 ARG A CA 1
ATOM 1529 C C . ARG A 1 187 ? -8.153 -10.841 -1.491 1.00 98.12 187 ARG A C 1
ATOM 1531 O O . ARG A 1 187 ? -7.075 -11.107 -0.970 1.00 98.12 187 ARG A O 1
ATOM 1538 N N . ILE A 1 188 ? -8.272 -10.173 -2.633 1.00 98.44 188 ILE A N 1
ATOM 1539 C CA . ILE A 1 188 ? -7.152 -9.699 -3.440 1.00 98.44 188 ILE A CA 1
ATOM 1540 C C . ILE A 1 188 ? -7.274 -8.184 -3.578 1.00 98.44 188 ILE A C 1
ATOM 1542 O O . ILE A 1 188 ? -8.299 -7.670 -4.021 1.00 98.44 188 ILE A O 1
ATOM 1546 N N . ALA A 1 189 ? -6.230 -7.474 -3.168 1.00 97.88 189 ALA A N 1
ATOM 1547 C CA . ALA A 1 189 ? -6.176 -6.024 -3.195 1.00 97.88 189 ALA A CA 1
ATOM 1548 C C . ALA A 1 189 ? -4.913 -5.534 -3.895 1.00 97.88 189 ALA A C 1
ATOM 1550 O O . ALA A 1 189 ? -3.893 -6.223 -3.961 1.00 97.88 189 ALA A O 1
ATOM 1551 N N . LEU A 1 190 ? -4.975 -4.294 -4.356 1.00 95.75 190 LEU A N 1
ATOM 1552 C CA . LEU A 1 190 ? -3.795 -3.567 -4.782 1.00 95.75 190 LEU A CA 1
ATOM 1553 C C . LEU A 1 190 ? -3.130 -2.891 -3.601 1.00 95.75 190 LEU A C 1
ATOM 1555 O O . LEU A 1 190 ? -3.796 -2.429 -2.671 1.00 95.75 190 LEU A O 1
ATOM 1559 N N . SER A 1 191 ? -1.816 -2.772 -3.692 1.00 95.12 191 SER A N 1
ATOM 1560 C CA . SER A 1 191 ? -1.041 -1.925 -2.802 1.00 95.12 191 SER A CA 1
ATOM 1561 C C . SER A 1 191 ? -0.083 -1.021 -3.569 1.00 95.12 191 SER A C 1
ATOM 1563 O O . SER A 1 191 ? 0.485 -1.415 -4.591 1.00 95.12 191 SER A O 1
ATOM 1565 N N . VAL A 1 192 ? 0.079 0.210 -3.083 1.00 93.62 192 VAL A N 1
ATOM 1566 C CA . VAL A 1 192 ? 0.920 1.250 -3.699 1.00 93.62 192 VAL A CA 1
ATOM 1567 C C . VAL A 1 192 ? 1.648 2.072 -2.639 1.00 93.62 192 VAL A C 1
ATOM 1569 O O . VAL A 1 192 ? 1.139 2.230 -1.527 1.00 93.62 192 VAL A O 1
ATOM 1572 N N . HIS A 1 193 ? 2.809 2.629 -2.996 1.00 94.94 193 HIS A N 1
ATOM 1573 C CA . HIS A 1 193 ? 3.517 3.615 -2.175 1.00 94.94 193 HIS A CA 1
ATOM 1574 C C . HIS A 1 193 ? 3.469 5.021 -2.798 1.00 94.94 193 HIS A C 1
ATOM 1576 O O . HIS A 1 193 ? 3.745 5.211 -3.993 1.00 94.94 193 HIS A O 1
ATOM 1582 N N . GLU A 1 194 ? 3.161 6.030 -1.982 1.00 92.31 194 GLU A N 1
ATOM 1583 C CA . GLU A 1 194 ? 3.000 7.430 -2.403 1.00 92.31 194 GLU A CA 1
ATOM 1584 C C . GLU A 1 194 ? 3.792 8.391 -1.510 1.00 92.31 194 GLU A C 1
ATOM 1586 O O . GLU A 1 194 ? 3.474 8.598 -0.344 1.00 92.31 194 GLU A O 1
ATOM 1591 N N . TYR A 1 195 ? 4.824 9.030 -2.054 1.0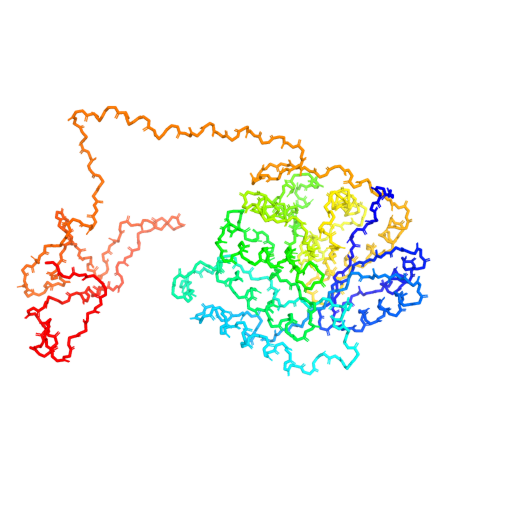0 90.81 195 TYR A N 1
ATOM 1592 C CA . TYR A 1 195 ? 5.737 9.854 -1.270 1.00 90.81 195 TYR A CA 1
ATOM 1593 C C . TYR A 1 195 ? 5.908 11.238 -1.888 1.00 90.81 195 TYR A C 1
ATOM 1595 O O . TYR A 1 195 ? 6.260 11.372 -3.055 1.00 90.81 195 TYR A O 1
ATOM 1603 N N . ALA A 1 196 ? 5.746 12.276 -1.068 1.00 85.88 196 ALA A N 1
ATOM 1604 C CA . ALA A 1 196 ? 6.122 13.650 -1.397 1.00 85.88 196 ALA A CA 1
ATOM 1605 C C . ALA A 1 196 ? 7.639 13.905 -1.246 1.00 85.88 196 ALA A C 1
ATOM 1607 O O . ALA A 1 196 ? 8.136 14.971 -1.617 1.00 85.88 196 ALA A O 1
ATOM 1608 N N . TRP A 1 197 ? 8.389 12.942 -0.690 1.00 86.19 197 TRP A N 1
ATOM 1609 C CA . TRP A 1 197 ? 9.833 13.024 -0.437 1.00 86.19 197 TRP A CA 1
ATOM 1610 C C . TRP A 1 197 ? 10.237 14.334 0.266 1.00 86.19 197 TRP A C 1
ATOM 1612 O O . TRP A 1 197 ? 9.585 14.748 1.224 1.00 86.19 197 TRP A O 1
ATOM 1622 N N . SER A 1 198 ? 11.321 14.988 -0.163 1.00 81.88 198 SER A N 1
ATOM 1623 C CA . SER A 1 198 ? 11.771 16.279 0.377 1.00 81.88 198 SER A CA 1
ATOM 1624 C C . SER A 1 198 ? 11.151 17.490 -0.326 1.00 81.88 198 SER A C 1
ATOM 1626 O O . SER A 1 198 ? 11.479 18.618 0.034 1.00 81.88 198 SER A O 1
ATOM 1628 N N . LEU A 1 199 ? 10.275 17.290 -1.318 1.00 78.88 199 LEU A N 1
ATOM 1629 C CA . LEU A 1 199 ? 9.791 18.374 -2.182 1.00 78.88 199 LEU A CA 1
ATOM 1630 C C . LEU A 1 199 ? 8.948 19.406 -1.430 1.00 78.88 199 LEU A C 1
ATOM 1632 O O . LEU A 1 199 ? 8.940 20.569 -1.819 1.00 78.88 199 LEU A O 1
ATOM 1636 N N . TRP A 1 200 ? 8.350 19.033 -0.295 1.00 83.00 200 TRP A N 1
ATOM 1637 C CA . TRP A 1 200 ? 7.628 19.974 0.567 1.00 83.00 200 TRP A CA 1
ATOM 1638 C C . TRP A 1 200 ? 8.491 21.125 1.102 1.00 83.00 200 TRP A C 1
ATOM 1640 O O . TRP A 1 200 ? 7.954 22.158 1.505 1.00 83.00 200 TRP A O 1
ATOM 1650 N N . GLN A 1 201 ? 9.816 20.947 1.146 1.00 86.81 201 GLN A N 1
ATOM 1651 C CA . GLN A 1 201 ? 10.748 21.985 1.589 1.00 86.81 201 GLN A CA 1
ATOM 1652 C C . GLN A 1 201 ? 10.887 23.100 0.547 1.00 86.81 201 GLN A C 1
ATOM 1654 O O . GLN A 1 201 ? 11.038 24.263 0.922 1.00 86.81 201 GLN A O 1
ATOM 1659 N N . ASP A 1 202 ? 10.813 22.743 -0.737 1.00 86.88 202 ASP A N 1
ATOM 1660 C CA . ASP A 1 202 ? 10.939 23.669 -1.863 1.00 86.88 202 ASP A CA 1
ATOM 1661 C C . ASP A 1 202 ? 9.573 24.211 -2.309 1.00 86.88 202 ASP A C 1
ATOM 1663 O O . ASP A 1 202 ? 9.447 25.390 -2.647 1.00 86.88 202 ASP A O 1
ATOM 1667 N N . ASP A 1 203 ? 8.542 23.367 -2.266 1.00 85.56 203 ASP A N 1
ATOM 1668 C CA . ASP A 1 203 ? 7.165 23.701 -2.609 1.00 85.56 203 ASP A CA 1
ATOM 1669 C C . ASP A 1 203 ? 6.207 23.118 -1.563 1.00 85.56 203 ASP A C 1
ATOM 1671 O O . ASP A 1 203 ? 5.879 21.935 -1.630 1.00 85.56 203 ASP A O 1
ATOM 1675 N N . PRO A 1 204 ? 5.746 23.916 -0.584 1.00 83.75 204 PRO A N 1
ATOM 1676 C CA . PRO A 1 204 ? 4.907 23.425 0.498 1.00 83.75 204 PRO A CA 1
ATOM 1677 C C . PRO A 1 204 ? 3.445 23.199 0.089 1.00 83.75 204 PRO A C 1
ATOM 1679 O O . PRO A 1 204 ? 2.676 22.784 0.952 1.00 83.75 204 PRO A O 1
ATOM 1682 N N . ASN A 1 205 ? 3.040 23.503 -1.155 1.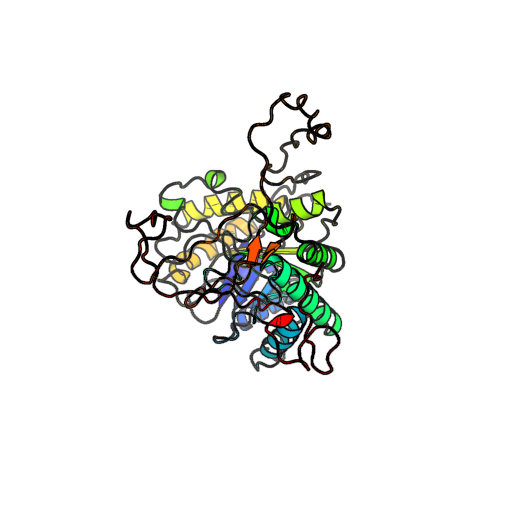00 86.94 205 ASN A N 1
ATOM 1683 C CA . ASN A 1 205 ? 1.657 23.342 -1.603 1.00 86.94 205 ASN A CA 1
ATOM 1684 C C . ASN A 1 205 ? 1.400 21.909 -2.110 1.00 86.94 205 ASN A C 1
ATOM 1686 O O . ASN A 1 205 ? 1.887 21.561 -3.188 1.00 86.94 205 ASN A O 1
ATOM 1690 N N . PRO A 1 206 ? 0.585 21.091 -1.414 1.00 84.12 206 PRO A N 1
ATOM 1691 C CA . PRO A 1 206 ? 0.343 19.714 -1.829 1.00 84.12 206 PRO A CA 1
ATOM 1692 C C . PRO A 1 206 ? -0.354 19.558 -3.179 1.00 84.12 206 PRO A C 1
ATOM 1694 O O . PRO A 1 206 ? -0.193 18.519 -3.816 1.00 84.12 206 PRO A O 1
ATOM 1697 N N . GLU A 1 207 ? -1.100 20.570 -3.635 1.00 85.31 207 GLU A N 1
ATOM 1698 C CA . GLU A 1 207 ? -1.731 20.562 -4.962 1.00 85.31 207 GLU A CA 1
ATOM 1699 C C . GLU A 1 207 ? -0.697 20.405 -6.085 1.00 85.31 207 GLU A C 1
ATOM 1701 O O . GLU A 1 207 ? -0.966 19.739 -7.079 1.00 85.31 207 GLU A O 1
ATOM 1706 N N . ASN A 1 208 ? 0.505 20.965 -5.914 1.00 84.75 208 ASN A N 1
ATOM 1707 C CA . ASN A 1 208 ? 1.565 20.917 -6.925 1.00 84.75 208 ASN A CA 1
ATOM 1708 C C . ASN A 1 208 ? 2.253 19.544 -7.006 1.00 84.75 208 ASN A C 1
ATOM 1710 O O . ASN A 1 208 ? 3.032 19.283 -7.921 1.00 84.75 208 ASN A O 1
ATOM 1714 N N . TRP A 1 209 ? 1.999 18.672 -6.031 1.00 84.50 209 TRP A N 1
ATOM 1715 C CA . TRP A 1 209 ? 2.551 17.319 -5.961 1.00 84.50 209 TRP A CA 1
ATOM 1716 C C . TRP A 1 209 ? 1.623 16.290 -6.616 1.00 84.50 209 TRP A C 1
ATOM 1718 O O . TRP A 1 209 ? 2.061 15.204 -6.996 1.00 84.50 209 TRP A O 1
ATOM 1728 N N . TYR A 1 210 ? 0.342 16.624 -6.731 1.00 85.81 210 TYR A N 1
ATOM 1729 C CA . TYR A 1 210 ? -0.688 15.798 -7.339 1.00 85.81 210 TYR A CA 1
ATOM 1730 C C . TYR A 1 210 ? -0.689 15.950 -8.873 1.00 85.81 210 TYR A C 1
ATOM 1732 O O . TYR A 1 210 ? -0.465 17.055 -9.368 1.00 85.81 210 TYR A O 1
ATOM 1740 N N . PRO A 1 211 ? -0.944 14.883 -9.656 1.00 82.94 211 PRO A N 1
ATOM 1741 C CA . PRO A 1 211 ? -1.184 13.495 -9.240 1.00 82.94 211 PRO A CA 1
ATOM 1742 C C . PRO A 1 211 ? 0.091 12.631 -9.179 1.00 82.94 211 PRO A C 1
ATOM 1744 O O . PRO A 1 211 ? 0.020 11.412 -9.048 1.00 82.94 211 PRO A O 1
ATOM 1747 N N . HIS A 1 212 ? 1.276 13.226 -9.336 1.00 80.62 212 HIS A N 1
ATOM 1748 C CA . HIS A 1 212 ? 2.497 12.469 -9.627 1.00 80.62 212 HIS A CA 1
ATOM 1749 C C . HIS A 1 212 ? 3.224 11.927 -8.388 1.00 80.62 212 HIS A C 1
ATOM 1751 O O . HIS A 1 212 ? 3.889 10.897 -8.478 1.00 80.62 212 HIS A O 1
ATOM 1757 N N . LEU A 1 213 ? 3.119 12.587 -7.234 1.00 83.81 213 LEU A N 1
ATOM 1758 C CA . LEU A 1 213 ? 3.733 12.134 -5.976 1.00 83.81 213 LEU A CA 1
ATOM 1759 C C . LEU A 1 213 ? 2.738 11.379 -5.094 1.00 83.81 213 LEU A C 1
ATOM 1761 O O . LEU A 1 213 ? 3.077 10.362 -4.488 1.00 83.81 213 LEU A O 1
ATOM 1765 N N . TRP A 1 214 ? 1.502 11.871 -5.074 1.00 86.00 214 TRP A N 1
ATOM 1766 C CA . TRP A 1 214 ? 0.340 11.260 -4.445 1.00 86.00 214 TRP A CA 1
ATOM 1767 C C . TRP A 1 214 ? -0.840 11.345 -5.413 1.00 86.00 214 TRP A C 1
ATOM 1769 O O . TRP A 1 214 ? -0.889 12.257 -6.237 1.00 86.00 214 TRP A O 1
ATOM 1779 N N . GLY A 1 215 ? -1.762 10.387 -5.338 1.00 87.19 215 GLY A N 1
ATOM 1780 C CA . GLY A 1 215 ? -2.852 10.245 -6.302 1.00 87.19 215 GLY A CA 1
ATOM 1781 C C . GLY A 1 215 ? -2.529 9.385 -7.525 1.00 87.19 215 GLY A C 1
ATOM 1782 O O . GLY A 1 215 ? -3.373 9.250 -8.409 1.00 87.19 215 GLY A O 1
ATOM 1783 N N . ARG A 1 216 ? -1.361 8.728 -7.571 1.00 85.75 216 ARG A N 1
ATOM 1784 C CA . ARG A 1 216 ? -0.963 7.876 -8.709 1.00 85.75 216 ARG A CA 1
ATOM 1785 C C . ARG A 1 216 ? -1.873 6.666 -8.878 1.00 85.75 216 ARG A C 1
ATOM 1787 O O . ARG A 1 216 ? -1.951 6.115 -9.975 1.00 85.75 216 ARG A O 1
ATOM 1794 N N . LEU A 1 217 ? -2.561 6.246 -7.814 1.00 88.75 217 LEU A N 1
ATOM 1795 C CA . LEU A 1 217 ? -3.547 5.166 -7.895 1.00 88.75 217 LEU A CA 1
ATOM 1796 C C . LEU A 1 217 ? -4.667 5.453 -8.906 1.00 88.75 217 LEU A C 1
ATOM 1798 O O . LEU A 1 217 ? -5.291 4.518 -9.399 1.00 88.75 217 LEU A O 1
ATOM 1802 N N . GLU A 1 218 ? -4.891 6.719 -9.268 1.00 88.81 218 GLU A N 1
ATOM 1803 C CA . GLU A 1 218 ? -5.874 7.096 -10.284 1.00 88.81 218 GLU A CA 1
ATOM 1804 C C . GLU A 1 218 ? -5.487 6.605 -11.679 1.00 88.81 218 GLU A C 1
ATOM 1806 O O . GLU A 1 218 ? -6.374 6.275 -12.460 1.00 88.81 218 GLU A O 1
ATOM 1811 N N . ASN A 1 219 ? -4.192 6.449 -11.976 1.00 86.31 219 ASN A N 1
ATOM 1812 C CA . ASN A 1 219 ? -3.739 5.858 -13.241 1.00 86.31 219 ASN A CA 1
ATOM 1813 C C . ASN A 1 219 ? -4.174 4.395 -13.361 1.00 86.31 219 ASN A C 1
ATOM 1815 O O . ASN A 1 219 ? -4.566 3.938 -14.432 1.00 86.31 219 ASN A O 1
ATOM 1819 N N . PHE A 1 220 ? -4.162 3.665 -12.247 1.00 86.69 220 PHE A N 1
ATOM 1820 C CA . PHE A 1 220 ? -4.679 2.305 -12.206 1.00 86.69 220 PHE A CA 1
ATOM 1821 C C . PHE A 1 220 ? -6.204 2.283 -12.430 1.00 86.69 220 PHE A C 1
ATOM 1823 O O . PHE A 1 220 ? -6.702 1.479 -13.218 1.00 86.69 220 PHE A O 1
ATOM 1830 N N . ILE A 1 221 ? -6.948 3.182 -11.779 1.00 90.81 221 ILE A N 1
ATOM 1831 C CA . ILE A 1 221 ? -8.402 3.283 -11.968 1.00 90.81 221 ILE A CA 1
ATOM 1832 C C . ILE A 1 221 ? -8.724 3.657 -13.424 1.00 90.81 221 ILE A C 1
ATOM 1834 O O . ILE A 1 221 ? -9.625 3.069 -14.019 1.00 90.81 221 ILE A O 1
ATOM 1838 N N . ALA A 1 222 ? -7.948 4.560 -14.027 1.00 88.56 222 ALA A N 1
ATOM 1839 C CA . ALA A 1 222 ? -8.074 4.917 -15.434 1.00 88.56 222 ALA A CA 1
ATOM 1840 C C . ALA A 1 222 ? -7.832 3.710 -16.351 1.00 88.56 222 ALA A C 1
ATOM 1842 O O . ALA A 1 222 ? -8.631 3.455 -17.252 1.00 88.56 222 ALA A O 1
ATOM 1843 N N . ALA A 1 223 ? -6.783 2.920 -16.098 1.00 88.94 223 ALA A N 1
ATOM 1844 C CA . ALA A 1 223 ? -6.524 1.692 -16.848 1.00 88.94 223 ALA A CA 1
ATOM 1845 C C . ALA A 1 223 ? -7.707 0.711 -16.761 1.00 88.94 223 ALA A C 1
ATOM 1847 O O . ALA A 1 223 ? -8.091 0.122 -17.776 1.00 88.94 223 ALA A O 1
ATOM 1848 N N . CYS A 1 224 ? -8.340 0.587 -15.587 1.00 90.88 224 CYS A N 1
ATOM 1849 C CA . CYS A 1 224 ? -9.572 -0.185 -15.428 1.00 90.88 224 CYS A CA 1
ATOM 1850 C C . CYS A 1 224 ? -10.720 0.367 -16.279 1.00 90.88 224 CYS A C 1
ATOM 1852 O O . CYS A 1 224 ? -11.339 -0.389 -17.031 1.00 90.88 224 CYS A O 1
ATOM 1854 N N . ASP A 1 225 ? -10.979 1.672 -16.203 1.00 90.44 225 ASP A N 1
ATOM 1855 C CA . ASP A 1 225 ? -12.082 2.320 -16.919 1.00 90.44 225 ASP A CA 1
ATOM 1856 C C . ASP A 1 225 ? -11.944 2.185 -18.440 1.00 90.44 225 ASP A C 1
ATOM 1858 O O . ASP A 1 225 ? -12.916 1.868 -19.130 1.00 90.44 225 ASP A O 1
ATOM 1862 N N . MET A 1 226 ? -10.732 2.385 -18.966 1.00 87.81 226 MET A N 1
ATOM 1863 C CA . MET A 1 226 ? -10.438 2.283 -20.399 1.00 87.81 226 MET A CA 1
ATOM 1864 C C . MET A 1 226 ? -10.571 0.853 -20.929 1.00 87.81 226 MET A C 1
ATOM 1866 O O . MET A 1 226 ? -10.887 0.656 -22.102 1.00 87.81 226 MET A O 1
ATOM 1870 N N . ASN A 1 227 ? -10.387 -0.147 -20.064 1.00 89.19 227 ASN A N 1
ATOM 1871 C CA . ASN A 1 227 ? -10.417 -1.563 -20.428 1.00 89.19 227 ASN A CA 1
ATOM 1872 C C . ASN A 1 227 ? -11.673 -2.301 -19.934 1.00 89.19 227 ASN A C 1
ATOM 1874 O O . ASN A 1 227 ? -11.738 -3.532 -20.014 1.00 89.19 227 ASN A O 1
ATOM 1878 N N . GLY A 1 228 ? -12.674 -1.570 -19.431 1.00 89.81 228 GLY A N 1
ATOM 1879 C CA . GLY A 1 228 ? -13.940 -2.136 -18.960 1.00 89.81 228 GLY A CA 1
ATOM 1880 C C . GLY A 1 228 ? -13.799 -3.073 -17.756 1.00 89.81 228 GLY A C 1
ATOM 1881 O O . GLY A 1 228 ? -14.600 -3.996 -17.604 1.00 89.81 228 GLY A O 1
ATOM 1882 N N . VAL A 1 229 ? -12.777 -2.871 -16.921 1.00 90.38 229 VAL A N 1
ATOM 1883 C CA . VAL A 1 229 ? -12.594 -3.588 -15.652 1.00 90.38 229 VAL A CA 1
ATOM 1884 C C . VAL A 1 229 ? -13.419 -2.886 -14.571 1.00 90.38 229 VAL A C 1
ATOM 1886 O O . VAL A 1 229 ? -13.413 -1.660 -14.484 1.00 90.38 229 VAL A O 1
ATOM 1889 N N . SER A 1 230 ? -14.154 -3.652 -13.755 1.00 89.38 230 SER A N 1
ATOM 1890 C CA . SER A 1 230 ? -14.969 -3.073 -12.676 1.00 89.38 230 SER A CA 1
ATOM 1891 C C . SER A 1 230 ? -14.103 -2.313 -11.670 1.00 89.38 230 SER A C 1
ATOM 1893 O O . SER A 1 230 ? -12.997 -2.746 -11.357 1.00 89.38 230 SER A O 1
ATOM 1895 N N . ARG A 1 231 ? -14.652 -1.230 -11.104 1.00 89.88 231 ARG A N 1
ATOM 1896 C CA . ARG A 1 231 ? -14.059 -0.491 -9.980 1.00 89.88 231 ARG A CA 1
ATOM 1897 C C . ARG A 1 231 ? -14.303 -1.129 -8.607 1.00 89.88 231 ARG A C 1
ATOM 1899 O O . ARG A 1 231 ? -13.965 -0.526 -7.587 1.00 89.88 231 ARG A O 1
ATOM 1906 N N . ASP A 1 232 ? -14.907 -2.312 -8.573 1.00 92.31 232 ASP A N 1
ATOM 1907 C CA . ASP A 1 232 ? -15.199 -3.066 -7.352 1.00 92.31 232 ASP A CA 1
ATOM 1908 C C . ASP A 1 232 ? -13.940 -3.772 -6.825 1.00 92.31 232 ASP A C 1
ATOM 1910 O O . ASP A 1 232 ? -13.907 -4.990 -6.732 1.00 92.31 232 ASP A O 1
ATOM 1914 N N . PHE A 1 233 ? -12.884 -3.019 -6.510 1.00 94.88 233 PHE A N 1
ATOM 1915 C CA . PHE A 1 233 ? -11.623 -3.532 -5.966 1.00 94.88 233 PHE A CA 1
ATOM 1916 C C . PHE A 1 233 ? -11.171 -2.736 -4.738 1.00 94.88 233 PHE A C 1
ATOM 1918 O O . PHE A 1 233 ? -11.605 -1.608 -4.496 1.00 94.88 233 PHE A O 1
ATOM 1925 N N . THR A 1 234 ? -10.253 -3.328 -3.977 1.00 96.94 234 THR A N 1
ATOM 1926 C CA . THR A 1 234 ? -9.652 -2.727 -2.783 1.00 96.94 234 THR A CA 1
ATOM 1927 C C . THR A 1 234 ? -8.236 -2.226 -3.079 1.00 96.94 234 THR A C 1
ATOM 1929 O O . THR A 1 234 ? -7.448 -2.925 -3.716 1.00 96.94 234 THR A O 1
ATOM 1932 N N . ILE A 1 235 ? -7.900 -1.033 -2.581 1.00 96.88 235 ILE A N 1
ATOM 1933 C CA . ILE A 1 235 ? -6.562 -0.432 -2.623 1.00 96.88 235 ILE A CA 1
ATOM 1934 C C . ILE A 1 235 ? -6.102 -0.102 -1.198 1.00 96.88 235 ILE A C 1
ATOM 1936 O O . ILE A 1 235 ? -6.819 0.553 -0.433 1.00 96.88 235 ILE A O 1
ATOM 1940 N N . PHE A 1 236 ? -4.871 -0.489 -0.875 1.00 97.94 236 PHE A N 1
ATOM 1941 C CA . PHE A 1 236 ? -4.133 -0.014 0.291 1.00 97.94 236 PHE A CA 1
ATOM 1942 C C . PHE A 1 236 ? -2.957 0.854 -0.145 1.00 97.94 236 PHE A C 1
ATOM 1944 O O . PHE A 1 236 ? -2.134 0.440 -0.955 1.00 97.94 236 PHE A O 1
ATOM 1951 N N . VAL A 1 237 ? -2.828 2.042 0.432 1.00 97.12 237 VAL A N 1
ATOM 1952 C CA . VAL A 1 237 ? -1.590 2.813 0.316 1.00 97.12 237 VAL A CA 1
ATOM 1953 C C . VAL A 1 237 ? -0.705 2.404 1.487 1.00 97.12 237 VAL A C 1
ATOM 1955 O O . VAL A 1 237 ? -0.754 2.979 2.573 1.00 97.12 237 VAL A O 1
ATOM 1958 N N . THR A 1 238 ? 0.030 1.309 1.303 1.00 97.31 238 THR A N 1
ATOM 1959 C CA . THR A 1 238 ? 0.766 0.630 2.380 1.00 97.31 238 THR A CA 1
ATOM 1960 C C . THR A 1 238 ? 1.934 1.456 2.898 1.00 97.31 238 THR A C 1
ATOM 1962 O O . THR A 1 238 ? 2.374 1.241 4.025 1.00 97.31 238 THR A O 1
ATOM 1965 N N . GLU A 1 239 ? 2.394 2.447 2.140 1.00 96.25 239 GLU A N 1
ATOM 1966 C CA . GLU A 1 239 ? 3.303 3.477 2.625 1.00 96.25 239 GLU A CA 1
ATOM 1967 C C . GLU A 1 239 ? 2.969 4.815 1.975 1.00 96.25 239 GLU A C 1
ATOM 1969 O O . GLU A 1 239 ? 2.865 4.914 0.751 1.00 96.25 239 GLU A O 1
ATOM 1974 N N . PHE A 1 240 ? 2.814 5.862 2.782 1.00 94.88 240 PHE A N 1
ATOM 1975 C CA . PHE A 1 240 ? 2.760 7.218 2.255 1.00 94.88 240 PHE A CA 1
ATOM 1976 C C . PHE A 1 240 ? 3.395 8.239 3.189 1.00 94.88 240 PHE A C 1
ATOM 1978 O O . PHE A 1 240 ? 3.553 7.996 4.385 1.00 94.88 240 PHE A O 1
ATOM 1985 N N . GLY A 1 241 ? 3.740 9.407 2.658 1.00 94.50 241 GLY A N 1
ATOM 1986 C CA . GLY A 1 241 ? 4.233 10.518 3.466 1.00 94.50 241 GLY A CA 1
ATOM 1987 C C . GLY A 1 241 ? 5.289 11.327 2.737 1.00 94.50 241 GLY A C 1
ATOM 1988 O O . GLY A 1 241 ? 5.065 11.787 1.621 1.00 94.50 241 GLY A O 1
ATOM 1989 N N . TRP A 1 242 ? 6.437 11.523 3.380 1.00 93.38 242 TRP A N 1
ATOM 1990 C CA . TRP A 1 242 ? 7.488 12.429 2.909 1.00 93.38 242 TRP A CA 1
ATOM 1991 C C . TRP A 1 242 ? 8.784 11.672 2.600 1.00 93.38 242 TRP A C 1
ATOM 1993 O O . TRP A 1 242 ? 8.753 10.719 1.830 1.00 93.38 242 TRP A O 1
ATOM 2003 N N . GLY A 1 243 ? 9.941 12.103 3.103 1.00 89.31 243 GLY A N 1
ATOM 2004 C CA . GLY A 1 243 ? 11.215 11.429 2.837 1.00 89.31 243 GLY A CA 1
ATOM 2005 C C . GLY A 1 243 ? 11.625 10.408 3.903 1.00 89.31 243 GLY A C 1
ATOM 2006 O O . GLY A 1 243 ? 10.980 10.240 4.935 1.00 89.31 243 GLY A O 1
ATOM 2007 N N . HIS A 1 244 ? 12.750 9.734 3.651 1.00 88.44 244 HIS A N 1
ATOM 2008 C CA . HIS A 1 244 ? 13.306 8.675 4.511 1.00 88.44 244 HIS A CA 1
ATOM 2009 C C . HIS A 1 244 ? 14.296 9.205 5.566 1.00 88.44 244 HIS A C 1
ATOM 2011 O O . HIS A 1 244 ? 15.140 8.464 6.072 1.00 88.44 244 HIS A O 1
ATOM 2017 N N . ASP A 1 245 ? 14.224 10.501 5.864 1.00 88.19 245 ASP A N 1
ATOM 2018 C CA . ASP A 1 245 ? 15.047 11.184 6.858 1.00 88.19 245 ASP A CA 1
ATOM 2019 C C . ASP A 1 245 ? 14.150 12.039 7.763 1.00 88.19 245 ASP A C 1
ATOM 2021 O O . ASP A 1 245 ? 13.245 12.718 7.275 1.00 88.19 245 ASP A O 1
ATOM 2025 N N . GLY A 1 246 ? 14.385 12.036 9.076 1.00 85.94 246 GLY A N 1
ATOM 2026 C CA . GLY A 1 246 ? 13.611 12.813 10.042 1.00 85.94 246 GLY A CA 1
ATOM 2027 C C . GLY A 1 246 ? 13.586 14.313 9.733 1.00 85.94 246 GLY A C 1
ATOM 2028 O O . GLY A 1 246 ? 12.592 14.980 10.007 1.00 85.94 246 GLY A O 1
ATOM 2029 N N . HIS A 1 247 ? 14.622 14.852 9.084 1.00 88.69 247 HIS A N 1
ATOM 2030 C CA . HIS A 1 247 ? 14.659 16.246 8.626 1.00 88.69 247 HIS A CA 1
ATOM 2031 C C . HIS A 1 247 ? 13.778 16.516 7.400 1.00 88.69 247 HIS A C 1
ATOM 2033 O O . HIS A 1 247 ? 13.455 17.666 7.107 1.00 88.69 247 HIS A O 1
ATOM 2039 N N . THR A 1 248 ? 13.386 15.464 6.685 1.00 90.88 248 THR A N 1
ATOM 2040 C CA . THR A 1 248 ? 12.454 15.516 5.553 1.00 90.88 248 THR A CA 1
ATOM 2041 C C . THR A 1 248 ? 11.015 15.234 5.967 1.00 90.88 248 THR A C 1
ATOM 2043 O O . THR A 1 248 ? 10.157 15.126 5.102 1.00 90.88 248 THR A O 1
ATOM 2046 N N . ILE A 1 249 ? 10.725 15.151 7.266 1.00 94.62 249 ILE A N 1
ATOM 2047 C CA . ILE A 1 249 ? 9.357 15.136 7.783 1.00 94.62 249 ILE A CA 1
ATOM 2048 C C . ILE A 1 249 ? 8.997 16.572 8.191 1.00 94.62 249 ILE A C 1
ATOM 2050 O O . ILE A 1 249 ? 9.745 17.190 8.957 1.00 94.62 249 ILE A O 1
ATOM 2054 N N . PRO A 1 250 ? 7.888 17.148 7.694 1.00 94.75 250 PRO A N 1
ATOM 2055 C CA . PRO A 1 250 ? 7.514 18.507 8.043 1.00 94.75 250 PRO A CA 1
ATOM 2056 C C . PRO A 1 250 ? 7.158 18.630 9.529 1.00 94.75 250 PRO A C 1
ATOM 2058 O O . PRO A 1 250 ? 6.793 17.645 10.181 1.00 94.75 250 PRO A O 1
ATOM 2061 N N . PRO A 1 251 ? 7.199 19.850 10.090 1.00 94.88 251 PRO A N 1
ATOM 2062 C CA . PRO A 1 251 ? 6.591 20.120 11.383 1.00 94.88 251 PRO A CA 1
ATOM 2063 C C . PRO A 1 251 ? 5.108 19.736 11.377 1.00 94.88 251 PRO A C 1
ATOM 2065 O O . PRO A 1 251 ? 4.404 20.004 10.405 1.00 94.88 251 PRO A O 1
ATOM 2068 N N . VAL A 1 252 ? 4.620 19.195 12.497 1.00 96.88 252 VAL A N 1
ATOM 2069 C CA . VAL A 1 252 ? 3.241 18.693 12.657 1.00 96.88 252 VAL A CA 1
ATOM 2070 C C . VAL A 1 252 ? 2.180 19.638 12.096 1.00 96.88 252 VAL A C 1
ATOM 2072 O O . VAL A 1 252 ? 1.282 19.195 11.393 1.00 96.88 252 VAL A O 1
ATOM 2075 N N . SER A 1 253 ? 2.266 20.942 12.374 1.00 94.00 253 SER A N 1
ATOM 2076 C CA . SER A 1 253 ? 1.270 21.904 11.890 1.00 94.00 253 SER A CA 1
ATOM 2077 C C . SER A 1 253 ? 1.184 21.953 10.364 1.00 94.00 253 SER A C 1
ATOM 2079 O O . SER A 1 253 ? 0.083 22.024 9.837 1.00 94.00 253 SER A O 1
ATOM 2081 N N . GLN A 1 254 ? 2.326 21.885 9.677 1.00 92.38 254 GLN A N 1
ATOM 2082 C CA . GLN A 1 254 ? 2.401 21.909 8.218 1.00 92.38 254 GLN A CA 1
ATOM 2083 C C . GLN A 1 254 ? 2.024 20.548 7.627 1.00 92.38 254 GLN A C 1
ATOM 2085 O O . GLN A 1 254 ? 1.244 20.479 6.684 1.00 92.38 254 GLN A O 1
ATOM 2090 N N . GLY A 1 255 ? 2.511 19.444 8.203 1.00 95.12 255 GLY A N 1
ATOM 2091 C CA . GLY A 1 255 ? 2.136 18.121 7.709 1.00 95.12 255 GLY A CA 1
ATOM 2092 C C . GLY A 1 255 ? 0.644 17.834 7.876 1.00 95.12 255 GLY A C 1
ATOM 2093 O O . GLY A 1 255 ? 0.039 17.264 6.978 1.00 95.12 255 GLY A O 1
ATOM 2094 N N . MET A 1 256 ? 0.010 18.301 8.959 1.00 96.75 256 MET A N 1
ATOM 2095 C CA . MET A 1 256 ? -1.441 18.170 9.143 1.00 96.75 256 MET A CA 1
ATOM 2096 C C . MET A 1 256 ? -2.259 18.924 8.081 1.00 96.75 256 MET A C 1
ATOM 2098 O O . MET A 1 256 ? -3.412 18.559 7.868 1.00 96.75 256 MET A O 1
ATOM 2102 N N . GLU A 1 257 ? -1.714 19.949 7.416 1.00 92.94 257 GLU A N 1
ATOM 2103 C CA . GLU A 1 257 ? -2.378 20.576 6.262 1.00 92.94 257 GLU A CA 1
ATOM 2104 C C . GLU A 1 257 ? -2.394 19.621 5.065 1.00 92.94 257 GLU A C 1
ATOM 2106 O O . GLU A 1 257 ? -3.448 19.420 4.466 1.00 92.94 257 GLU A O 1
ATOM 2111 N N . PHE A 1 258 ? -1.275 18.948 4.780 1.00 92.75 258 PHE A N 1
ATOM 2112 C CA . PHE A 1 258 ? -1.219 17.911 3.746 1.00 92.75 258 PHE A CA 1
ATOM 2113 C C . PHE A 1 258 ? -2.142 16.726 4.053 1.00 92.75 258 PHE A C 1
ATOM 2115 O O . PHE A 1 258 ? -2.894 16.297 3.183 1.00 92.75 258 PHE A O 1
ATOM 2122 N N . LEU A 1 259 ? -2.142 16.223 5.292 1.00 95.88 259 LEU A N 1
ATOM 2123 C CA . LEU A 1 259 ? -2.991 15.085 5.664 1.00 95.88 259 LEU A CA 1
ATOM 2124 C C . LEU A 1 259 ? -4.489 15.394 5.486 1.00 95.88 259 LEU A C 1
ATOM 2126 O O . LEU A 1 259 ? -5.250 14.514 5.102 1.00 95.88 259 LEU A O 1
ATOM 2130 N N . ARG A 1 260 ? -4.912 16.651 5.691 1.00 94.19 260 ARG A N 1
ATOM 2131 C CA . ARG A 1 260 ? -6.295 17.083 5.420 1.00 94.19 260 ARG A CA 1
ATOM 2132 C C . ARG A 1 260 ? -6.642 17.019 3.939 1.00 94.19 260 ARG A C 1
ATOM 2134 O O . ARG A 1 260 ? -7.678 16.466 3.587 1.00 94.19 260 ARG A O 1
ATOM 2141 N N . TRP A 1 261 ? -5.762 17.558 3.097 1.00 91.56 261 TRP A N 1
ATOM 2142 C CA . TRP A 1 261 ? -5.895 17.479 1.642 1.00 91.56 261 TRP A CA 1
ATOM 2143 C C . TRP A 1 261 ? -6.004 16.031 1.168 1.00 91.56 261 TRP A C 1
ATOM 2145 O O . TRP A 1 261 ? -6.876 15.699 0.366 1.00 91.56 261 TRP A O 1
ATOM 2155 N N . TYR A 1 262 ? -5.148 15.165 1.709 1.00 93.88 262 TYR A N 1
ATOM 2156 C CA . TYR A 1 262 ? -5.145 13.753 1.368 1.00 93.88 262 TYR A CA 1
ATOM 2157 C C . TYR A 1 262 ? -6.448 13.056 1.774 1.00 93.88 262 TYR A C 1
ATOM 2159 O O . TYR A 1 262 ? -7.004 12.322 0.967 1.00 93.88 262 TYR A O 1
ATOM 2167 N N . ASP A 1 263 ? -6.977 13.291 2.980 1.00 94.50 263 ASP A N 1
ATOM 2168 C CA . ASP A 1 263 ? -8.246 12.682 3.406 1.00 94.50 263 ASP A CA 1
ATOM 2169 C C . ASP A 1 263 ? -9.443 13.166 2.573 1.00 94.50 263 ASP A C 1
ATOM 2171 O O . ASP A 1 263 ? -10.280 12.351 2.183 1.00 94.50 263 ASP A O 1
ATOM 2175 N N . GLU A 1 264 ? -9.517 14.462 2.247 1.00 91.56 264 GLU A N 1
ATOM 2176 C CA . GLU A 1 264 ? -10.566 15.007 1.370 1.00 91.56 264 GLU A CA 1
ATOM 2177 C C . GLU A 1 264 ? -10.536 14.376 -0.027 1.00 91.56 264 GLU A C 1
ATOM 2179 O O . GLU A 1 264 ? -11.580 14.130 -0.636 1.00 91.56 264 GLU A O 1
ATOM 2184 N N . TRP A 1 265 ? -9.339 14.096 -0.538 1.00 91.12 265 TRP A N 1
ATOM 2185 C CA . TRP A 1 265 ? -9.166 13.371 -1.787 1.00 91.12 265 TRP A CA 1
ATOM 2186 C C . TRP A 1 265 ? -9.517 11.883 -1.640 1.00 91.12 265 TRP A C 1
ATOM 2188 O O . TRP A 1 265 ? -10.343 11.366 -2.392 1.00 91.12 265 TRP A O 1
ATOM 2198 N N . ALA A 1 266 ? -8.953 11.194 -0.648 1.00 92.94 266 ALA A N 1
ATOM 2199 C CA . ALA A 1 266 ? -9.120 9.757 -0.455 1.00 92.94 266 ALA A CA 1
ATOM 2200 C C . ALA A 1 266 ? -10.577 9.387 -0.132 1.00 92.94 266 ALA A C 1
ATOM 2202 O O . ALA A 1 266 ? -11.030 8.292 -0.480 1.00 92.94 266 ALA A O 1
ATOM 2203 N N . ALA A 1 267 ? -11.341 10.288 0.494 1.00 92.62 267 ALA A N 1
ATOM 2204 C CA . ALA A 1 267 ? -12.774 10.131 0.732 1.00 92.62 267 ALA A CA 1
ATOM 2205 C C . ALA A 1 267 ? -13.574 9.911 -0.562 1.00 92.62 267 ALA A C 1
ATOM 2207 O O . ALA A 1 267 ? -14.524 9.129 -0.556 1.00 92.62 267 ALA A O 1
ATOM 2208 N N . LYS A 1 268 ? -13.139 10.509 -1.680 1.00 90.44 268 LYS A N 1
ATOM 2209 C CA . LYS A 1 268 ? -13.776 10.374 -3.003 1.00 90.44 268 LYS A CA 1
ATOM 2210 C C . LYS A 1 268 ? -13.519 9.031 -3.680 1.00 90.44 268 LYS A C 1
ATOM 2212 O O . LYS A 1 268 ? -14.127 8.714 -4.702 1.00 90.44 268 LYS A O 1
ATOM 2217 N N . TRP A 1 269 ? -12.647 8.214 -3.098 1.00 91.50 269 TRP A N 1
ATOM 2218 C CA . TRP A 1 269 ? -12.255 6.917 -3.631 1.00 91.50 269 TRP A CA 1
ATOM 2219 C C . TRP A 1 269 ? -12.630 5.778 -2.677 1.00 91.50 269 TRP A C 1
ATOM 2221 O O . TRP A 1 269 ? -11.772 5.323 -1.919 1.00 91.50 269 TRP A O 1
ATOM 2231 N N . PRO A 1 270 ? -13.889 5.286 -2.664 1.00 91.25 270 PRO A N 1
ATOM 2232 C CA . PRO A 1 270 ? -14.316 4.085 -1.942 1.00 91.25 270 PRO A CA 1
ATOM 2233 C C . PRO A 1 270 ? -13.364 2.884 -2.009 1.00 91.25 270 PRO A C 1
ATOM 2235 O O . PRO A 1 270 ? -13.290 2.121 -1.050 1.00 91.25 270 PRO A O 1
ATOM 2238 N N . GLN A 1 271 ? -12.619 2.746 -3.106 1.00 94.38 271 GLN A N 1
ATOM 2239 C CA . GLN A 1 271 ? -11.629 1.694 -3.322 1.00 94.38 271 GLN A CA 1
ATOM 2240 C C . GLN A 1 271 ? -10.448 1.799 -2.347 1.00 94.38 271 GLN A C 1
ATOM 2242 O O . GLN A 1 271 ? -9.901 0.783 -1.927 1.00 94.38 271 GLN A O 1
ATOM 2247 N N . VAL A 1 272 ? -10.066 3.014 -1.940 1.00 95.75 272 VAL A N 1
ATOM 2248 C CA . VAL A 1 272 ? -8.997 3.245 -0.960 1.00 95.75 272 VAL A CA 1
ATOM 2249 C C . VAL A 1 272 ? -9.516 2.905 0.431 1.00 95.75 272 VAL A C 1
ATOM 2251 O O . VAL A 1 272 ? -10.406 3.584 0.948 1.00 95.75 272 VAL A O 1
ATOM 2254 N N . ARG A 1 273 ? -8.954 1.868 1.053 1.00 96.56 273 ARG A N 1
ATOM 2255 C CA . ARG A 1 273 ? -9.322 1.434 2.412 1.00 96.56 273 ARG A CA 1
ATOM 2256 C C . ARG A 1 273 ? -8.461 2.063 3.498 1.00 96.56 273 ARG A C 1
ATOM 2258 O O . ARG A 1 273 ? -8.918 2.203 4.628 1.00 96.56 273 ARG A O 1
ATOM 2265 N N . GLY A 1 274 ? -7.238 2.459 3.164 1.00 97.38 274 GLY A N 1
ATOM 2266 C CA . GLY A 1 274 ? -6.336 3.093 4.112 1.00 97.38 274 GLY A CA 1
ATOM 2267 C C . GLY A 1 274 ? -5.024 3.544 3.487 1.00 97.38 274 GLY A C 1
ATOM 2268 O O . GLY A 1 274 ? -4.635 3.029 2.438 1.00 97.38 274 GLY A O 1
ATOM 2269 N N . ALA A 1 275 ? -4.363 4.493 4.149 1.00 97.81 275 ALA A N 1
ATOM 2270 C CA . ALA A 1 275 ? -3.029 4.974 3.805 1.00 97.81 275 ALA A CA 1
ATOM 2271 C C . ALA A 1 275 ? -2.138 5.029 5.053 1.00 97.81 275 ALA A C 1
ATOM 2273 O O . ALA A 1 275 ? -2.515 5.654 6.040 1.00 97.81 275 ALA A O 1
ATOM 2274 N N . ALA A 1 276 ? -0.991 4.349 5.064 1.00 98.38 276 ALA A N 1
ATOM 2275 C CA . ALA A 1 276 ? -0.153 4.200 6.258 1.00 98.38 276 ALA A CA 1
ATOM 2276 C C . ALA A 1 276 ? 0.999 5.216 6.290 1.00 98.38 276 ALA A C 1
ATOM 2278 O O . ALA A 1 276 ? 1.938 5.127 5.498 1.00 98.38 276 ALA A O 1
ATOM 2279 N N . LEU A 1 277 ? 0.943 6.175 7.220 1.00 98.12 277 LEU A N 1
ATOM 2280 C CA . LEU A 1 277 ? 1.933 7.245 7.316 1.00 98.12 277 LEU A CA 1
ATOM 2281 C C . LEU A 1 277 ? 3.295 6.672 7.715 1.00 98.12 277 LEU A C 1
ATOM 2283 O O . LEU A 1 277 ? 3.451 6.101 8.801 1.00 98.12 277 LEU A O 1
ATOM 2287 N N . TRP A 1 278 ? 4.276 6.833 6.833 1.00 96.50 278 TRP A N 1
ATOM 2288 C CA . TRP A 1 278 ? 5.625 6.320 6.995 1.00 96.50 278 TRP A CA 1
ATOM 2289 C C . TRP A 1 278 ? 6.483 7.259 7.856 1.00 96.50 278 TRP A C 1
ATOM 2291 O O . TRP A 1 278 ? 6.662 8.425 7.519 1.00 96.50 278 TRP A O 1
ATOM 2301 N N . SER A 1 279 ? 7.080 6.815 8.962 1.00 95.06 279 SER A N 1
ATOM 2302 C CA . SER A 1 279 ? 6.892 5.529 9.640 1.00 95.06 279 SER A CA 1
ATOM 2303 C C . SER A 1 279 ? 7.262 5.627 11.112 1.00 95.06 279 SER A C 1
ATOM 2305 O O . SER A 1 279 ? 8.136 6.403 11.485 1.00 95.06 279 SER A O 1
ATOM 2307 N N . LEU A 1 280 ? 6.645 4.793 11.950 1.00 97.50 280 LEU A N 1
ATOM 2308 C CA . LEU A 1 280 ? 6.991 4.613 13.365 1.00 97.50 280 LEU A CA 1
ATOM 2309 C C . LEU A 1 280 ? 8.062 3.523 13.591 1.00 97.50 280 LEU A C 1
ATOM 2311 O O . LEU A 1 280 ? 8.415 3.231 14.734 1.00 97.50 280 LEU A O 1
ATOM 2315 N N . GLN A 1 281 ? 8.588 2.926 12.518 1.00 94.19 281 GLN A N 1
ATOM 2316 C CA . GLN A 1 281 ? 9.633 1.894 12.521 1.00 94.19 281 GLN A CA 1
ATOM 2317 C C . GLN A 1 281 ? 11.016 2.413 12.969 1.00 94.19 281 GLN A C 1
ATOM 2319 O O . GLN A 1 281 ? 11.356 3.587 12.818 1.00 94.19 281 GLN A O 1
ATOM 2324 N N . SER A 1 282 ? 11.860 1.516 13.501 1.00 89.88 282 SER A N 1
ATOM 2325 C CA . SER A 1 282 ? 13.287 1.819 13.713 1.00 89.88 282 SER A CA 1
ATOM 2326 C C . SER A 1 282 ? 14.096 1.897 12.417 1.00 89.88 282 SER A C 1
ATOM 2328 O O . SER A 1 282 ? 13.840 1.194 11.447 1.00 89.88 282 SER A O 1
ATOM 2330 N N . GLY A 1 283 ? 15.161 2.693 12.444 1.00 83.38 283 GLY A N 1
ATOM 2331 C CA . GLY A 1 283 ? 16.009 2.930 11.277 1.00 83.38 283 GLY A CA 1
ATOM 2332 C C . GLY A 1 283 ? 15.675 4.267 10.624 1.00 83.38 283 GLY A C 1
ATOM 2333 O O . GLY A 1 283 ? 14.875 5.031 11.156 1.00 83.38 283 GLY A O 1
ATOM 2334 N N . TRP A 1 284 ? 16.327 4.560 9.499 1.00 85.06 284 TRP A N 1
ATOM 2335 C CA . TRP A 1 284 ? 16.000 5.714 8.650 1.00 85.06 284 TRP A CA 1
ATOM 2336 C C . TRP A 1 284 ? 16.086 7.074 9.359 1.00 85.06 284 TRP A C 1
ATOM 2338 O O . TRP A 1 284 ? 15.095 7.776 9.499 1.00 85.06 284 TRP A O 1
ATOM 2348 N N . SER A 1 285 ? 17.279 7.435 9.842 1.00 87.31 285 SER A N 1
ATOM 2349 C CA . SER A 1 285 ? 17.619 8.802 10.280 1.00 87.31 285 SER A CA 1
ATOM 2350 C C . SER A 1 285 ? 16.540 9.519 11.113 1.00 87.31 285 SER A C 1
ATOM 2352 O O . SER A 1 285 ? 16.123 10.619 10.776 1.00 87.31 285 SER A O 1
ATOM 2354 N N . ASP A 1 286 ? 16.094 8.908 12.213 1.00 91.38 286 ASP A N 1
ATOM 2355 C CA . ASP A 1 286 ? 15.157 9.512 13.179 1.00 91.38 286 ASP A CA 1
ATOM 2356 C C . ASP A 1 286 ? 13.709 9.734 12.685 1.00 91.38 286 ASP A C 1
ATOM 2358 O O . ASP A 1 286 ? 12.916 10.363 13.387 1.00 91.38 286 ASP A O 1
ATOM 2362 N N . VAL A 1 287 ? 13.317 9.176 11.527 1.00 95.44 287 VAL A N 1
ATOM 2363 C CA . VAL A 1 287 ? 11.954 9.319 10.964 1.00 95.44 287 VAL A CA 1
ATOM 2364 C C . VAL A 1 287 ? 10.867 8.981 11.986 1.00 95.44 287 VAL A C 1
ATOM 2366 O O . VAL A 1 287 ? 9.921 9.750 12.137 1.00 95.44 287 VAL A O 1
ATOM 2369 N N . SER A 1 288 ? 11.015 7.904 12.764 1.00 97.00 288 SER A N 1
ATOM 2370 C CA . SER A 1 288 ? 10.001 7.543 13.768 1.00 97.00 288 SER A CA 1
ATOM 2371 C C . SER A 1 288 ? 9.819 8.570 14.877 1.00 97.00 288 SER A C 1
ATOM 2373 O O . SER A 1 288 ? 8.698 8.759 15.342 1.00 97.00 288 SER A O 1
ATOM 2375 N N . ASN A 1 289 ? 10.867 9.294 15.268 1.00 97.38 289 ASN A N 1
ATOM 2376 C CA . ASN A 1 289 ? 10.736 10.387 16.229 1.00 97.38 289 ASN A CA 1
ATOM 2377 C C . ASN A 1 289 ? 10.127 11.646 15.606 1.00 97.38 289 ASN A C 1
ATOM 2379 O O . ASN A 1 289 ? 9.495 12.421 16.320 1.00 97.38 289 ASN A O 1
ATOM 2383 N N . ALA A 1 290 ? 10.273 11.840 14.296 1.00 97.06 290 ALA A N 1
ATOM 2384 C CA . ALA A 1 290 ? 9.640 12.941 13.580 1.00 97.06 290 ALA A CA 1
ATOM 2385 C C . ALA A 1 290 ? 8.157 12.669 13.253 1.00 97.06 290 ALA A C 1
ATOM 2387 O O . ALA A 1 290 ? 7.349 13.598 13.252 1.00 97.06 290 ALA A O 1
ATOM 2388 N N . VAL A 1 291 ? 7.780 11.403 13.041 1.00 98.00 291 VAL A N 1
ATOM 2389 C CA . VAL A 1 291 ? 6.399 10.982 12.747 1.00 98.00 291 VAL A CA 1
ATOM 2390 C C . VAL A 1 291 ? 5.572 10.781 14.015 1.00 98.00 291 VAL A C 1
ATOM 2392 O O . VAL A 1 291 ? 4.401 11.148 14.037 1.00 98.00 291 VAL A O 1
ATOM 2395 N N . GLN A 1 292 ? 6.150 10.276 15.110 1.00 98.31 292 GLN A N 1
ATOM 2396 C CA . GLN A 1 292 ? 5.407 10.038 16.356 1.00 98.31 292 GLN A CA 1
ATOM 2397 C C . GLN A 1 292 ? 4.597 11.254 16.871 1.00 98.31 292 GLN A C 1
ATOM 2399 O O . GLN A 1 292 ? 3.458 11.056 17.305 1.00 98.31 292 GLN A O 1
ATOM 2404 N N . PRO A 1 293 ? 5.090 12.507 16.793 1.00 98.56 293 PRO A N 1
ATOM 2405 C CA . PRO A 1 293 ? 4.327 13.693 17.181 1.00 98.56 293 PRO A CA 1
ATOM 2406 C C . PRO A 1 293 ? 3.016 13.913 16.411 1.00 98.56 293 PRO A C 1
ATOM 2408 O O . PRO A 1 293 ? 2.173 14.673 16.886 1.00 98.56 293 PRO A O 1
ATOM 2411 N N . TYR A 1 294 ? 2.818 13.260 15.259 1.00 98.69 294 TYR A N 1
ATOM 2412 C CA . TYR A 1 294 ? 1.566 13.314 14.501 1.00 98.69 294 TYR A CA 1
ATOM 2413 C C . TYR A 1 294 ? 0.439 12.499 15.136 1.00 98.69 294 TYR A C 1
ATOM 2415 O O . TYR A 1 294 ? -0.718 12.815 14.880 1.00 98.69 294 TYR A O 1
ATOM 2423 N N . ILE A 1 295 ? 0.734 11.505 15.986 1.00 98.81 295 ILE A N 1
ATOM 2424 C CA . ILE A 1 295 ? -0.282 10.594 16.542 1.00 98.81 295 ILE A CA 1
ATOM 2425 C C . ILE A 1 295 ? -1.399 11.372 17.240 1.00 98.81 295 ILE A C 1
ATOM 2427 O O . ILE A 1 295 ? -2.542 11.303 16.812 1.00 98.81 295 ILE A O 1
ATOM 2431 N N . ALA A 1 296 ? -1.079 12.162 18.267 1.00 98.62 296 ALA A N 1
ATOM 2432 C CA . ALA A 1 296 ? -2.088 12.889 19.039 1.00 98.62 296 ALA A CA 1
ATOM 2433 C C . ALA A 1 296 ? -2.944 13.877 18.210 1.00 98.62 296 ALA A C 1
ATOM 2435 O O . ALA A 1 296 ? -4.171 13.811 18.304 1.00 98.62 296 ALA A O 1
ATOM 2436 N N . PRO A 1 297 ? -2.370 14.796 17.405 1.00 98.62 297 PRO A N 1
ATOM 2437 C CA . PRO A 1 297 ? -3.170 15.712 16.592 1.00 98.62 297 PRO A CA 1
ATOM 2438 C C . PRO A 1 297 ? -3.967 14.991 15.503 1.00 98.62 297 PRO A C 1
ATOM 2440 O O . PRO A 1 297 ? -5.083 15.421 15.210 1.00 98.62 297 PRO A O 1
ATOM 2443 N N . LEU A 1 298 ? -3.443 13.895 14.941 1.00 98.56 298 LEU A N 1
ATOM 2444 C CA . LEU A 1 298 ? -4.199 13.068 14.010 1.00 98.56 298 LEU A CA 1
ATOM 2445 C C . LEU A 1 298 ? -5.365 12.368 14.723 1.00 98.56 298 LEU A C 1
ATOM 2447 O O . LEU A 1 298 ? -6.471 12.418 14.204 1.00 98.56 298 LEU A O 1
ATOM 2451 N N . THR A 1 299 ? -5.188 11.839 15.944 1.00 98.75 299 THR A N 1
ATOM 2452 C CA . THR A 1 299 ? -6.297 11.281 16.744 1.00 98.75 299 THR A CA 1
ATOM 2453 C C . THR A 1 299 ? -7.444 12.281 16.879 1.00 98.75 299 THR A C 1
ATOM 2455 O O . THR A 1 299 ? -8.592 11.954 16.583 1.00 98.75 299 THR A O 1
ATOM 2458 N N . GLU A 1 300 ? -7.153 13.511 17.323 1.00 98.69 300 GLU A N 1
ATOM 2459 C CA . GLU A 1 300 ? -8.193 14.531 17.521 1.00 98.69 300 GLU A CA 1
ATOM 2460 C C . GLU A 1 300 ? -8.861 14.922 16.203 1.00 98.69 300 GLU A C 1
ATOM 2462 O O . GLU A 1 300 ? -10.074 15.115 16.146 1.00 98.69 300 GLU A O 1
ATOM 2467 N N . TYR A 1 301 ? -8.072 15.016 15.133 1.00 98.44 301 TYR A N 1
ATOM 2468 C CA . TYR A 1 301 ? -8.585 15.289 13.803 1.00 98.44 301 TYR A CA 1
ATOM 2469 C C . TYR A 1 301 ? -9.548 14.190 13.332 1.00 98.44 301 TYR A C 1
ATOM 2471 O O . TYR A 1 301 ? -10.665 14.495 12.924 1.00 98.44 301 TYR A O 1
ATOM 2479 N N . GLN A 1 302 ? -9.177 12.921 13.458 1.00 98.38 302 GLN A N 1
ATOM 2480 C CA . GLN A 1 302 ? -9.986 11.793 12.992 1.00 98.38 302 GLN A CA 1
ATOM 2481 C C . GLN A 1 302 ? -11.281 11.620 13.786 1.00 98.38 302 GLN A C 1
ATOM 2483 O O . GLN A 1 302 ? -12.320 11.306 13.212 1.00 98.38 302 GLN A O 1
ATOM 2488 N N . LEU A 1 303 ? -11.246 11.887 15.094 1.00 98.50 303 LEU A N 1
ATOM 2489 C CA . LEU A 1 303 ? -12.443 11.879 15.937 1.00 98.50 303 LEU A CA 1
ATOM 2490 C C . LEU A 1 303 ? -13.434 12.990 15.563 1.00 98.50 303 LEU A C 1
ATOM 2492 O O . LEU A 1 303 ? -14.642 12.812 15.711 1.00 98.50 303 LEU A O 1
ATOM 2496 N N . ALA A 1 304 ? -12.930 14.141 15.116 1.00 97.94 304 ALA A N 1
ATOM 2497 C CA . ALA A 1 304 ? -13.737 15.337 14.905 1.00 97.94 304 ALA A CA 1
ATOM 2498 C C . ALA A 1 304 ? -14.270 15.504 13.475 1.00 97.94 304 ALA A C 1
ATOM 2500 O O . ALA A 1 304 ? -15.169 16.322 13.277 1.00 97.94 304 ALA A O 1
ATOM 2501 N N . ASN A 1 305 ? -13.718 14.791 12.489 1.00 97.31 305 ASN A N 1
ATOM 2502 C CA . ASN A 1 305 ? -13.977 15.072 11.077 1.00 97.31 305 ASN A CA 1
ATOM 2503 C C . ASN A 1 305 ? -14.661 13.911 10.345 1.00 97.31 305 ASN A C 1
ATOM 2505 O O . ASN A 1 305 ? -14.517 12.730 10.668 1.00 97.31 305 ASN A O 1
ATOM 2509 N N . GLU A 1 306 ? -15.432 14.303 9.341 1.00 95.81 306 GLU A N 1
ATOM 2510 C CA . GLU A 1 306 ? -16.103 13.464 8.357 1.00 95.81 306 GLU A CA 1
ATOM 2511 C C . GLU A 1 306 ? -15.962 14.152 7.005 1.00 95.81 306 GLU A C 1
ATOM 2513 O O . GLU A 1 306 ? -15.938 15.383 6.936 1.00 95.81 306 GLU A O 1
ATOM 2518 N N . PHE A 1 307 ? -15.873 13.362 5.945 1.00 93.38 307 PHE A N 1
ATOM 2519 C CA . PHE A 1 307 ? -15.579 13.846 4.603 1.00 93.38 307 PHE A CA 1
ATOM 2520 C C . PHE A 1 307 ? -16.697 13.458 3.661 1.00 93.38 307 PHE A C 1
ATOM 2522 O O . PHE A 1 307 ? -17.146 12.316 3.679 1.00 93.38 307 PHE A O 1
ATOM 2529 N N . ASP A 1 308 ? -17.122 14.391 2.819 1.00 89.19 308 ASP A N 1
ATOM 2530 C CA . ASP A 1 308 ? -18.050 14.079 1.741 1.00 89.19 308 ASP A CA 1
ATOM 2531 C C . ASP A 1 308 ? -17.358 13.152 0.735 1.00 89.19 308 ASP A C 1
ATOM 2533 O O . ASP A 1 308 ? -16.305 13.492 0.189 1.00 89.19 308 ASP A O 1
ATOM 2537 N N . MET A 1 309 ? -17.941 11.978 0.494 1.00 86.19 309 MET A N 1
ATOM 2538 C CA . MET A 1 309 ? -17.443 11.069 -0.540 1.00 86.19 309 MET A CA 1
ATOM 2539 C C . MET A 1 309 ? -17.664 11.635 -1.948 1.00 86.19 309 MET A C 1
ATOM 2541 O O . MET A 1 309 ? -16.997 11.209 -2.887 1.00 86.19 309 MET A O 1
ATOM 2545 N N . GLY A 1 310 ? -18.576 12.599 -2.108 1.00 81.88 310 GLY A N 1
ATOM 2546 C CA . GLY A 1 310 ? -18.904 13.195 -3.395 1.00 81.88 310 GLY A CA 1
ATOM 2547 C C . GLY A 1 310 ? -19.387 12.174 -4.430 1.00 81.88 310 GLY A C 1
ATOM 2548 O O . GLY A 1 310 ? -19.693 11.018 -4.129 1.00 81.88 310 GLY A O 1
ATOM 2549 N N . GLU A 1 311 ? -19.463 12.616 -5.683 1.00 77.25 311 GLU A N 1
ATOM 2550 C CA . GLU A 1 311 ? -19.638 11.717 -6.823 1.00 77.25 311 GLU A CA 1
ATOM 2551 C C . GLU A 1 311 ? -18.265 11.338 -7.378 1.00 77.25 311 GLU A C 1
ATOM 2553 O O . GLU A 1 311 ? -17.422 12.204 -7.628 1.00 77.25 311 GLU A O 1
ATOM 2558 N N . GLN A 1 312 ? -18.042 10.040 -7.596 1.00 75.25 312 GLN A N 1
ATOM 2559 C CA . GLN A 1 312 ? -16.872 9.604 -8.348 1.00 75.25 312 GLN A CA 1
ATOM 2560 C C . GLN A 1 312 ? -16.990 10.077 -9.802 1.00 75.25 312 GLN A C 1
ATOM 2562 O O . GLN A 1 312 ? -18.088 10.025 -10.366 1.00 75.25 312 GLN A O 1
ATOM 2567 N N . PRO A 1 313 ? -15.880 10.461 -10.456 1.00 71.56 313 PRO A N 1
ATOM 2568 C CA . PRO A 1 313 ? -15.907 10.691 -11.893 1.00 71.56 313 PRO A CA 1
ATOM 2569 C C . PRO A 1 313 ? -16.349 9.408 -12.608 1.00 71.56 313 PRO A C 1
ATOM 2571 O O . PRO A 1 313 ? -15.885 8.318 -12.266 1.00 71.56 313 PRO A O 1
ATOM 2574 N N . ALA A 1 314 ? -17.239 9.528 -13.599 1.00 65.38 314 ALA A N 1
ATOM 2575 C CA . ALA A 1 314 ? -17.780 8.378 -14.332 1.00 65.38 314 ALA A CA 1
ATOM 2576 C C . ALA A 1 314 ? -16.695 7.595 -15.091 1.00 65.38 314 ALA A C 1
ATOM 2578 O O . ALA A 1 314 ? -16.822 6.387 -15.267 1.00 65.38 314 ALA A O 1
ATOM 2579 N N . GLN A 1 315 ? -15.636 8.287 -15.514 1.00 63.78 315 GLN A N 1
ATOM 2580 C CA . GLN A 1 315 ? -14.412 7.724 -16.071 1.00 63.78 315 GLN A CA 1
ATOM 2581 C C . GLN A 1 315 ? -13.231 8.570 -15.587 1.00 63.78 315 GLN A C 1
ATOM 2583 O O . GLN A 1 315 ? -13.344 9.791 -15.483 1.00 63.78 315 GLN A O 1
ATOM 2588 N N . THR A 1 316 ? -12.124 7.912 -15.273 1.00 66.31 316 THR A N 1
ATOM 2589 C CA . THR A 1 316 ? -10.819 8.531 -15.037 1.00 66.31 316 THR A CA 1
ATOM 2590 C C . THR A 1 316 ? -9.992 8.316 -16.296 1.00 66.31 316 THR A C 1
ATOM 2592 O O . THR A 1 316 ? -10.006 7.220 -16.855 1.00 66.31 316 THR A O 1
ATOM 2595 N N . TYR A 1 317 ? -9.285 9.340 -16.763 1.00 58.84 317 TYR A N 1
ATOM 2596 C CA . TYR A 1 317 ? -8.351 9.209 -17.880 1.00 58.84 317 TYR A CA 1
ATOM 2597 C C . TYR A 1 317 ? -6.936 9.440 -17.378 1.00 58.84 317 TYR A C 1
ATOM 2599 O O . TYR A 1 317 ? -6.722 10.186 -16.418 1.00 58.84 317 TYR A O 1
ATOM 2607 N N . LEU A 1 318 ? -5.970 8.805 -18.041 1.00 55.88 318 LEU A N 1
ATOM 2608 C CA . LEU A 1 318 ? -4.552 9.053 -17.797 1.00 55.88 318 LEU A CA 1
ATOM 2609 C C . LEU A 1 318 ? -4.283 10.558 -17.940 1.00 55.88 318 LEU A C 1
ATOM 2611 O O . LEU A 1 318 ? -4.580 11.159 -18.974 1.00 55.88 318 LEU A O 1
ATOM 2615 N N . GLY A 1 319 ? -3.791 11.178 -16.869 1.00 50.50 319 GLY A N 1
ATOM 2616 C CA . GLY A 1 319 ? -3.498 12.611 -16.836 1.00 50.50 319 GLY A CA 1
ATOM 2617 C C . GLY A 1 319 ? -4.703 13.554 -16.692 1.00 50.50 319 GLY A C 1
ATOM 2618 O O . GLY A 1 319 ? -4.501 14.768 -16.729 1.00 50.50 319 GLY A O 1
ATOM 2619 N N . THR A 1 320 ? -5.936 13.066 -16.498 1.00 45.09 320 THR A N 1
ATOM 2620 C CA . THR A 1 320 ? -7.089 13.934 -16.177 1.00 45.09 320 THR A CA 1
ATOM 2621 C C . THR A 1 320 ? -7.455 13.839 -14.704 1.00 45.09 320 THR A C 1
ATOM 2623 O O . THR A 1 320 ? -7.711 12.749 -14.195 1.00 45.09 320 THR A O 1
ATOM 2626 N N . LEU A 1 321 ? -7.542 14.992 -14.041 1.00 44.25 321 LEU A N 1
ATOM 2627 C CA . LEU A 1 321 ? -7.992 15.091 -12.654 1.00 44.25 321 LEU A CA 1
ATOM 2628 C C . LEU A 1 321 ? -9.462 14.619 -12.523 1.00 44.25 321 LEU A C 1
ATOM 2630 O O . LEU A 1 321 ? -10.256 14.812 -13.450 1.00 44.25 321 LEU A O 1
ATOM 2634 N N . PRO A 1 322 ? -9.879 14.094 -11.360 1.00 42.50 322 PRO A N 1
ATOM 2635 C CA . PRO A 1 322 ? -11.258 13.738 -11.057 1.00 42.50 322 PRO A CA 1
ATOM 2636 C C . PRO A 1 322 ? -12.196 14.923 -11.283 1.00 42.50 322 PRO A C 1
ATOM 2638 O O . PRO A 1 322 ? -12.059 15.974 -10.657 1.00 42.50 322 PRO A O 1
ATOM 2641 N N . GLY A 1 323 ? -13.168 14.747 -12.178 1.00 41.31 323 GLY A N 1
ATOM 2642 C CA . GLY A 1 323 ? -14.163 15.772 -12.510 1.00 41.31 323 GLY A CA 1
ATOM 2643 C C . GLY A 1 323 ? -13.793 16.681 -13.685 1.00 41.31 323 GLY A C 1
ATOM 2644 O O . GLY A 1 323 ? -14.574 17.570 -14.020 1.00 41.31 323 GLY A O 1
ATOM 2645 N N . VAL A 1 324 ? -12.652 16.459 -14.339 1.00 41.62 324 VAL A N 1
ATOM 2646 C CA . VAL A 1 324 ? -12.388 17.015 -15.669 1.00 41.62 324 VAL A CA 1
ATOM 2647 C C . VAL A 1 324 ? -13.005 16.052 -16.678 1.00 41.62 324 VAL A C 1
ATOM 2649 O O . VAL A 1 324 ? -12.599 14.893 -16.746 1.00 41.62 324 VAL A O 1
ATOM 2652 N N . GLU A 1 325 ? -14.026 16.502 -17.420 1.00 41.66 325 GLU A N 1
ATOM 2653 C CA . GLU A 1 325 ? -14.476 15.738 -18.585 1.00 41.66 325 GLU A CA 1
ATOM 2654 C C . GLU A 1 325 ? -13.255 15.521 -19.484 1.00 41.66 325 GLU A C 1
ATOM 2656 O O . GLU A 1 325 ? -12.517 16.481 -19.734 1.00 41.66 325 GLU A O 1
ATOM 2661 N N . PRO A 1 326 ? -13.019 14.287 -19.949 1.00 43.00 326 PRO A N 1
ATOM 2662 C CA . PRO A 1 326 ? -11.996 14.061 -20.957 1.00 43.00 326 PRO A CA 1
ATOM 2663 C C . PRO A 1 326 ? -12.254 15.013 -22.115 1.00 43.00 326 PRO A C 1
ATOM 2665 O O . PRO A 1 326 ? -13.411 15.308 -22.446 1.00 43.00 326 PRO A O 1
ATOM 2668 N N . ASP A 1 327 ? -11.197 15.417 -22.808 1.00 42.84 327 ASP A N 1
ATOM 2669 C CA . ASP A 1 327 ? -11.429 15.818 -24.183 1.00 42.84 327 ASP A CA 1
ATOM 2670 C C . ASP A 1 327 ? -12.180 14.660 -24.859 1.00 42.84 327 ASP A C 1
ATOM 2672 O O . ASP A 1 327 ? -11.773 13.502 -24.694 1.00 42.84 327 ASP A O 1
ATOM 2676 N N . PRO A 1 328 ? -13.314 14.929 -25.541 1.00 41.56 328 PRO A N 1
ATOM 2677 C CA . PRO A 1 328 ? -14.081 13.883 -26.200 1.00 41.56 328 PRO A CA 1
ATOM 2678 C C . PRO A 1 328 ? -13.097 13.014 -26.976 1.00 41.56 328 PRO A C 1
ATOM 2680 O O . PRO A 1 328 ? -12.188 13.594 -27.586 1.00 41.56 328 PRO A O 1
ATOM 2683 N N . PRO A 1 329 ? -13.236 11.669 -26.925 1.00 40.25 329 PRO A N 1
ATOM 2684 C CA . PRO A 1 329 ? -12.284 10.769 -27.559 1.00 40.25 329 PRO A CA 1
ATOM 2685 C C . PRO A 1 329 ? -12.006 11.340 -28.931 1.00 40.25 329 PRO A C 1
ATOM 2687 O O . PRO A 1 329 ? -12.973 11.637 -29.647 1.00 40.25 329 PRO A O 1
ATOM 2690 N N . TYR A 1 330 ? -10.722 11.602 -29.222 1.00 39.12 330 TYR A N 1
ATOM 2691 C CA . TYR A 1 330 ? -10.333 12.172 -30.505 1.00 39.12 330 TYR A CA 1
ATOM 2692 C C . TYR A 1 330 ? -11.173 11.447 -31.550 1.00 39.12 330 TYR A C 1
ATOM 2694 O O . TYR A 1 330 ? -11.173 10.206 -31.529 1.00 39.12 330 TYR A O 1
ATOM 2702 N N . PRO A 1 331 ? -11.983 12.173 -32.357 1.00 41.78 331 PRO A N 1
ATOM 2703 C CA . PRO A 1 331 ? -12.794 11.521 -33.375 1.00 41.78 331 PRO A CA 1
ATOM 2704 C C . PRO A 1 331 ? -11.858 10.551 -34.077 1.00 41.78 331 PRO A C 1
ATOM 2706 O O . PRO A 1 331 ? -10.723 10.983 -34.323 1.00 41.78 331 PRO A O 1
ATOM 2709 N N . PRO A 1 332 ? -12.262 9.270 -34.261 1.00 39.12 332 PRO A N 1
ATOM 2710 C CA . PRO A 1 332 ? -11.368 8.214 -34.716 1.00 39.12 332 PRO A CA 1
ATOM 2711 C C . PRO A 1 332 ? -10.509 8.834 -35.786 1.00 39.12 332 PRO A C 1
ATOM 2713 O O . PRO A 1 332 ? -11.076 9.358 -36.747 1.00 39.12 332 PRO A O 1
ATOM 2716 N N . ILE A 1 333 ? -9.205 8.951 -35.505 1.00 37.56 333 ILE A N 1
ATOM 2717 C CA . ILE A 1 333 ? -8.301 9.644 -36.411 1.00 37.56 333 ILE A CA 1
ATOM 2718 C C . ILE A 1 333 ? -8.524 8.898 -37.707 1.00 37.56 333 ILE A C 1
ATOM 2720 O O . ILE A 1 333 ? -8.212 7.705 -37.769 1.00 37.56 333 ILE A O 1
ATOM 2724 N N . ASP A 1 334 ? -9.182 9.553 -38.672 1.00 40.91 334 ASP A N 1
ATOM 2725 C CA . ASP A 1 334 ? -9.330 8.986 -39.999 1.00 40.91 334 ASP A CA 1
ATOM 2726 C C . ASP A 1 334 ? -7.917 8.533 -40.331 1.00 40.91 334 ASP A C 1
ATOM 2728 O O . ASP A 1 334 ? -7.012 9.372 -40.186 1.00 40.91 334 ASP A O 1
ATOM 2732 N N . PRO A 1 335 ? -7.698 7.228 -40.621 1.00 46.44 335 PRO A N 1
ATOM 2733 C CA . PRO A 1 335 ? -6.360 6.706 -40.861 1.00 46.44 335 PRO A CA 1
ATOM 2734 C C . PRO A 1 335 ? -5.698 7.731 -41.757 1.00 46.44 335 PRO A C 1
ATOM 2736 O O . PRO A 1 335 ? -6.342 8.082 -42.756 1.00 46.44 335 PRO A O 1
ATOM 2739 N N . PRO A 1 336 ? -4.576 8.331 -41.304 1.00 43.75 336 PRO A N 1
ATOM 2740 C CA . PRO A 1 336 ? -4.121 9.626 -41.784 1.00 43.75 336 PRO A CA 1
ATOM 2741 C C . PRO A 1 336 ? -4.293 9.608 -43.281 1.00 43.75 336 PRO A C 1
ATOM 2743 O O . PRO A 1 336 ? -3.728 8.710 -43.903 1.00 43.75 336 PRO A O 1
ATOM 2746 N N . VAL A 1 337 ? -5.175 10.471 -43.816 1.00 47.16 337 VAL A N 1
ATOM 2747 C CA . VAL A 1 337 ? -5.424 10.519 -45.259 1.00 47.16 337 VAL A CA 1
ATOM 2748 C C . VAL A 1 337 ? -4.043 10.608 -45.849 1.00 47.16 337 VAL A C 1
ATOM 2750 O O . VAL A 1 337 ? -3.390 11.631 -45.625 1.00 47.16 337 VAL A O 1
ATOM 2753 N N . GLU A 1 338 ? -3.578 9.506 -46.452 1.00 47.31 338 GLU A N 1
ATOM 2754 C CA . GLU A 1 338 ? -2.187 9.409 -46.855 1.00 47.31 338 GLU A CA 1
ATOM 2755 C C . GLU A 1 338 ? -1.968 10.652 -47.703 1.00 47.31 338 GLU A C 1
ATOM 2757 O O . GLU A 1 338 ? -2.683 10.825 -48.704 1.00 47.31 338 GLU A O 1
ATOM 2762 N N . PRO A 1 339 ? -1.104 11.594 -47.269 1.00 50.38 339 PRO A N 1
ATOM 2763 C CA . PRO A 1 339 ? -0.807 12.728 -48.112 1.00 50.38 339 PRO A CA 1
ATOM 2764 C C . PRO A 1 339 ? -0.396 12.099 -49.437 1.00 50.38 339 PRO A C 1
ATOM 2766 O O . PRO A 1 339 ? 0.395 11.151 -49.396 1.00 50.38 339 PRO A O 1
ATOM 2769 N N . PRO A 1 340 ? -0.990 12.515 -50.576 1.00 55.62 340 PRO A N 1
ATOM 2770 C CA . PRO A 1 340 ? -0.694 11.890 -51.852 1.00 55.62 340 PRO A CA 1
ATOM 2771 C C . PRO A 1 340 ? 0.816 11.800 -51.930 1.00 55.62 340 PRO A C 1
ATOM 2773 O O . PRO A 1 340 ? 1.475 12.838 -51.794 1.00 55.62 340 PRO A O 1
ATOM 2776 N N . LEU A 1 341 ? 1.321 10.559 -51.996 1.00 51.09 341 LEU A N 1
ATOM 2777 C CA . LEU A 1 341 ? 2.749 10.286 -51.939 1.00 51.09 341 LEU A CA 1
ATOM 2778 C C . LEU A 1 341 ? 3.412 11.328 -52.835 1.00 51.09 341 LEU A C 1
ATOM 2780 O O . LEU A 1 341 ? 2.993 11.455 -53.997 1.00 51.09 341 LEU A O 1
ATOM 2784 N N . PRO A 1 342 ? 4.359 12.134 -52.315 1.00 52.28 342 PRO A N 1
ATOM 2785 C CA . PRO A 1 342 ? 5.164 12.963 -53.188 1.00 52.28 342 PRO A CA 1
ATOM 2786 C C . PRO A 1 342 ? 5.620 12.035 -54.309 1.00 52.28 342 PRO A C 1
ATOM 2788 O O . PRO A 1 342 ? 6.092 10.935 -54.018 1.00 52.28 342 PRO A O 1
ATOM 2791 N N . ALA A 1 343 ? 5.405 12.427 -55.568 1.00 58.31 343 ALA A N 1
ATOM 2792 C CA . ALA A 1 343 ? 5.705 11.566 -56.716 1.00 58.31 343 ALA A CA 1
ATOM 2793 C C . ALA A 1 343 ? 7.151 11.030 -56.681 1.00 58.31 343 ALA A C 1
ATOM 2795 O O . ALA A 1 343 ? 7.439 10.015 -57.303 1.00 58.31 343 ALA A O 1
ATOM 2796 N N . ASP A 1 344 ? 8.001 11.670 -55.873 1.00 62.25 344 ASP A N 1
ATOM 2797 C CA . ASP A 1 344 ? 9.338 11.250 -55.511 1.00 62.25 344 ASP A CA 1
ATOM 2798 C C . ASP A 1 344 ? 9.493 11.208 -53.975 1.00 62.25 344 ASP A C 1
ATOM 2800 O O . ASP A 1 344 ? 9.954 12.168 -53.349 1.00 62.25 344 ASP A O 1
ATOM 2804 N N . ASN A 1 345 ? 9.115 10.096 -53.334 1.00 48.59 345 ASN A N 1
ATOM 2805 C CA . ASN A 1 345 ? 9.586 9.819 -51.978 1.00 48.59 345 ASN A CA 1
ATOM 2806 C C . ASN A 1 345 ? 11.085 9.485 -52.061 1.00 48.59 345 ASN A C 1
ATOM 2808 O O . ASN A 1 345 ? 11.470 8.379 -52.429 1.00 48.59 345 ASN A O 1
ATOM 2812 N N . MET A 1 346 ? 11.940 10.472 -51.790 1.00 56.12 346 MET A N 1
ATOM 2813 C CA . MET A 1 346 ? 13.398 10.329 -51.901 1.00 56.12 346 MET A CA 1
ATOM 2814 C C . MET A 1 346 ? 14.029 9.499 -50.774 1.00 56.12 346 MET A C 1
ATOM 2816 O O . MET A 1 346 ? 15.230 9.237 -50.823 1.00 56.12 346 MET A O 1
ATOM 2820 N N . MET A 1 347 ? 13.257 9.097 -49.759 1.00 50.00 347 MET A N 1
ATOM 2821 C CA . MET A 1 347 ? 13.733 8.249 -48.669 1.00 50.00 347 MET A CA 1
ATOM 2822 C C . MET A 1 347 ? 12.741 7.116 -48.420 1.00 50.00 347 MET A C 1
ATOM 2824 O O . MET A 1 347 ? 11.591 7.337 -48.047 1.00 50.00 347 MET A O 1
ATOM 2828 N N . THR A 1 348 ? 13.206 5.891 -48.636 1.00 58.72 348 THR A N 1
ATOM 2829 C CA . THR A 1 348 ? 12.485 4.674 -48.251 1.00 58.72 348 THR A CA 1
ATOM 2830 C C . THR A 1 348 ? 12.959 4.324 -46.844 1.00 58.72 348 THR A C 1
ATOM 2832 O O . THR A 1 348 ? 14.168 4.331 -46.617 1.00 58.72 348 THR A O 1
ATOM 2835 N N . ASN A 1 349 ? 12.055 4.054 -45.896 1.00 60.66 349 ASN A N 1
ATOM 2836 C CA . ASN A 1 349 ? 12.469 3.472 -44.617 1.00 60.66 349 ASN A CA 1
ATOM 2837 C C . ASN A 1 349 ? 13.037 2.087 -44.915 1.00 60.66 349 ASN A C 1
ATOM 2839 O O . ASN A 1 349 ? 12.303 1.209 -45.362 1.00 60.66 349 ASN A O 1
ATOM 2843 N N . TRP A 1 350 ? 14.344 1.924 -44.740 1.00 63.78 350 TRP A N 1
ATOM 2844 C CA . TRP A 1 350 ? 14.993 0.644 -44.980 1.00 63.78 350 TRP A CA 1
ATOM 2845 C C . TRP A 1 350 ? 14.670 -0.328 -43.847 1.00 63.78 350 TRP A C 1
ATOM 2847 O O . TRP A 1 350 ? 14.520 0.073 -42.692 1.00 63.78 350 TRP A O 1
ATOM 2857 N N . SER A 1 351 ? 14.559 -1.603 -44.198 1.00 71.25 351 SER A N 1
ATOM 2858 C CA . SER A 1 351 ? 14.207 -2.695 -43.300 1.00 71.25 351 SER A CA 1
ATOM 2859 C C . SER A 1 351 ? 15.198 -3.846 -43.475 1.00 71.25 351 SER A C 1
ATOM 2861 O O . SER A 1 351 ? 15.801 -3.988 -44.535 1.00 71.25 351 SER A O 1
ATOM 2863 N N . PHE A 1 352 ? 15.363 -4.684 -42.451 1.00 74.25 352 PHE A N 1
ATOM 2864 C CA . PHE A 1 352 ? 16.110 -5.947 -42.571 1.00 74.25 352 PHE A CA 1
ATOM 2865 C C . PHE A 1 352 ? 15.237 -7.105 -43.082 1.00 74.25 352 PHE A C 1
ATOM 2867 O O . PHE A 1 352 ? 15.736 -8.205 -43.309 1.00 74.25 352 PHE A O 1
ATOM 2874 N N . GLU A 1 353 ? 13.948 -6.845 -43.310 1.00 76.69 353 GLU A N 1
ATOM 2875 C CA . GLU A 1 353 ? 12.977 -7.822 -43.815 1.00 76.69 353 GLU A CA 1
ATOM 2876 C C . GLU A 1 353 ? 13.115 -8.091 -45.326 1.00 76.69 353 GLU A C 1
ATOM 2878 O O . GLU A 1 353 ? 12.581 -9.076 -45.833 1.00 76.69 353 GLU A O 1
ATOM 2883 N N . ASP A 1 354 ? 13.869 -7.262 -46.061 1.00 77.75 354 ASP A N 1
ATOM 2884 C CA . ASP A 1 354 ? 14.061 -7.397 -47.518 1.00 77.75 354 ASP A CA 1
ATOM 2885 C C . ASP A 1 354 ? 15.070 -8.501 -47.910 1.00 77.75 354 ASP A C 1
ATOM 2887 O O . ASP A 1 354 ? 15.408 -8.698 -49.088 1.00 77.75 354 ASP A O 1
ATOM 2891 N N . GLY A 1 355 ? 15.510 -9.273 -46.916 1.00 80.00 355 GLY A N 1
ATOM 2892 C CA . GLY A 1 355 ? 16.412 -10.405 -47.050 1.00 80.00 355 GLY A CA 1
ATOM 2893 C C . GLY A 1 355 ? 17.874 -10.044 -46.807 1.00 80.00 355 GLY A C 1
ATOM 2894 O O . GLY A 1 355 ? 18.224 -8.935 -46.410 1.00 80.00 355 GLY A O 1
ATOM 2895 N N . TRP A 1 356 ? 18.740 -11.026 -47.043 1.00 82.25 356 TRP A N 1
ATOM 2896 C CA . TRP A 1 356 ? 20.175 -10.945 -46.787 1.00 82.25 356 TRP A CA 1
ATOM 2897 C C . TRP A 1 356 ? 20.950 -11.330 -48.046 1.00 82.25 356 TRP A C 1
ATOM 2899 O O . TRP A 1 356 ? 20.500 -12.171 -48.828 1.00 82.25 356 TRP A O 1
ATOM 2909 N N . ASP A 1 357 ? 22.113 -10.716 -48.231 1.00 83.62 357 ASP A N 1
ATOM 2910 C CA . ASP A 1 357 ? 23.066 -11.055 -49.279 1.00 83.62 357 ASP A CA 1
ATOM 2911 C C . ASP A 1 357 ? 24.268 -11.782 -48.665 1.00 83.62 357 ASP A C 1
ATOM 2913 O O . ASP A 1 357 ? 24.853 -11.330 -47.675 1.00 83.62 357 ASP A O 1
ATOM 2917 N N . ASP A 1 358 ? 24.663 -12.899 -49.277 1.00 83.31 358 ASP A N 1
ATOM 2918 C CA . ASP A 1 358 ? 25.884 -13.615 -48.912 1.00 83.31 358 ASP A CA 1
ATOM 2919 C C . ASP A 1 358 ? 27.113 -12.787 -49.303 1.00 83.31 358 ASP A C 1
ATOM 2921 O O . ASP A 1 358 ? 27.283 -12.372 -50.454 1.00 83.31 358 ASP A O 1
ATOM 2925 N N . VAL A 1 359 ? 28.017 -12.586 -48.346 1.00 78.31 359 VAL A N 1
ATOM 2926 C CA . VAL A 1 359 ? 29.275 -11.870 -48.568 1.00 78.31 359 VAL A CA 1
ATOM 2927 C C . VAL A 1 359 ? 30.372 -12.892 -48.889 1.00 78.31 359 VAL A C 1
ATOM 2929 O O . VAL A 1 359 ? 30.484 -13.912 -48.204 1.00 78.31 359 VAL A O 1
ATOM 2932 N N . PRO A 1 360 ? 31.217 -12.669 -49.917 1.00 74.50 360 PRO A N 1
ATOM 2933 C CA . PRO A 1 360 ? 32.277 -13.607 -50.263 1.00 74.50 360 PRO A CA 1
ATOM 2934 C C . PRO A 1 360 ? 33.204 -13.902 -49.078 1.00 74.50 360 PRO A C 1
ATOM 2936 O O . PRO A 1 360 ? 33.777 -12.990 -48.471 1.00 74.50 360 PRO A O 1
ATOM 2939 N N . ALA A 1 361 ? 33.415 -15.189 -48.796 1.00 63.91 361 ALA A N 1
ATOM 2940 C CA . ALA A 1 361 ? 34.378 -15.625 -47.794 1.00 63.91 361 ALA A CA 1
ATOM 2941 C C . ALA A 1 361 ? 35.797 -15.183 -48.207 1.00 63.91 361 ALA A C 1
ATOM 2943 O O . ALA A 1 361 ? 36.366 -15.677 -49.183 1.00 63.91 361 ALA A O 1
ATOM 2944 N N . GLY A 1 362 ? 36.362 -14.234 -47.463 1.00 62.75 362 GLY A N 1
ATOM 2945 C CA . GLY A 1 362 ? 37.725 -13.732 -47.623 1.00 62.75 362 GLY A CA 1
ATOM 2946 C C . GLY A 1 362 ? 38.555 -14.014 -46.374 1.00 62.75 362 GLY A C 1
ATOM 2947 O O . GLY A 1 362 ? 38.024 -14.103 -45.269 1.00 62.75 362 GLY A O 1
ATOM 2948 N N . VAL A 1 363 ? 39.873 -14.160 -46.527 1.00 53.69 363 VAL A N 1
ATOM 2949 C CA . VAL A 1 363 ? 40.779 -14.323 -45.380 1.00 53.69 363 VAL A CA 1
ATOM 2950 C C . VAL A 1 363 ? 40.714 -13.057 -44.521 1.00 53.69 363 VAL A C 1
ATOM 2952 O O . VAL A 1 363 ? 41.149 -11.998 -44.963 1.00 53.69 363 VAL A O 1
ATOM 2955 N N . GLY A 1 364 ? 40.170 -13.175 -43.307 1.00 62.75 364 GLY A N 1
ATOM 2956 C CA . GLY A 1 364 ? 39.961 -12.052 -42.387 1.00 62.75 364 GLY A CA 1
ATOM 2957 C C . GLY A 1 364 ? 38.578 -11.394 -42.462 1.00 62.75 364 GLY A C 1
ATOM 2958 O O . GLY A 1 364 ? 38.329 -10.467 -41.697 1.00 62.75 364 GLY A O 1
ATOM 2959 N N . ASN A 1 365 ? 37.670 -11.870 -43.324 1.00 64.25 365 ASN A N 1
ATOM 2960 C CA . ASN A 1 365 ? 36.281 -11.411 -43.324 1.00 64.25 365 ASN A CA 1
ATOM 2961 C C . ASN A 1 365 ? 35.527 -12.054 -42.155 1.00 64.25 365 ASN A C 1
ATOM 2963 O O . ASN A 1 365 ? 35.399 -13.273 -42.087 1.00 64.25 365 ASN A O 1
ATOM 2967 N N . LEU A 1 366 ? 35.010 -11.217 -41.257 1.00 66.94 366 LEU A N 1
ATOM 2968 C CA . LEU A 1 366 ? 34.150 -11.608 -40.132 1.00 66.94 366 LEU A CA 1
ATOM 2969 C C . LEU A 1 366 ? 32.654 -11.469 -40.475 1.00 66.94 366 LEU A C 1
ATOM 2971 O O . LEU A 1 366 ? 31.813 -11.381 -39.586 1.00 66.94 366 LEU A O 1
ATOM 2975 N N . ILE A 1 367 ? 32.325 -11.367 -41.767 1.00 73.56 367 ILE A N 1
ATOM 2976 C CA . ILE A 1 367 ? 30.972 -11.139 -42.282 1.00 73.56 367 ILE A CA 1
ATOM 2977 C C . ILE A 1 367 ? 30.710 -12.200 -43.347 1.00 73.56 367 ILE A C 1
ATOM 2979 O O . ILE A 1 367 ? 31.412 -12.238 -44.357 1.00 73.56 367 ILE A O 1
ATOM 2983 N N . ASN A 1 368 ? 29.715 -13.054 -43.109 1.00 75.69 368 ASN A N 1
ATOM 2984 C CA . ASN A 1 368 ? 29.265 -14.058 -44.078 1.00 75.69 368 ASN A CA 1
ATOM 2985 C C . ASN A 1 368 ? 27.970 -13.640 -44.786 1.00 75.69 368 ASN A C 1
ATOM 2987 O O . ASN A 1 368 ? 27.712 -14.104 -45.891 1.00 75.69 368 ASN A O 1
ATOM 2991 N N . GLN A 1 369 ? 27.179 -12.758 -44.170 1.00 80.12 369 GLN A N 1
ATOM 2992 C CA . GLN A 1 369 ? 25.960 -12.181 -44.732 1.00 80.12 369 GLN A CA 1
ATOM 2993 C C . GLN A 1 369 ? 25.815 -10.729 -44.282 1.00 80.12 369 GLN A C 1
ATOM 2995 O O . GLN A 1 369 ? 26.296 -10.360 -43.210 1.00 80.12 369 GLN A O 1
ATOM 3000 N N . GLN A 1 370 ? 25.130 -9.924 -45.081 1.00 83.00 370 GLN A N 1
ATOM 3001 C CA . GLN A 1 370 ? 24.698 -8.575 -44.722 1.00 83.00 370 GLN A CA 1
ATOM 3002 C C . GLN A 1 370 ? 23.243 -8.371 -45.155 1.00 83.00 370 GLN A C 1
ATOM 3004 O O . GLN A 1 370 ? 22.821 -9.029 -46.107 1.00 83.00 370 GLN A O 1
ATOM 3009 N N . PRO A 1 371 ? 22.461 -7.502 -44.490 1.00 81.81 371 PRO A N 1
ATOM 3010 C CA . PRO A 1 371 ? 21.119 -7.192 -44.963 1.00 81.81 371 PRO A CA 1
ATOM 3011 C C . PRO A 1 371 ? 21.187 -6.670 -46.399 1.00 81.81 371 PRO A C 1
ATOM 3013 O O . PRO A 1 371 ? 22.121 -5.943 -46.755 1.00 81.81 371 PRO A O 1
ATOM 3016 N N . ARG A 1 372 ? 20.223 -7.064 -47.229 1.00 78.88 372 ARG A N 1
ATOM 3017 C CA . ARG A 1 372 ? 20.183 -6.663 -48.634 1.00 78.88 372 ARG A CA 1
ATOM 3018 C C . ARG A 1 372 ? 20.167 -5.141 -48.742 1.00 78.88 372 ARG A C 1
ATOM 3020 O O . ARG A 1 372 ? 19.443 -4.480 -48.010 1.00 78.88 372 ARG A O 1
ATOM 3027 N N . ASP A 1 373 ? 20.998 -4.605 -49.632 1.00 82.38 373 ASP A N 1
ATOM 3028 C CA . ASP A 1 373 ? 21.224 -3.163 -49.836 1.00 82.38 373 ASP A CA 1
ATOM 3029 C C . ASP A 1 373 ? 21.959 -2.419 -48.695 1.00 82.38 373 ASP A C 1
ATOM 3031 O O . ASP A 1 373 ? 22.219 -1.217 -48.804 1.00 82.38 373 ASP A O 1
ATOM 3035 N N . PHE A 1 374 ? 22.409 -3.120 -47.647 1.00 80.12 374 PHE A N 1
ATOM 3036 C CA . PHE A 1 374 ? 23.279 -2.573 -46.600 1.00 80.12 374 PHE A CA 1
ATOM 3037 C C . PHE A 1 374 ? 24.712 -3.086 -46.734 1.00 80.12 374 PHE A C 1
ATOM 3039 O O . PHE A 1 374 ? 24.948 -4.210 -47.157 1.00 80.12 374 PHE A O 1
ATOM 3046 N N . ASN A 1 375 ? 25.682 -2.281 -46.295 1.00 81.62 375 ASN A N 1
ATOM 3047 C CA . ASN A 1 375 ? 27.066 -2.721 -46.118 1.00 81.62 375 ASN A CA 1
ATOM 3048 C C . ASN A 1 375 ? 27.396 -2.757 -44.628 1.00 81.62 375 ASN A C 1
ATOM 3050 O O . ASN A 1 375 ? 27.324 -1.729 -43.954 1.00 81.62 375 ASN A O 1
ATOM 3054 N N . LEU A 1 376 ? 27.784 -3.927 -44.125 1.00 77.94 376 LEU A N 1
ATOM 3055 C CA . LEU A 1 376 ? 28.260 -4.067 -42.752 1.00 77.94 376 LEU A CA 1
ATOM 3056 C C . LEU A 1 376 ? 29.753 -3.724 -42.662 1.00 77.94 376 LEU A C 1
ATOM 3058 O O . LEU A 1 376 ? 30.548 -4.094 -43.526 1.00 77.94 376 LEU A O 1
ATOM 3062 N N . TYR A 1 377 ? 30.138 -3.031 -41.591 1.00 75.44 377 TYR A N 1
ATOM 3063 C CA . TYR A 1 377 ? 31.526 -2.689 -41.289 1.00 75.44 377 TYR A CA 1
ATOM 3064 C C . TYR A 1 377 ? 31.830 -2.989 -39.820 1.00 75.44 377 TYR A C 1
ATOM 3066 O O . TYR A 1 377 ? 31.071 -2.600 -38.934 1.00 75.44 377 TYR A O 1
ATOM 3074 N N . TRP A 1 378 ? 32.952 -3.664 -39.563 1.00 75.81 378 TRP A N 1
ATOM 3075 C CA . TRP A 1 378 ? 33.458 -3.893 -38.212 1.00 75.81 378 TRP A CA 1
ATOM 3076 C C . TRP A 1 378 ? 34.519 -2.854 -37.868 1.00 75.81 378 TRP A C 1
ATOM 3078 O O . TRP A 1 378 ? 35.542 -2.758 -38.546 1.00 75.81 378 TRP A O 1
ATOM 3088 N N . HIS A 1 379 ? 34.309 -2.133 -36.770 1.00 79.50 379 HIS A N 1
ATOM 3089 C CA . HIS A 1 379 ? 35.329 -1.267 -36.189 1.00 79.50 379 HIS A CA 1
ATOM 3090 C C . HIS A 1 379 ? 36.411 -2.110 -35.487 1.00 79.50 379 HIS A C 1
ATOM 3092 O O . HIS A 1 379 ? 36.068 -2.947 -34.646 1.00 79.50 379 HIS A O 1
ATOM 3098 N N . PRO A 1 380 ? 37.714 -1.925 -35.778 1.00 82.69 380 PRO A N 1
ATOM 3099 C CA . PRO A 1 380 ? 38.786 -2.573 -35.038 1.00 82.69 380 PRO A CA 1
ATOM 3100 C C . PRO A 1 380 ? 38.813 -2.124 -33.577 1.00 82.69 380 PRO A C 1
ATOM 3102 O O . PRO A 1 380 ? 38.411 -1.010 -33.239 1.00 82.69 380 PRO A O 1
ATOM 3105 N N . ILE A 1 381 ? 39.365 -2.976 -32.710 1.00 85.62 381 ILE A N 1
ATOM 3106 C CA . ILE A 1 381 ? 39.583 -2.631 -31.301 1.00 85.62 381 ILE A CA 1
ATOM 3107 C C . ILE A 1 381 ? 40.426 -1.352 -31.214 1.00 85.62 381 ILE A C 1
ATOM 3109 O O . ILE A 1 381 ? 41.509 -1.270 -31.795 1.00 85.62 381 ILE A O 1
ATOM 3113 N N . GLY A 1 382 ? 39.926 -0.375 -30.462 1.00 87.06 382 GLY A N 1
ATOM 3114 C CA . GLY A 1 382 ? 40.524 0.941 -30.272 1.00 87.06 382 GLY A CA 1
ATOM 3115 C C . GLY A 1 382 ? 40.008 2.033 -31.214 1.00 87.06 382 GLY A C 1
ATOM 3116 O O . GLY A 1 382 ? 40.371 3.187 -31.005 1.00 87.06 382 GLY A O 1
ATOM 3117 N N . GLU A 1 383 ? 39.177 1.718 -32.215 1.00 87.81 383 GLU A N 1
ATOM 3118 C CA . GLU A 1 383 ? 38.536 2.740 -33.055 1.00 87.81 383 GLU A CA 1
ATOM 3119 C C . GLU A 1 383 ? 37.351 3.398 -32.326 1.00 87.81 383 GLU A C 1
ATOM 3121 O O . GLU A 1 383 ? 36.617 2.731 -31.595 1.00 87.81 383 GLU A O 1
ATOM 3126 N N . GLU A 1 384 ? 37.173 4.708 -32.509 1.00 88.12 384 GLU A N 1
ATOM 3127 C CA . GLU A 1 384 ? 36.046 5.465 -31.953 1.00 88.12 384 GLU A CA 1
ATOM 3128 C C . GLU A 1 384 ? 34.724 5.052 -32.618 1.00 88.12 384 GLU A C 1
ATOM 3130 O O . GLU A 1 384 ? 34.607 4.983 -33.842 1.00 88.12 384 GLU A O 1
ATOM 3135 N N . LEU A 1 385 ? 33.707 4.792 -31.799 1.00 82.81 385 LEU A N 1
ATOM 3136 C CA . LEU A 1 385 ? 32.346 4.513 -32.244 1.00 82.81 385 LEU A CA 1
ATOM 3137 C C . LEU A 1 385 ? 31.569 5.821 -32.396 1.00 82.81 385 LEU A C 1
ATOM 3139 O O . LEU A 1 385 ? 31.872 6.815 -31.750 1.00 82.81 385 LEU A O 1
ATOM 3143 N N . TRP A 1 386 ? 30.518 5.823 -33.212 1.00 75.94 386 TRP A N 1
ATOM 3144 C CA . TRP A 1 386 ? 29.857 7.065 -33.638 1.00 75.94 386 TRP A CA 1
ATOM 3145 C C . TRP A 1 386 ? 28.910 7.671 -32.583 1.00 75.94 386 TRP A C 1
ATOM 3147 O O . TRP A 1 386 ? 28.336 8.737 -32.801 1.00 75.94 386 TRP A O 1
ATOM 3157 N N . ALA A 1 387 ? 28.741 7.015 -31.432 1.00 74.31 387 ALA A N 1
ATOM 3158 C CA . ALA A 1 387 ? 27.827 7.436 -30.375 1.00 74.31 387 ALA A CA 1
ATOM 3159 C C . ALA A 1 387 ? 28.562 8.233 -29.288 1.00 74.31 387 ALA A C 1
ATOM 3161 O O . ALA A 1 387 ? 29.260 7.652 -28.469 1.00 74.31 387 ALA A O 1
ATOM 3162 N N . VAL A 1 388 ? 28.385 9.555 -29.238 1.00 76.31 388 VAL A N 1
ATOM 3163 C CA . VAL A 1 388 ? 28.957 10.388 -28.163 1.00 76.31 388 VAL A CA 1
ATOM 3164 C C . VAL A 1 388 ? 28.328 10.014 -26.821 1.00 76.31 388 VAL A C 1
ATOM 3166 O O . VAL A 1 388 ? 27.103 10.026 -26.676 1.00 76.31 388 VAL A O 1
ATOM 3169 N N . ASN A 1 389 ? 29.151 9.761 -25.805 1.00 72.75 389 ASN A N 1
ATOM 3170 C CA . ASN A 1 389 ? 28.665 9.688 -24.435 1.00 72.75 389 ASN A CA 1
ATOM 3171 C C . ASN A 1 389 ? 28.166 11.077 -24.011 1.00 72.75 389 ASN A C 1
ATOM 3173 O O . ASN A 1 389 ? 28.956 11.986 -23.770 1.00 72.75 389 ASN A O 1
ATOM 3177 N N . GLN A 1 390 ? 26.848 11.246 -23.894 1.00 67.44 390 GLN A N 1
ATOM 3178 C CA . GLN A 1 390 ? 26.235 12.550 -23.614 1.00 67.44 390 GLN A CA 1
ATOM 3179 C C . GLN A 1 390 ? 26.638 13.155 -22.258 1.00 67.44 390 GLN A C 1
ATOM 3181 O O . GLN A 1 390 ? 26.505 14.361 -22.071 1.00 67.44 390 GLN A O 1
ATOM 3186 N N . LYS A 1 391 ? 27.142 12.347 -21.313 1.00 69.12 391 LYS A N 1
ATOM 3187 C CA . LYS A 1 391 ? 27.597 12.825 -19.998 1.00 69.12 391 LYS A CA 1
ATOM 3188 C C . LYS A 1 391 ? 29.048 13.302 -20.013 1.00 69.12 391 LYS A C 1
ATOM 3190 O O . LYS A 1 391 ? 29.372 14.232 -19.281 1.00 69.12 391 LYS A O 1
ATOM 3195 N N . THR A 1 392 ? 29.917 12.668 -20.801 1.00 80.38 392 THR A N 1
ATOM 3196 C CA . THR A 1 392 ? 31.361 12.972 -20.813 1.00 80.38 392 THR A CA 1
ATOM 3197 C C . THR A 1 392 ? 31.811 13.753 -22.046 1.00 80.38 392 THR A C 1
ATOM 3199 O O . THR A 1 392 ? 32.862 14.384 -22.010 1.00 80.38 392 THR A O 1
ATOM 3202 N N . GLY A 1 393 ? 31.025 13.747 -23.125 1.00 85.31 393 GLY A N 1
ATOM 3203 C CA . GLY A 1 393 ? 31.386 14.341 -24.414 1.00 85.31 393 GLY A CA 1
ATOM 3204 C C . GLY A 1 393 ? 32.426 13.539 -25.203 1.00 85.31 393 GLY A C 1
ATOM 3205 O O . GLY A 1 393 ? 32.867 13.994 -26.255 1.00 85.31 393 GLY A O 1
ATOM 3206 N N . GLU A 1 394 ? 32.820 12.363 -24.712 1.00 85.38 394 GLU A N 1
ATOM 3207 C CA . GLU A 1 394 ? 33.818 11.495 -25.341 1.00 85.38 394 GLU A CA 1
ATOM 3208 C C . GLU A 1 394 ? 33.146 10.422 -26.205 1.00 85.38 394 GLU A C 1
ATOM 3210 O O . GLU A 1 394 ? 32.045 9.951 -25.898 1.00 85.38 394 GLU A O 1
ATOM 3215 N N . PHE A 1 395 ? 33.820 10.009 -27.277 1.00 82.94 395 PHE A N 1
ATOM 3216 C CA . PHE A 1 395 ? 33.408 8.849 -28.059 1.00 82.94 395 PHE A CA 1
ATOM 3217 C C . PHE A 1 395 ? 33.913 7.567 -27.377 1.00 82.94 395 PHE A C 1
ATOM 3219 O O . PHE A 1 395 ? 35.095 7.480 -27.033 1.00 82.94 395 PHE A O 1
ATOM 3226 N N . PRO A 1 396 ? 33.055 6.558 -27.158 1.00 84.00 396 PRO A N 1
ATOM 3227 C CA . PRO A 1 396 ? 33.502 5.257 -26.704 1.00 84.00 396 PRO A CA 1
ATOM 3228 C C . PRO A 1 396 ? 34.343 4.606 -27.803 1.00 84.00 396 PRO A C 1
ATOM 3230 O O . PRO A 1 396 ? 34.057 4.751 -28.991 1.00 84.00 396 PRO A O 1
ATOM 3233 N N . VAL A 1 397 ? 35.370 3.863 -27.401 1.00 88.75 397 VAL A N 1
ATOM 3234 C CA . VAL A 1 397 ? 36.200 3.085 -28.325 1.00 88.75 397 VAL A CA 1
ATOM 3235 C C . VAL A 1 397 ? 35.748 1.631 -28.351 1.00 88.75 397 VAL A C 1
ATOM 3237 O O . VAL A 1 397 ? 35.353 1.065 -27.330 1.00 88.75 397 VAL A O 1
ATOM 3240 N N . CYS A 1 398 ? 35.827 1.012 -29.522 1.00 83.88 398 CYS A N 1
ATOM 3241 C CA . CYS A 1 398 ? 35.562 -0.403 -29.713 1.00 83.88 398 CYS A CA 1
ATOM 3242 C C . CYS A 1 398 ? 36.498 -1.235 -28.814 1.00 83.88 398 CYS A C 1
ATOM 3244 O O . CYS A 1 398 ? 37.716 -1.197 -28.976 1.00 83.88 398 CYS A O 1
ATOM 3246 N N . ALA A 1 399 ? 35.955 -1.963 -27.836 1.00 82.38 399 ALA A N 1
ATOM 3247 C CA . ALA A 1 399 ? 36.756 -2.733 -26.876 1.00 82.38 399 ALA A CA 1
ATOM 3248 C C . ALA A 1 399 ? 36.914 -4.213 -27.265 1.00 82.38 399 ALA A C 1
ATOM 3250 O O . ALA A 1 399 ? 37.833 -4.887 -26.802 1.00 82.38 399 ALA A O 1
ATOM 3251 N N . THR A 1 400 ? 36.021 -4.724 -28.113 1.00 75.44 400 THR A N 1
ATOM 3252 C CA . THR A 1 400 ? 35.996 -6.112 -28.590 1.00 75.44 400 THR A CA 1
ATOM 3253 C C . THR A 1 400 ? 35.491 -6.133 -30.027 1.00 75.44 400 THR A C 1
ATOM 3255 O O . THR A 1 400 ? 34.812 -5.198 -30.435 1.00 75.44 400 THR A O 1
ATOM 3258 N N . ILE A 1 401 ? 35.806 -7.180 -30.790 1.00 68.88 401 ILE A N 1
ATOM 3259 C CA . ILE A 1 401 ? 35.191 -7.409 -32.102 1.00 68.88 401 ILE A CA 1
ATOM 3260 C C . ILE A 1 401 ? 34.086 -8.444 -31.882 1.00 68.88 401 ILE A C 1
ATOM 3262 O O . ILE A 1 401 ? 34.423 -9.598 -31.602 1.00 68.88 401 ILE A O 1
ATOM 3266 N N . PRO A 1 402 ? 32.797 -8.066 -31.934 1.00 60.62 402 PRO A N 1
ATOM 3267 C CA . PRO A 1 402 ? 31.722 -9.040 -31.844 1.00 60.62 402 PRO A CA 1
ATOM 3268 C C . PRO A 1 402 ? 31.814 -10.021 -33.017 1.00 60.62 402 PRO A C 1
ATOM 3270 O O . PRO A 1 402 ? 32.132 -9.642 -34.142 1.00 60.62 402 PRO A O 1
ATOM 3273 N N . GLU A 1 403 ? 31.560 -11.299 -32.759 1.00 55.69 403 GLU A N 1
ATOM 3274 C CA . GLU A 1 403 ? 31.465 -12.308 -33.811 1.00 55.69 403 GLU A CA 1
ATOM 3275 C C . GLU A 1 403 ? 29.995 -12.428 -34.222 1.00 55.69 403 GLU A C 1
ATOM 3277 O O . GLU A 1 403 ? 29.141 -12.746 -33.395 1.00 55.69 403 GLU A O 1
ATOM 3282 N N . CYS A 1 404 ? 29.674 -12.169 -35.493 1.00 57.44 404 CYS A N 1
ATOM 3283 C CA . CYS A 1 404 ? 28.349 -12.499 -36.012 1.00 57.44 404 CYS A CA 1
ATOM 3284 C C . CYS A 1 404 ? 28.310 -14.004 -36.316 1.00 57.44 404 CYS A C 1
ATOM 3286 O O . CYS A 1 404 ? 28.948 -14.482 -37.253 1.00 57.44 404 CYS A O 1
ATOM 3288 N N . LEU A 1 405 ? 27.574 -14.756 -35.497 1.00 55.19 405 LEU A N 1
ATOM 3289 C CA . LEU A 1 405 ? 27.513 -16.222 -35.521 1.00 55.19 405 LEU A CA 1
ATOM 3290 C C . LEU A 1 405 ? 26.542 -16.798 -36.571 1.00 55.19 405 LEU A C 1
ATOM 3292 O O . LEU A 1 405 ? 26.087 -17.931 -36.431 1.00 55.19 405 LEU A O 1
ATOM 3296 N N . HIS A 1 406 ? 26.229 -16.070 -37.645 1.00 63.66 406 HIS A N 1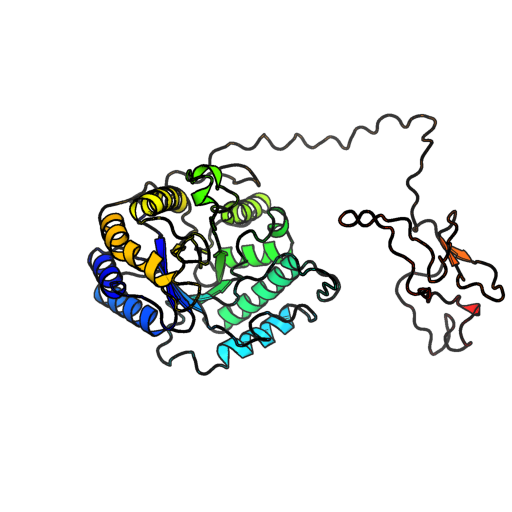
ATOM 3297 C CA . HIS A 1 406 ? 25.451 -16.630 -38.753 1.00 63.66 406 HIS A CA 1
ATOM 3298 C C . HIS A 1 406 ? 26.400 -17.363 -39.712 1.00 63.66 406 HIS A C 1
ATOM 3300 O O . HIS A 1 406 ? 27.177 -16.757 -40.458 1.00 63.66 406 HIS A O 1
ATOM 3306 N N . LYS A 1 407 ? 26.379 -18.700 -39.649 1.00 69.81 407 LYS A N 1
ATOM 3307 C CA . LYS A 1 407 ? 27.077 -19.570 -40.603 1.00 69.81 407 LYS A CA 1
ATOM 3308 C C . LYS A 1 407 ? 26.122 -19.950 -41.721 1.00 69.81 407 LYS A C 1
ATOM 3310 O O . LYS A 1 407 ? 25.022 -20.431 -41.463 1.00 69.81 407 LYS A O 1
ATOM 3315 N N . LEU A 1 408 ? 26.572 -19.790 -42.960 1.00 75.06 408 LEU A N 1
ATOM 3316 C CA . LEU A 1 408 ? 25.830 -20.278 -44.116 1.00 75.06 408 LEU A CA 1
ATOM 3317 C C . LEU A 1 408 ? 25.709 -21.795 -44.037 1.00 75.06 408 LEU A C 1
ATOM 3319 O O . LEU A 1 408 ? 26.639 -22.475 -43.603 1.00 75.06 408 LEU A O 1
ATOM 3323 N N . ASN A 1 409 ? 24.608 -22.340 -44.549 1.00 77.31 409 ASN A N 1
ATOM 3324 C CA . ASN A 1 409 ? 24.387 -23.783 -44.578 1.00 77.31 409 ASN A CA 1
ATOM 3325 C C . ASN A 1 409 ? 25.590 -24.546 -45.179 1.00 77.31 409 ASN A C 1
ATOM 3327 O O . ASN A 1 409 ? 26.061 -25.528 -44.621 1.00 77.31 409 ASN A O 1
ATOM 3331 N N . GLY A 1 410 ? 26.179 -24.038 -46.267 1.00 78.12 410 GLY A N 1
ATOM 3332 C CA . GLY A 1 410 ? 27.360 -24.648 -46.896 1.00 78.12 410 GLY A CA 1
ATOM 3333 C C . GLY A 1 410 ? 28.656 -24.588 -46.070 1.00 78.12 410 GLY A C 1
ATOM 3334 O O . GLY A 1 410 ? 29.624 -25.260 -46.420 1.00 78.12 410 GLY A O 1
ATOM 3335 N N . GLN A 1 411 ? 28.694 -23.797 -44.994 1.00 76.12 411 GLN A N 1
ATOM 3336 C CA . GLN A 1 411 ? 29.824 -23.687 -44.064 1.00 76.12 411 GLN A CA 1
ATOM 3337 C C . GLN A 1 411 ? 29.697 -24.641 -42.864 1.00 76.12 411 GLN A C 1
ATOM 3339 O O . GLN A 1 411 ? 30.651 -24.775 -42.094 1.00 76.12 411 GLN A O 1
ATOM 3344 N N . LEU A 1 412 ? 28.548 -25.304 -42.694 1.00 77.62 412 LEU A N 1
ATOM 3345 C CA . LEU A 1 412 ? 28.321 -26.274 -41.625 1.00 77.62 412 LEU A CA 1
ATOM 3346 C C . LEU A 1 412 ? 28.830 -27.676 -42.014 1.00 77.62 412 LEU A C 1
ATOM 3348 O O . LEU A 1 412 ? 28.831 -28.028 -43.203 1.00 77.62 412 LEU A O 1
ATOM 3352 N N . PRO A 1 413 ? 29.246 -28.508 -41.037 1.00 85.00 413 PRO A N 1
ATOM 3353 C CA . PRO A 1 413 ? 29.484 -29.934 -41.249 1.00 85.00 413 PRO A CA 1
ATOM 3354 C C . PRO A 1 413 ? 28.284 -30.610 -41.933 1.00 85.00 413 PRO A C 1
ATOM 3356 O O . PRO A 1 413 ? 27.152 -30.283 -41.591 1.00 85.00 413 PRO A O 1
ATOM 3359 N N . PRO A 1 414 ? 28.477 -31.576 -42.857 1.00 88.38 414 PRO A N 1
ATOM 3360 C CA . PRO A 1 414 ? 27.375 -32.160 -43.634 1.00 88.38 414 PRO A CA 1
ATOM 3361 C C . PRO A 1 414 ? 26.188 -32.703 -42.820 1.00 88.38 414 PRO A C 1
ATOM 3363 O O . PRO A 1 414 ? 25.069 -32.727 -43.319 1.00 88.38 414 PRO A O 1
ATOM 3366 N N . ASN A 1 415 ? 26.416 -33.155 -41.584 1.00 88.69 415 ASN A N 1
ATOM 3367 C CA . ASN A 1 415 ? 25.379 -33.634 -40.665 1.00 88.69 415 ASN A CA 1
ATOM 3368 C C . ASN A 1 415 ? 24.594 -32.507 -39.968 1.00 88.69 415 ASN A C 1
ATOM 3370 O O . ASN A 1 415 ? 23.472 -32.758 -39.545 1.00 88.69 415 ASN A O 1
ATOM 3374 N N . GLU A 1 416 ? 25.155 -31.300 -39.883 1.00 84.62 416 GLU A N 1
ATOM 3375 C CA . GLU A 1 416 ? 24.542 -30.098 -39.293 1.00 84.62 416 GLU A CA 1
ATOM 3376 C C . GLU A 1 416 ? 23.878 -29.194 -40.350 1.00 84.62 416 GLU A C 1
ATOM 3378 O O . GLU A 1 416 ? 23.151 -28.265 -40.004 1.00 84.62 416 GLU A O 1
ATOM 3383 N N . GLN A 1 417 ? 24.108 -29.455 -41.643 1.00 85.62 417 GLN A N 1
ATOM 3384 C CA . GLN A 1 417 ? 23.443 -28.743 -42.740 1.00 85.62 417 GLN A CA 1
ATOM 3385 C C . GLN A 1 417 ? 21.930 -28.989 -42.730 1.00 85.62 417 GLN A C 1
ATOM 3387 O O . GLN A 1 417 ? 21.476 -30.040 -42.289 1.00 85.62 417 GLN A O 1
ATOM 3392 N N . VAL A 1 418 ? 21.138 -28.066 -43.281 1.00 80.50 418 VAL A N 1
ATOM 3393 C CA . VAL A 1 418 ? 19.682 -28.204 -43.456 1.00 80.50 418 VAL A CA 1
ATOM 3394 C C . VAL A 1 418 ? 19.352 -29.553 -44.110 1.00 80.50 418 VAL A C 1
ATOM 3396 O O . VAL A 1 418 ? 19.797 -29.846 -45.221 1.00 80.50 418 VAL A O 1
ATOM 3399 N N . GLY A 1 419 ? 18.565 -30.377 -43.410 1.00 82.12 419 GLY A N 1
ATOM 3400 C CA . GLY A 1 419 ? 18.215 -31.746 -43.816 1.00 82.12 419 GLY A CA 1
ATOM 3401 C C . GLY A 1 419 ? 19.167 -32.844 -43.313 1.00 82.12 419 GLY A C 1
ATOM 3402 O O . GLY A 1 419 ? 18.901 -34.025 -43.538 1.00 82.12 419 GLY A O 1
ATOM 3403 N N . GLY A 1 420 ? 20.252 -32.477 -42.632 1.00 84.62 420 GLY A N 1
ATOM 3404 C CA . GLY A 1 420 ? 21.165 -33.368 -41.923 1.00 84.62 420 GLY A CA 1
ATOM 3405 C C . GLY A 1 420 ? 20.589 -33.879 -40.599 1.00 84.62 420 GLY A C 1
ATOM 3406 O O . GLY A 1 420 ? 19.603 -33.357 -40.082 1.00 84.62 420 GLY A O 1
ATOM 3407 N N . ALA A 1 421 ? 21.197 -34.939 -40.060 1.00 88.19 421 ALA A N 1
ATOM 3408 C CA . ALA A 1 421 ? 20.710 -35.623 -38.858 1.00 88.19 421 ALA A CA 1
ATOM 3409 C C . ALA A 1 421 ? 20.772 -34.759 -37.583 1.00 88.19 421 ALA A C 1
ATOM 3411 O O . ALA A 1 421 ? 20.004 -35.010 -36.658 1.00 88.19 421 ALA A O 1
ATOM 3412 N N . ASP A 1 422 ? 21.641 -33.746 -37.571 1.00 84.44 422 ASP A N 1
ATOM 3413 C CA . ASP A 1 422 ? 21.926 -32.874 -36.430 1.00 84.44 422 ASP A CA 1
ATOM 3414 C C . ASP A 1 422 ? 21.617 -31.396 -36.746 1.00 84.44 422 ASP A C 1
ATOM 3416 O O . ASP A 1 422 ? 22.157 -30.489 -36.115 1.00 84.44 422 ASP A O 1
ATOM 3420 N N . ALA A 1 423 ? 20.779 -31.127 -37.752 1.00 82.31 423 ALA A N 1
ATOM 3421 C CA . ALA A 1 423 ? 20.432 -29.764 -38.145 1.00 82.31 423 ALA A CA 1
ATOM 3422 C C . ALA A 1 423 ? 19.642 -29.044 -37.032 1.00 82.31 423 ALA A C 1
ATOM 3424 O O . ALA A 1 423 ? 18.518 -29.435 -36.709 1.00 82.31 423 ALA A O 1
ATOM 3425 N N . LEU A 1 424 ? 20.206 -27.969 -36.471 1.00 65.06 424 LEU A N 1
ATOM 3426 C CA . LEU A 1 424 ? 19.529 -27.082 -35.520 1.00 65.06 424 LEU A CA 1
ATOM 3427 C C . LEU A 1 424 ? 18.958 -25.877 -36.288 1.00 65.06 424 LEU A C 1
ATOM 3429 O O . LEU A 1 424 ? 19.716 -25.036 -36.766 1.00 65.06 424 LEU A O 1
ATOM 3433 N N . ILE A 1 425 ? 17.634 -25.798 -36.438 1.00 58.34 425 ILE A N 1
ATOM 3434 C CA . ILE A 1 425 ? 16.966 -24.639 -37.053 1.00 58.34 425 ILE A CA 1
ATOM 3435 C C . ILE A 1 425 ? 16.546 -23.696 -35.923 1.00 58.34 425 ILE A C 1
ATOM 3437 O O . ILE A 1 425 ? 15.643 -24.025 -35.155 1.00 58.34 425 ILE A O 1
ATOM 3441 N N . LEU A 1 426 ? 17.216 -22.550 -35.809 1.00 50.12 426 LEU A N 1
ATOM 3442 C CA . LEU A 1 426 ? 16.723 -21.415 -35.027 1.00 50.12 426 LEU A CA 1
ATOM 3443 C C . LEU A 1 426 ? 15.794 -20.583 -35.922 1.00 50.12 426 LEU A C 1
ATOM 3445 O O . LEU A 1 426 ? 15.999 -20.527 -37.134 1.00 50.12 426 LEU A O 1
ATOM 3449 N N . ASP A 1 427 ? 14.740 -20.025 -35.328 1.00 38.62 427 ASP A N 1
ATOM 3450 C CA . ASP A 1 427 ? 13.670 -19.313 -36.029 1.00 38.62 427 ASP A CA 1
ATOM 3451 C C . ASP A 1 427 ? 14.222 -18.169 -36.900 1.00 38.62 427 ASP A C 1
ATOM 3453 O O . ASP A 1 427 ? 15.118 -17.432 -36.488 1.00 38.62 427 ASP A O 1
ATOM 3457 N N . GLY A 1 428 ? 13.722 -18.078 -38.131 1.00 44.38 428 GLY A N 1
ATOM 3458 C CA . GLY A 1 428 ? 14.349 -17.350 -39.236 1.00 44.38 428 GLY A CA 1
ATOM 3459 C C . GLY A 1 428 ? 14.500 -18.259 -40.451 1.00 44.38 428 GLY A C 1
ATOM 3460 O O . GLY A 1 428 ? 15.581 -18.754 -40.766 1.00 44.38 428 GLY A O 1
ATOM 3461 N N . THR A 1 429 ? 13.383 -18.549 -41.116 1.00 38.41 429 THR A N 1
ATOM 3462 C CA . THR A 1 429 ? 13.342 -19.416 -42.296 1.00 38.41 429 THR A CA 1
ATOM 3463 C C . THR A 1 429 ? 14.330 -18.946 -43.361 1.00 38.41 429 THR A C 1
ATOM 3465 O O . THR A 1 429 ? 14.150 -17.882 -43.950 1.00 38.41 429 THR A O 1
ATOM 3468 N N . ALA A 1 430 ? 15.346 -19.767 -43.632 1.00 35.84 430 ALA A N 1
ATOM 3469 C CA . ALA A 1 430 ? 16.172 -19.652 -44.823 1.00 35.84 430 ALA A CA 1
ATOM 3470 C C . ALA A 1 430 ? 15.265 -19.724 -46.063 1.00 35.84 430 ALA A C 1
ATOM 3472 O O . ALA A 1 430 ? 14.599 -20.741 -46.281 1.00 35.84 430 ALA A O 1
ATOM 3473 N N . VAL A 1 431 ? 15.223 -18.640 -46.838 1.00 36.75 431 VAL A N 1
ATOM 3474 C CA . VAL A 1 431 ? 14.632 -18.601 -48.183 1.00 36.75 431 VAL A CA 1
ATOM 3475 C C . VAL A 1 431 ? 15.736 -18.785 -49.209 1.00 36.75 431 VAL A C 1
ATOM 3477 O O . VAL A 1 431 ? 16.781 -18.114 -49.050 1.00 36.75 431 VAL A O 1
#

Foldseek 3Di:
DPLWDFFQAAAEEEPDFACPCVLVLLLLCLQLLHAYEYEYELDCVSVVSSVVSCVVSVHQHHAEYEYQDDPPLLDFDQQDQLLVSLVVSVCRRVVDPSQDPPRDQQRYAYARHAADAQDDDDPDHGHVPDRVLLSQLQNLVNNLVVQVVVSGAYEDDAHHFQDDDLCSCLRPSNLVSLLSQQVCQSRYAYEYEAEQALCCVVPLDVVVVPPRRPVSVLSNQQSCQVVVRDLNGAYEHSEYYYHLALVGHDQLVSRVVVSVVVRQVVLLRPNYNHHHYPHSYPDRHNNNVSCNVNSVVVSVVSSVDIYRNPHFAPHRHRPDDTPPDPPPPPPPCPPPPPPPPPPDPVDDPDDLVQDWDADDDDDVDLDGIDRPPDDDDWAPFQCFDPDQPPVPRDTDGRHDTDRPPDDDLVRDDPQCHVVHVNPDDDPDDDD

Sequence (431 aa):
MDMNAKSKIGFHAASGGNKNGLGEWERRLNEAGIPFHIKSSDEYGILWEALAFGDQYGVENNLVFRIVLEKPYDVPDYYINPRDAADEYWQHIIGIDRFPPEFDKERVWLDVLNEPRAQIVFDSPNWNDMHPVAWLGAFSIRIGEIALRDGWKVCLPSFNGGEPNENDYEHPEWLDFLRMCGEYPERIALSVHEYAWSLWQDDPNPENWYPHLWGRLENFIAACDMNGVSRDFTIFVTEFGWGHDGHTIPPVSQGMEFLRWYDEWAAKWPQVRGAALWSLQSGWSDVSNAVQPYIAPLTEYQLANEFDMGEQPAQTYLGTLPGVEPDPPYPPIDPPVEPPLPADNMMTNWSFEDGWDDVPAGVGNLINQQPRDFNLYWHPIGEELWAVNQKTGEFPVCATIPECLHKLNGQLPPNEQVGGADALILDGTAV